Protein AF-A0A7C5LKU8-F1 (afdb_monomer)

Sequence (512 aa):
YVDFQEYISDKLAEDLALKAQAIKRVMPEAVVTSHSAVPGLFSRPAWDGTPDDRKMNDSVDYYGVSIYPKHAGAVRPWSPFFRAAGLDFVRSMSWKNEGFYVGELQAGYGVFGMKVSVPVTAEDLRDWMWSMVAYGARAVNIYAYYPMSSGYEAGGYGLVELDGKITTRAEEAGRIAKLITRNIDLFLKARAPEAEIAVVYNPLAHLVGGQQAFTSEGQPVGSNNLSESLQGVHRAFFERGIKVDFLHVRDLKERAGQYRLIIVPYPVMISEPYLRELIKYVEQGGALLVEARCGWVDEKGFSFPVIPGGGLDKVLGCREARLLPIQKTGKIVISQNHPALPWLKPGDSLDSVFFEECLEITDRKAQVLAQSEDGQPLMVISPYGKGQAIIVGSFVGSAYHHFRNPNNGLFLAGLAEWLGIKSQAEVKAARENSMVELRWLEGEDYRILFAFNRGEEKTRASISMSLLWSGIELKNLETEEKVSFSSDKNHLNFDLEIEPQGVRVFLLRKKI

pLDDT: mean 94.94, std 4.71, range [68.75, 98.94]

Structure (mmCIF, N/CA/C/O backbone):
data_AF-A0A7C5LKU8-F1
#
_entry.id   AF-A0A7C5LKU8-F1
#
loop_
_atom_site.group_PDB
_atom_site.id
_atom_site.type_symbol
_atom_site.label_atom_id
_atom_site.label_alt_id
_atom_site.label_comp_id
_atom_site.label_asym_id
_atom_site.label_entity_id
_atom_site.label_seq_id
_atom_site.pdbx_PDB_ins_code
_atom_site.Cartn_x
_atom_site.Cartn_y
_atom_site.Cartn_z
_atom_site.occupancy
_atom_site.B_iso_or_equiv
_atom_site.auth_seq_id
_atom_site.auth_comp_id
_atom_site.auth_asym_id
_atom_site.auth_atom_id
_atom_site.pdbx_PDB_model_num
ATOM 1 N N . TYR A 1 1 ? 14.040 -24.627 -8.165 1.00 85.19 1 TYR A N 1
ATOM 2 C CA . TYR A 1 1 ? 13.939 -23.734 -6.988 1.00 85.19 1 TYR A CA 1
ATOM 3 C C . TYR A 1 1 ? 12.677 -22.885 -7.055 1.00 85.19 1 TYR A C 1
ATOM 5 O O . TYR A 1 1 ? 11.943 -22.911 -6.082 1.00 85.19 1 TYR A O 1
ATOM 13 N N . VAL A 1 2 ? 12.384 -22.210 -8.178 1.00 89.81 2 VAL A N 1
ATOM 14 C CA . VAL A 1 2 ? 11.132 -21.442 -8.367 1.00 89.81 2 VAL A CA 1
ATOM 15 C C . VAL A 1 2 ? 9.888 -22.297 -8.098 1.00 89.81 2 VAL A C 1
ATOM 17 O O . VAL A 1 2 ? 9.148 -21.987 -7.172 1.00 89.81 2 VAL A O 1
ATOM 20 N N . ASP A 1 3 ? 9.751 -23.442 -8.778 1.00 90.75 3 ASP A N 1
ATOM 21 C CA . ASP A 1 3 ? 8.638 -24.384 -8.551 1.00 90.75 3 ASP A CA 1
ATOM 22 C C . ASP A 1 3 ? 8.504 -24.828 -7.090 1.00 90.75 3 ASP A C 1
ATOM 24 O O . ASP A 1 3 ? 7.403 -25.027 -6.595 1.00 90.75 3 ASP A O 1
ATOM 28 N N . PHE A 1 4 ? 9.627 -24.970 -6.379 1.00 90.81 4 PHE A N 1
ATOM 29 C CA . PHE A 1 4 ? 9.609 -25.341 -4.966 1.00 90.81 4 PHE A CA 1
ATOM 30 C C . PHE A 1 4 ? 9.058 -24.207 -4.091 1.00 90.81 4 PHE A C 1
ATOM 32 O O . PHE A 1 4 ? 8.300 -24.482 -3.170 1.00 90.81 4 PHE A O 1
ATOM 39 N N . GLN A 1 5 ? 9.394 -22.944 -4.376 1.00 88.50 5 GLN A N 1
ATOM 40 C CA . GLN A 1 5 ? 8.854 -21.795 -3.635 1.00 88.50 5 GLN A CA 1
ATOM 41 C C . GLN A 1 5 ? 7.354 -21.610 -3.887 1.00 88.50 5 GLN A C 1
ATOM 43 O O . GLN A 1 5 ? 6.600 -21.425 -2.932 1.00 88.50 5 GLN A O 1
ATOM 48 N N . GLU A 1 6 ? 6.910 -21.728 -5.141 1.00 89.56 6 GLU A N 1
ATOM 49 C CA . GLU A 1 6 ? 5.478 -21.708 -5.466 1.00 89.56 6 GLU A CA 1
ATOM 50 C C . GLU A 1 6 ? 4.741 -22.876 -4.804 1.00 89.56 6 GLU A C 1
ATOM 52 O O . GLU A 1 6 ? 3.735 -22.648 -4.134 1.00 89.56 6 GLU A O 1
ATOM 57 N N . TYR A 1 7 ? 5.296 -24.095 -4.875 1.00 93.06 7 TYR A N 1
ATOM 58 C CA . TYR A 1 7 ? 4.745 -25.266 -4.190 1.00 93.06 7 TYR A CA 1
ATOM 59 C C . TYR A 1 7 ? 4.587 -25.036 -2.686 1.00 93.06 7 TYR A C 1
ATOM 61 O O . TYR A 1 7 ? 3.533 -25.341 -2.143 1.00 93.06 7 TYR A O 1
ATOM 69 N N . ILE A 1 8 ? 5.597 -24.491 -1.998 1.00 93.44 8 ILE A N 1
ATOM 70 C CA . ILE A 1 8 ? 5.496 -24.190 -0.562 1.00 93.44 8 ILE A CA 1
ATOM 71 C C . ILE A 1 8 ? 4.377 -23.181 -0.291 1.00 93.44 8 ILE A C 1
ATOM 73 O O . ILE A 1 8 ? 3.586 -23.381 0.629 1.00 93.44 8 ILE A O 1
ATOM 77 N N . SER A 1 9 ? 4.304 -22.112 -1.084 1.00 93.38 9 SER A N 1
ATOM 78 C CA . SER A 1 9 ? 3.283 -21.072 -0.939 1.00 93.38 9 SER A CA 1
ATOM 79 C C . SER A 1 9 ? 1.866 -21.639 -1.127 1.00 93.38 9 SER A C 1
ATOM 81 O O . SER A 1 9 ? 0.990 -21.411 -0.291 1.00 93.38 9 SER A O 1
ATOM 83 N N . ASP A 1 10 ? 1.658 -22.464 -2.158 1.00 95.62 10 ASP A N 1
ATOM 84 C CA . ASP A 1 10 ? 0.393 -23.172 -2.391 1.00 95.62 10 ASP A CA 1
ATOM 85 C C . ASP A 1 10 ? 0.096 -24.188 -1.281 1.00 95.62 10 ASP A C 1
ATOM 87 O O . ASP A 1 10 ? -1.042 -24.300 -0.816 1.00 95.62 10 ASP A O 1
ATOM 91 N N . LYS A 1 11 ? 1.122 -24.900 -0.808 1.00 96.25 11 LYS A N 1
ATOM 92 C CA . LYS A 1 11 ? 0.981 -25.925 0.224 1.00 96.25 11 LYS A CA 1
ATOM 93 C C . LYS A 1 11 ? 0.560 -25.338 1.570 1.00 96.25 11 LYS A C 1
ATOM 95 O O . LYS A 1 11 ? -0.281 -25.925 2.244 1.00 96.25 11 LYS A O 1
ATOM 100 N N . LEU A 1 12 ? 1.076 -24.167 1.948 1.00 96.31 12 LEU A N 1
ATOM 101 C CA . LEU A 1 12 ? 0.638 -23.460 3.159 1.00 96.31 12 LEU A CA 1
ATOM 102 C C . LEU A 1 12 ? -0.857 -23.107 3.099 1.00 96.31 12 LEU A C 1
ATOM 104 O O . LEU A 1 12 ? -1.576 -23.300 4.085 1.00 96.31 12 LEU A O 1
ATOM 108 N N . ALA A 1 13 ? -1.338 -22.646 1.940 1.00 96.94 13 ALA A N 1
ATOM 109 C CA . ALA A 1 13 ? -2.754 -22.350 1.733 1.00 96.94 13 ALA A CA 1
ATOM 110 C C . ALA A 1 13 ? -3.615 -23.622 1.763 1.00 96.94 13 ALA A C 1
ATOM 112 O O . ALA A 1 13 ? -4.679 -23.624 2.392 1.00 96.94 13 ALA A O 1
ATOM 113 N N . GLU A 1 14 ? -3.148 -24.713 1.150 1.00 97.81 14 GLU A N 1
ATOM 114 C CA . GLU A 1 14 ? -3.802 -26.025 1.205 1.00 97.81 14 GLU A CA 1
ATOM 115 C C . GLU A 1 14 ? -3.899 -26.543 2.649 1.00 97.81 14 GLU A C 1
ATOM 117 O O . GLU A 1 14 ? -4.972 -26.949 3.090 1.00 97.81 14 GLU A O 1
ATOM 122 N N . ASP A 1 15 ? -2.813 -26.479 3.420 1.00 97.25 15 ASP A N 1
ATOM 123 C CA . ASP A 1 15 ? -2.778 -26.948 4.808 1.00 97.25 15 ASP A CA 1
ATOM 124 C C . ASP A 1 15 ? -3.717 -26.142 5.711 1.00 97.25 15 ASP A C 1
ATOM 126 O O . ASP A 1 15 ? -4.379 -26.707 6.590 1.00 97.25 15 ASP A O 1
ATOM 130 N N . LEU A 1 16 ? -3.827 -24.829 5.488 1.00 97.62 16 LEU A N 1
ATOM 131 C CA . LEU A 1 16 ? -4.823 -24.010 6.172 1.00 97.62 16 LEU A CA 1
ATOM 132 C C . LEU A 1 16 ? -6.252 -24.406 5.765 1.00 97.62 16 LEU A C 1
ATOM 134 O O . LEU A 1 16 ? -7.113 -24.565 6.635 1.00 97.62 16 LEU A O 1
ATOM 138 N N . ALA A 1 17 ? -6.500 -24.631 4.473 1.00 98.31 17 ALA A N 1
ATOM 139 C CA . ALA A 1 17 ? -7.810 -25.049 3.977 1.00 98.31 17 ALA A CA 1
ATOM 140 C C . ALA A 1 17 ? -8.220 -26.420 4.539 1.00 98.31 17 ALA A C 1
ATOM 142 O O . ALA A 1 17 ? -9.372 -26.605 4.930 1.00 98.31 17 ALA A O 1
ATOM 143 N N . LEU A 1 18 ? -7.284 -27.366 4.658 1.00 98.31 18 LEU A N 1
ATOM 144 C CA . LEU A 1 18 ? -7.520 -28.676 5.272 1.00 98.31 18 LEU A CA 1
ATOM 145 C C . LEU A 1 18 ? -7.958 -28.543 6.738 1.00 98.31 18 LEU A C 1
ATOM 147 O O . LEU A 1 18 ? -8.916 -29.201 7.154 1.00 98.31 18 LEU A O 1
ATOM 151 N N . LYS A 1 19 ? -7.315 -27.657 7.512 1.00 97.56 19 LYS A N 1
ATOM 152 C CA . LYS A 1 19 ? -7.723 -27.356 8.898 1.00 97.56 19 LYS A CA 1
ATOM 153 C C . LYS A 1 19 ? -9.125 -26.746 8.948 1.00 97.56 19 LYS A C 1
ATOM 155 O O . LYS A 1 19 ? -9.954 -27.192 9.741 1.00 97.56 19 LYS A O 1
ATOM 160 N N . ALA A 1 20 ? -9.415 -25.781 8.076 1.00 97.94 20 ALA A N 1
ATOM 161 C CA . ALA A 1 20 ? -10.728 -25.146 8.000 1.00 97.94 20 ALA A CA 1
ATOM 162 C C . ALA A 1 20 ? -11.837 -26.148 7.640 1.00 97.94 20 ALA A C 1
ATOM 164 O O . ALA A 1 20 ? -12.877 -26.202 8.298 1.00 97.94 20 ALA A O 1
ATOM 165 N N . GLN A 1 21 ? -11.596 -27.004 6.647 1.00 98.00 21 GLN A N 1
ATOM 166 C CA . GLN A 1 21 ? -12.526 -28.056 6.241 1.00 98.00 21 GLN A CA 1
ATOM 167 C C . GLN A 1 21 ? -12.767 -29.076 7.357 1.00 98.00 21 GLN A C 1
ATOM 169 O O . GLN A 1 21 ? -13.902 -29.513 7.542 1.00 98.00 21 GLN A O 1
ATOM 174 N N . ALA A 1 22 ? -11.734 -29.452 8.119 1.00 98.00 22 ALA A N 1
ATOM 175 C CA . ALA A 1 22 ? -11.885 -30.364 9.250 1.00 98.00 22 ALA A CA 1
ATOM 176 C C . ALA A 1 22 ? -12.836 -29.799 10.319 1.00 98.00 22 ALA A C 1
ATOM 178 O O . ALA A 1 22 ? -13.704 -30.527 10.801 1.00 98.00 22 ALA A O 1
ATOM 179 N N . ILE A 1 23 ? -12.735 -28.499 10.625 1.00 97.56 23 ILE A N 1
ATOM 180 C CA . ILE A 1 23 ? -13.660 -27.810 11.539 1.00 97.56 23 ILE A CA 1
ATOM 181 C C . ILE A 1 23 ? -15.081 -27.827 10.963 1.00 97.56 23 ILE A C 1
ATOM 183 O O . ILE A 1 23 ? -16.013 -28.269 11.638 1.00 97.56 23 ILE A O 1
ATOM 187 N N . LYS A 1 24 ? -15.248 -27.423 9.697 1.00 97.75 24 LYS A N 1
ATOM 188 C CA . LYS A 1 24 ? -16.571 -27.326 9.057 1.00 97.75 24 LYS A CA 1
ATOM 189 C C . LYS A 1 24 ? -17.278 -28.669 8.865 1.00 97.75 24 LYS A C 1
ATOM 191 O O . LYS A 1 24 ? -18.500 -28.704 8.815 1.00 97.75 24 LYS A O 1
ATOM 196 N N . ARG A 1 25 ? -16.551 -29.791 8.815 1.00 98.06 25 ARG A N 1
ATOM 197 C CA . ARG A 1 25 ? -17.160 -31.138 8.810 1.00 98.06 25 ARG A CA 1
ATOM 198 C C . ARG A 1 25 ? -17.902 -31.459 10.106 1.00 98.06 25 ARG A C 1
ATOM 200 O O . ARG A 1 25 ? -18.864 -32.218 10.069 1.00 98.06 25 ARG A O 1
ATOM 207 N N . VAL A 1 26 ? -17.443 -30.919 11.234 1.00 98.25 26 VAL A N 1
ATOM 208 C CA . VAL A 1 26 ? -18.056 -31.142 12.554 1.00 98.25 26 VAL A CA 1
ATOM 209 C C . VAL A 1 26 ? -19.034 -30.019 12.898 1.00 98.25 26 VAL A C 1
ATOM 211 O O . VAL A 1 26 ? -20.091 -30.279 13.465 1.00 98.25 26 VAL A O 1
ATOM 214 N N . MET A 1 27 ? -18.702 -28.778 12.535 1.00 97.69 27 MET A N 1
ATOM 215 C CA . MET A 1 27 ? -19.509 -27.583 12.791 1.00 97.69 27 MET A CA 1
ATOM 216 C C . MET A 1 27 ? -19.652 -26.753 11.504 1.00 97.69 27 MET A C 1
ATOM 218 O O . MET A 1 27 ? -18.889 -25.807 11.307 1.00 97.69 27 MET A O 1
ATOM 222 N N . PRO A 1 28 ? -20.609 -27.086 10.615 1.00 96.44 28 PRO A N 1
ATOM 223 C CA . PRO A 1 28 ? -20.745 -26.435 9.305 1.00 96.44 28 PRO A CA 1
ATOM 224 C C . PRO A 1 28 ? -20.946 -24.917 9.362 1.00 96.44 28 PRO A C 1
ATOM 226 O O . PRO A 1 28 ? -20.431 -24.199 8.510 1.00 96.44 28 PRO A O 1
ATOM 229 N N . GLU A 1 29 ? -21.636 -24.437 10.397 1.00 96.62 29 GLU A N 1
ATOM 230 C CA . GLU A 1 29 ? -21.943 -23.016 10.613 1.00 96.62 29 GLU A CA 1
ATOM 231 C C . GLU A 1 29 ? -20.802 -22.240 11.298 1.00 96.62 29 GLU A C 1
ATOM 233 O O . GLU A 1 29 ? -20.925 -21.041 11.552 1.00 96.62 29 GLU A O 1
ATOM 238 N N . ALA A 1 30 ? -19.697 -22.905 11.658 1.00 95.81 30 ALA A N 1
ATOM 239 C CA . ALA A 1 30 ? -18.581 -22.239 12.316 1.00 95.81 30 ALA A CA 1
ATOM 240 C C . ALA A 1 30 ? -17.862 -21.287 11.350 1.00 95.81 30 ALA A C 1
ATOM 242 O O . ALA A 1 30 ? -17.473 -21.672 10.244 1.00 95.81 30 ALA A O 1
ATOM 243 N N . VAL A 1 31 ? -17.619 -20.063 11.821 1.00 95.06 31 VAL A N 1
ATOM 244 C CA . VAL A 1 31 ? -16.716 -19.112 11.169 1.00 95.06 31 VAL A CA 1
ATOM 245 C C . VAL A 1 31 ? -15.282 -19.521 11.483 1.00 95.06 31 VAL A C 1
ATOM 247 O O . VAL A 1 31 ? -14.880 -19.545 12.647 1.00 95.06 31 VAL A O 1
ATOM 250 N N . VAL A 1 32 ? -14.503 -19.830 10.451 1.00 96.19 32 VAL A N 1
ATOM 251 C CA . VAL A 1 32 ? -13.082 -20.158 10.576 1.00 96.19 32 VAL A CA 1
ATOM 252 C C . VAL A 1 32 ? -12.255 -18.950 10.168 1.00 96.19 32 VAL A C 1
ATOM 254 O O . VAL A 1 32 ? -12.384 -18.451 9.051 1.00 96.19 32 VAL A O 1
ATOM 257 N N . THR A 1 33 ? -11.374 -18.503 11.058 1.00 95.25 33 THR A N 1
ATOM 258 C CA . THR A 1 33 ? -10.445 -17.404 10.791 1.00 95.25 33 THR A CA 1
ATOM 259 C C . THR A 1 33 ? -8.996 -17.833 10.992 1.00 95.25 33 THR A C 1
ATOM 261 O O . THR A 1 33 ? -8.714 -18.823 11.668 1.00 95.25 33 THR A O 1
ATOM 264 N N . SER A 1 34 ? -8.071 -17.104 10.373 1.00 95.88 34 SER A N 1
ATOM 265 C CA . SER A 1 34 ? -6.626 -17.271 10.561 1.00 95.88 34 SER A CA 1
ATOM 266 C C . SER A 1 34 ? -5.913 -15.956 10.269 1.00 95.88 34 SER A C 1
ATOM 268 O O . SER A 1 34 ? -6.485 -15.066 9.641 1.00 95.88 34 SER A O 1
ATOM 270 N N . HIS A 1 35 ? -4.657 -15.831 10.682 1.00 96.00 35 HIS A N 1
ATOM 271 C CA . HIS A 1 35 ? -3.838 -14.666 10.367 1.00 96.00 35 HIS A CA 1
ATOM 272 C C . HIS A 1 35 ? -2.357 -15.013 10.214 1.00 96.00 35 HIS A C 1
ATOM 274 O O . HIS A 1 35 ? -1.911 -16.044 10.718 1.00 96.00 35 HIS A O 1
ATOM 280 N N . SER A 1 36 ? -1.599 -14.160 9.518 1.00 95.44 36 SER A N 1
ATOM 281 C CA . SER A 1 36 ? -0.127 -14.184 9.514 1.00 95.44 36 SER A CA 1
ATOM 282 C C . SER A 1 36 ? 0.462 -13.269 10.588 1.00 95.44 36 SER A C 1
ATOM 284 O O . SER A 1 36 ? -0.213 -12.397 11.128 1.00 95.44 36 SER A O 1
ATOM 286 N N . ALA A 1 37 ? 1.751 -13.443 10.889 1.00 93.69 37 ALA A N 1
ATOM 287 C CA . ALA A 1 37 ? 2.454 -12.689 11.931 1.00 93.69 37 ALA A CA 1
ATOM 288 C C . ALA A 1 37 ? 2.698 -11.200 11.599 1.00 93.69 37 ALA A C 1
ATOM 290 O O . ALA A 1 37 ? 3.056 -10.420 12.480 1.00 93.69 37 ALA A O 1
ATOM 291 N N . VAL A 1 38 ? 2.570 -10.800 10.333 1.00 95.56 38 VAL A N 1
ATOM 292 C CA . VAL A 1 38 ? 2.836 -9.441 9.840 1.00 95.56 38 VAL A CA 1
ATOM 293 C C . VAL A 1 38 ? 2.235 -9.308 8.434 1.00 95.56 38 VAL A C 1
ATOM 295 O O . VAL A 1 38 ? 2.178 -10.325 7.741 1.00 95.56 38 VAL A O 1
ATOM 298 N N . PRO A 1 39 ? 1.832 -8.107 7.964 1.00 97.25 39 PRO A N 1
ATOM 299 C CA . PRO A 1 39 ? 1.516 -7.898 6.554 1.00 97.25 39 PRO A CA 1
ATOM 300 C C . PRO A 1 39 ? 2.570 -8.508 5.624 1.00 97.25 39 PRO A C 1
ATOM 302 O O . PRO A 1 39 ? 3.758 -8.202 5.764 1.00 97.25 39 PRO A O 1
ATOM 305 N N . GLY A 1 40 ? 2.133 -9.292 4.637 1.00 96.06 40 GLY A N 1
ATOM 306 C CA . GLY A 1 40 ? 2.989 -9.913 3.623 1.00 96.06 40 GLY A CA 1
ATOM 307 C C . GLY A 1 40 ? 3.853 -8.911 2.857 1.00 96.06 40 GLY A C 1
ATOM 308 O O . GLY A 1 40 ? 4.935 -9.257 2.395 1.00 96.06 40 GLY A O 1
ATOM 309 N N . LEU A 1 41 ? 3.442 -7.636 2.822 1.00 97.06 41 LEU A N 1
ATOM 310 C CA . LEU A 1 41 ? 4.259 -6.534 2.320 1.00 97.06 41 LEU A CA 1
ATOM 311 C C . LEU A 1 41 ? 5.636 -6.481 2.985 1.00 97.06 41 LEU A C 1
ATOM 313 O O . LEU A 1 41 ? 6.600 -6.141 2.315 1.00 97.06 41 LEU A O 1
ATOM 317 N N . PHE A 1 42 ? 5.745 -6.756 4.286 1.00 95.06 42 PHE A N 1
ATOM 318 C CA . PHE A 1 42 ? 6.989 -6.606 5.053 1.00 95.06 42 PHE A CA 1
ATOM 319 C C . PHE A 1 42 ? 7.800 -7.893 5.156 1.00 95.06 42 PHE A C 1
ATOM 321 O O . PHE A 1 42 ? 8.906 -7.884 5.697 1.00 95.06 42 PHE A O 1
ATOM 328 N N . SER A 1 43 ? 7.266 -8.994 4.644 1.00 92.31 43 SER A N 1
ATOM 329 C CA . SER A 1 43 ? 7.909 -10.296 4.661 1.00 92.31 43 SER A CA 1
ATOM 330 C C . SER A 1 43 ? 8.168 -10.774 3.230 1.00 92.31 43 SER A C 1
ATOM 332 O O . SER A 1 43 ? 8.133 -9.994 2.273 1.00 92.31 43 SER A O 1
ATOM 334 N N . ARG A 1 44 ? 8.540 -12.045 3.092 1.00 90.44 44 ARG A N 1
ATOM 335 C CA . ARG A 1 44 ? 8.603 -12.740 1.808 1.00 90.44 44 ARG A CA 1
ATOM 336 C C . ARG A 1 44 ? 7.999 -14.126 2.004 1.00 90.44 44 ARG A C 1
ATOM 338 O O . ARG A 1 44 ? 8.385 -14.783 2.974 1.00 90.44 44 ARG A O 1
ATOM 345 N N . PRO A 1 45 ? 7.126 -14.604 1.109 1.00 90.38 45 PRO A N 1
ATOM 346 C CA . PRO A 1 45 ? 6.729 -16.002 1.127 1.00 90.38 45 PRO A CA 1
ATOM 347 C C . PRO A 1 45 ? 7.969 -16.904 1.073 1.00 90.38 45 PRO A C 1
ATOM 349 O O . PRO A 1 45 ? 8.893 -16.660 0.286 1.00 90.38 45 PRO A O 1
ATOM 352 N N . ALA A 1 46 ? 8.044 -17.889 1.968 1.00 88.25 46 ALA A N 1
ATOM 353 C CA . ALA A 1 46 ? 9.249 -18.692 2.150 1.00 88.25 46 ALA A CA 1
ATOM 354 C C . ALA A 1 46 ? 8.970 -20.062 2.785 1.00 88.25 46 ALA A C 1
ATOM 356 O O . ALA A 1 46 ? 7.927 -20.318 3.379 1.00 88.25 46 ALA A O 1
ATOM 357 N N . TRP A 1 47 ? 9.969 -20.945 2.694 1.00 83.69 47 TRP A N 1
ATOM 358 C CA . TRP A 1 47 ? 9.952 -22.302 3.259 1.00 83.69 47 TRP A CA 1
ATOM 359 C C . TRP A 1 47 ? 9.878 -22.362 4.790 1.00 83.69 47 TRP A C 1
ATOM 361 O O . TRP A 1 47 ? 9.579 -23.421 5.333 1.00 83.69 47 TRP A O 1
ATOM 371 N N . ASP A 1 48 ? 10.128 -21.252 5.484 1.00 86.75 48 ASP A N 1
ATOM 372 C CA . ASP A 1 48 ? 10.042 -21.147 6.946 1.00 86.75 48 ASP A CA 1
ATOM 373 C C . ASP A 1 48 ? 8.600 -21.021 7.470 1.00 86.75 48 ASP A C 1
ATOM 375 O O . ASP A 1 48 ? 8.388 -20.880 8.673 1.00 86.75 48 ASP A O 1
ATOM 379 N N . GLY A 1 49 ? 7.608 -21.102 6.578 1.00 87.81 49 GLY A N 1
ATOM 380 C CA . GLY A 1 49 ? 6.191 -20.992 6.909 1.00 87.81 49 GLY A CA 1
ATOM 381 C C . GLY A 1 49 ? 5.624 -19.586 6.730 1.00 87.81 49 GLY A C 1
ATOM 382 O O . GLY A 1 49 ? 4.440 -19.387 6.996 1.00 87.81 49 GLY A O 1
ATOM 383 N N . THR A 1 50 ? 6.424 -18.622 6.263 1.00 93.06 50 THR A N 1
ATOM 384 C CA . THR A 1 50 ? 5.920 -17.294 5.900 1.00 93.06 50 THR A CA 1
ATOM 385 C C . THR A 1 50 ? 4.987 -17.402 4.686 1.00 93.06 50 THR A C 1
ATOM 387 O O . THR A 1 50 ? 5.437 -17.839 3.621 1.00 93.06 50 THR A O 1
ATOM 390 N N . PRO A 1 51 ? 3.700 -17.026 4.809 1.00 95.06 51 PRO A N 1
ATOM 391 C CA . PRO A 1 51 ? 2.717 -17.266 3.761 1.00 95.06 51 PRO A CA 1
ATOM 392 C C . PRO A 1 51 ? 2.640 -16.139 2.721 1.00 95.06 51 PRO A C 1
ATOM 394 O O . PRO A 1 51 ? 3.122 -15.028 2.932 1.00 95.06 51 PRO A O 1
ATOM 397 N N . ASP A 1 52 ? 1.949 -16.423 1.617 1.00 96.38 52 ASP A N 1
ATOM 398 C CA . ASP A 1 52 ? 1.348 -15.421 0.732 1.00 96.38 52 ASP A CA 1
ATOM 399 C C . ASP A 1 52 ? -0.076 -15.109 1.222 1.00 96.38 52 ASP A C 1
ATOM 401 O O . ASP A 1 52 ? -0.986 -15.932 1.087 1.00 96.38 52 ASP A O 1
ATOM 405 N N . ASP A 1 53 ? -0.278 -13.918 1.794 1.00 96.75 53 ASP A N 1
ATOM 406 C CA . ASP A 1 53 ? -1.555 -13.513 2.397 1.00 96.75 53 ASP A CA 1
ATOM 407 C C . ASP A 1 53 ? -2.743 -13.626 1.430 1.00 96.75 53 ASP A C 1
ATOM 409 O O . ASP A 1 53 ? -3.843 -14.006 1.842 1.00 96.75 53 ASP A O 1
ATOM 413 N N . ARG A 1 54 ? -2.541 -13.348 0.134 1.00 96.62 54 ARG A N 1
ATOM 414 C CA . ARG A 1 54 ? -3.622 -13.414 -0.855 1.00 96.62 54 ARG A CA 1
ATOM 415 C C . ARG A 1 54 ? -4.048 -14.854 -1.111 1.00 96.62 54 ARG A C 1
ATOM 417 O O . ARG A 1 54 ? -5.241 -15.086 -1.315 1.00 96.62 54 ARG A O 1
ATOM 424 N N . LYS A 1 55 ? -3.110 -15.809 -1.113 1.00 96.62 55 LYS A N 1
ATOM 425 C CA . LYS A 1 55 ? -3.423 -17.249 -1.195 1.00 96.62 55 LYS A CA 1
ATOM 426 C C . LYS A 1 55 ? -4.111 -17.733 0.081 1.00 96.62 55 LYS A C 1
ATOM 428 O O . LYS A 1 55 ? -5.134 -18.404 -0.006 1.00 96.62 55 LYS A O 1
ATOM 433 N N . MET A 1 56 ? -3.621 -17.340 1.257 1.00 96.75 56 MET A N 1
ATOM 434 C CA . MET A 1 56 ? -4.211 -17.768 2.534 1.00 96.75 56 MET A CA 1
ATOM 435 C C . MET A 1 56 ? -5.643 -17.263 2.740 1.00 96.75 56 MET A C 1
ATOM 437 O O . MET A 1 56 ? -6.461 -17.959 3.344 1.00 96.75 56 MET A O 1
ATOM 441 N N . ASN A 1 57 ? -5.971 -16.081 2.212 1.00 96.38 57 ASN A N 1
ATOM 442 C CA . ASN A 1 57 ? -7.323 -15.528 2.273 1.00 96.38 57 ASN A CA 1
ATOM 443 C C . ASN A 1 57 ? -8.371 -16.371 1.517 1.00 96.38 57 ASN A C 1
ATOM 445 O O . ASN A 1 57 ? -9.559 -16.293 1.833 1.00 96.38 57 ASN A O 1
ATOM 449 N N . ASP A 1 58 ? -7.954 -17.218 0.570 1.00 95.62 58 ASP A N 1
ATOM 450 C CA . ASP A 1 58 ? -8.853 -18.161 -0.110 1.00 95.62 58 ASP A CA 1
ATOM 451 C C . ASP A 1 58 ? -9.227 -19.361 0.795 1.00 95.62 58 ASP A C 1
ATOM 453 O O . ASP A 1 58 ? -10.253 -20.008 0.578 1.00 95.62 58 ASP A O 1
ATOM 457 N N . SER A 1 59 ? -8.431 -19.645 1.834 1.00 96.81 59 SER A N 1
ATOM 458 C CA . SER A 1 59 ? -8.498 -20.892 2.613 1.00 96.81 59 SER A CA 1
ATOM 459 C C . SER A 1 59 ? -9.450 -20.868 3.816 1.00 96.81 59 SER A C 1
ATOM 461 O O . SER A 1 59 ? -9.777 -21.927 4.354 1.00 96.81 59 SER A O 1
ATOM 463 N N . VAL A 1 60 ? -9.885 -19.688 4.265 1.00 96.44 60 VAL A N 1
ATOM 464 C CA . VAL A 1 60 ? -10.710 -19.490 5.476 1.00 96.44 60 VAL A CA 1
ATOM 465 C C . VAL A 1 60 ? -11.856 -18.508 5.221 1.00 96.44 60 VAL A C 1
ATOM 467 O O . VAL A 1 60 ? -11.938 -17.906 4.150 1.00 96.44 60 VAL A O 1
ATOM 470 N N . ASP A 1 61 ? -12.781 -18.355 6.174 1.00 95.56 61 ASP A N 1
ATOM 471 C CA . ASP A 1 61 ? -13.876 -17.384 6.041 1.00 95.56 61 ASP A CA 1
ATOM 472 C C . ASP A 1 61 ? -13.346 -15.955 6.101 1.00 95.56 61 ASP A C 1
ATOM 474 O O . ASP A 1 61 ? -13.683 -15.160 5.227 1.00 95.56 61 ASP A O 1
ATOM 478 N N . TYR A 1 62 ? -12.463 -15.681 7.068 1.00 95.88 62 TYR A N 1
ATOM 479 C CA . TYR A 1 62 ? -11.754 -14.411 7.184 1.00 95.88 62 TYR A CA 1
ATOM 480 C C . TYR A 1 62 ? -10.280 -14.634 7.496 1.00 95.88 62 TYR A C 1
ATOM 482 O O . TYR A 1 62 ? -9.930 -15.299 8.475 1.00 95.88 62 TYR A O 1
ATOM 490 N N . TYR A 1 63 ? -9.419 -14.044 6.677 1.00 95.81 63 TYR A N 1
ATOM 491 C CA . TYR A 1 63 ? -7.985 -14.007 6.916 1.00 95.81 63 TYR A CA 1
ATOM 492 C C . TYR A 1 63 ? -7.544 -12.603 7.331 1.00 95.81 63 TYR A C 1
ATOM 494 O O . TYR A 1 63 ? -8.089 -11.591 6.882 1.00 95.81 63 TYR A O 1
ATOM 502 N N . GLY A 1 64 ? -6.573 -12.545 8.228 1.00 96.00 64 GLY A N 1
ATOM 503 C CA . GLY A 1 64 ? -6.042 -11.304 8.759 1.00 96.00 64 GLY A CA 1
ATOM 504 C C . GLY A 1 64 ? -4.535 -11.331 8.913 1.00 96.00 64 GLY A C 1
ATOM 505 O O . GLY A 1 64 ? -3.856 -12.247 8.458 1.00 96.00 64 GLY A O 1
ATOM 506 N N . VAL A 1 65 ? -4.013 -10.335 9.613 1.00 97.31 65 VAL A N 1
ATOM 507 C CA . VAL A 1 65 ? -2.598 -10.286 9.996 1.00 97.31 65 VAL A CA 1
ATOM 508 C C . VAL A 1 65 ? -2.453 -9.759 11.416 1.00 97.31 65 VAL A C 1
ATOM 510 O O . VAL A 1 65 ? -3.359 -9.099 11.940 1.00 97.31 65 VAL A O 1
ATOM 513 N N . SER A 1 66 ? -1.302 -10.003 12.024 1.00 97.56 66 SER A N 1
ATOM 514 C CA . SER A 1 66 ? -0.885 -9.312 13.233 1.00 97.56 66 SER A CA 1
ATOM 515 C C . SER A 1 66 ? -0.241 -7.960 12.909 1.00 97.56 66 SER A C 1
ATOM 517 O O . SER A 1 66 ? 0.484 -7.799 11.925 1.00 97.56 66 SER A O 1
ATOM 519 N N . ILE A 1 67 ? -0.485 -6.971 13.763 1.00 97.81 67 ILE A N 1
ATOM 520 C CA . ILE A 1 67 ? 0.031 -5.608 13.677 1.00 97.81 67 ILE A CA 1
ATOM 521 C C . ILE A 1 67 ? 0.720 -5.280 15.006 1.00 97.81 67 ILE A C 1
ATOM 523 O O . ILE A 1 67 ? 0.067 -5.000 16.015 1.00 97.81 67 ILE A O 1
ATOM 527 N N . TYR A 1 68 ? 2.057 -5.281 14.987 1.00 96.81 68 TYR A N 1
ATOM 528 C CA . TYR A 1 68 ? 2.910 -4.981 16.143 1.00 96.81 68 TYR A CA 1
ATOM 529 C C . TYR A 1 68 ? 3.825 -3.777 15.885 1.00 96.81 68 TYR A C 1
ATOM 531 O O . TYR A 1 68 ? 5.004 -3.953 15.561 1.00 96.81 68 TYR A O 1
ATOM 539 N N . PRO A 1 69 ? 3.326 -2.534 16.038 1.00 96.31 69 PRO A N 1
ATOM 540 C CA . PRO A 1 69 ? 4.115 -1.351 15.715 1.00 96.31 69 PRO A CA 1
ATOM 541 C C . PRO A 1 69 ? 5.359 -1.182 16.593 1.00 96.31 69 PRO A C 1
ATOM 543 O O . PRO A 1 69 ? 6.323 -0.571 16.144 1.00 96.31 69 PRO A O 1
ATOM 546 N N . LYS A 1 70 ? 5.361 -1.721 17.819 1.00 95.50 70 LYS A N 1
ATOM 547 C CA . LYS A 1 70 ? 6.476 -1.707 18.780 1.00 95.50 70 LYS A CA 1
ATOM 548 C C . LYS A 1 70 ? 6.883 -3.138 19.161 1.00 95.50 70 LYS A C 1
ATOM 550 O O . LYS A 1 70 ? 6.968 -3.454 20.344 1.00 95.50 70 LYS A O 1
ATOM 555 N N . HIS A 1 71 ? 7.086 -4.032 18.192 1.00 93.38 71 HIS A N 1
ATOM 556 C CA . HIS A 1 71 ? 7.490 -5.418 18.478 1.00 93.38 71 HIS A CA 1
ATOM 557 C C . HIS A 1 71 ? 8.814 -5.505 19.276 1.00 93.38 71 HIS A C 1
ATOM 559 O O . HIS A 1 71 ? 9.553 -4.526 19.396 1.00 93.38 71 HIS A O 1
ATOM 565 N N . ALA A 1 72 ? 9.147 -6.680 19.819 1.00 91.69 72 ALA A N 1
ATOM 566 C CA . ALA A 1 72 ? 10.370 -6.914 20.590 1.00 91.69 72 ALA A CA 1
ATOM 567 C C . ALA A 1 72 ? 11.637 -6.360 19.899 1.00 91.69 72 ALA A C 1
ATOM 569 O O . ALA A 1 72 ? 11.943 -6.698 18.754 1.00 91.69 72 ALA A O 1
ATOM 570 N N . GLY A 1 73 ? 12.387 -5.516 20.619 1.00 91.06 73 GLY A N 1
ATOM 571 C CA . GLY A 1 73 ? 13.585 -4.825 20.123 1.00 91.06 73 GLY A CA 1
ATOM 572 C C . GLY A 1 73 ? 13.324 -3.474 19.442 1.00 91.06 73 GLY A C 1
ATOM 573 O O . GLY A 1 73 ? 14.278 -2.778 19.095 1.00 91.06 73 GLY A O 1
ATOM 574 N N . ALA A 1 74 ? 12.063 -3.069 19.267 1.00 92.31 74 ALA A N 1
ATOM 575 C CA . ALA A 1 74 ? 11.721 -1.770 18.701 1.00 92.31 74 ALA A CA 1
ATOM 576 C C . ALA A 1 74 ? 11.939 -0.633 19.715 1.00 92.31 74 ALA A C 1
ATOM 578 O O . ALA A 1 74 ? 11.299 -0.570 20.767 1.00 92.31 74 ALA A O 1
ATOM 579 N N . VAL A 1 75 ? 12.808 0.316 19.359 1.00 93.19 75 VAL A N 1
ATOM 580 C CA . VAL A 1 75 ? 13.060 1.544 20.141 1.00 93.19 75 VAL A CA 1
ATOM 581 C C . VAL A 1 75 ? 12.123 2.700 19.766 1.00 93.19 75 VAL A C 1
ATOM 583 O O . VAL A 1 75 ? 12.092 3.723 20.443 1.00 93.19 75 VAL A O 1
ATOM 586 N N . ARG A 1 76 ? 11.366 2.548 18.675 1.00 92.62 76 ARG A N 1
ATOM 587 C CA . ARG A 1 76 ? 10.343 3.474 18.168 1.00 92.62 76 ARG A CA 1
ATOM 588 C C . ARG A 1 76 ? 9.228 2.661 17.502 1.00 92.62 76 ARG A C 1
ATOM 590 O O . ARG A 1 76 ? 9.522 1.567 17.019 1.00 92.62 76 ARG A O 1
ATOM 597 N N . PRO A 1 77 ? 7.981 3.161 17.463 1.00 93.44 77 PRO A N 1
ATOM 598 C CA . PRO A 1 77 ? 6.931 2.508 16.695 1.00 93.44 77 PRO A CA 1
ATOM 599 C C . PRO A 1 77 ? 7.239 2.539 15.190 1.00 93.44 77 PRO A C 1
ATOM 601 O O . PRO A 1 77 ? 8.044 3.352 14.727 1.00 93.44 77 PRO A O 1
ATOM 604 N N . TRP A 1 78 ? 6.550 1.700 14.413 1.00 95.50 78 TRP A N 1
ATOM 605 C CA . TRP A 1 78 ? 6.475 1.848 12.959 1.00 95.50 78 TRP A CA 1
ATOM 606 C C . TRP A 1 78 ? 6.149 3.293 12.578 1.00 95.50 78 TRP A C 1
ATOM 608 O O . TRP A 1 78 ? 5.269 3.920 13.172 1.00 95.50 78 TRP A O 1
ATOM 618 N N . SER A 1 79 ? 6.836 3.812 11.557 1.00 93.62 79 SER A N 1
ATOM 619 C CA . SER A 1 79 ? 6.498 5.131 11.024 1.00 93.62 79 SER A CA 1
ATOM 620 C C . SER A 1 79 ? 5.062 5.135 10.475 1.00 93.62 79 SER A C 1
ATOM 622 O O . SER A 1 79 ? 4.583 4.089 10.016 1.00 93.62 79 SER A O 1
ATOM 624 N N . PRO A 1 80 ? 4.376 6.293 10.454 1.00 92.50 80 PRO A N 1
ATOM 625 C CA . PRO A 1 80 ? 3.038 6.396 9.874 1.00 92.50 80 PRO A CA 1
ATOM 626 C C . PRO A 1 80 ? 2.967 5.864 8.436 1.00 92.50 80 PRO A C 1
ATOM 628 O O . PRO A 1 80 ? 2.026 5.152 8.105 1.00 92.50 80 PRO A O 1
ATOM 631 N N . PHE A 1 81 ? 3.993 6.130 7.618 1.00 94.06 81 PHE A N 1
ATOM 632 C CA . PHE A 1 81 ? 4.093 5.651 6.235 1.00 94.06 81 PHE A CA 1
ATOM 633 C C . PHE A 1 81 ? 4.206 4.128 6.144 1.00 94.06 81 PHE A C 1
ATOM 635 O O . PHE A 1 81 ? 3.485 3.503 5.372 1.00 94.06 81 PHE A O 1
ATOM 642 N N . PHE A 1 82 ? 5.087 3.532 6.957 1.00 96.25 82 PHE A N 1
ATOM 643 C CA . PHE A 1 82 ? 5.267 2.081 7.001 1.00 96.25 82 PHE A CA 1
ATOM 644 C C . PHE A 1 82 ? 3.948 1.410 7.385 1.00 96.25 82 PHE A C 1
ATOM 646 O O . PHE A 1 82 ? 3.448 0.556 6.663 1.00 96.25 82 PHE A O 1
ATOM 653 N N . ARG A 1 83 ? 3.313 1.873 8.467 1.00 96.62 83 ARG A N 1
ATOM 654 C CA . ARG A 1 83 ? 2.019 1.344 8.906 1.00 96.62 83 ARG A CA 1
ATOM 655 C C . ARG A 1 83 ? 0.934 1.522 7.839 1.00 96.62 83 ARG A C 1
ATOM 657 O O . ARG A 1 83 ? 0.229 0.562 7.558 1.00 96.62 83 ARG A O 1
ATOM 664 N N . ALA A 1 84 ? 0.818 2.702 7.229 1.00 97.31 84 ALA A N 1
ATOM 665 C CA . ALA A 1 84 ? -0.166 2.982 6.183 1.00 97.31 84 ALA A CA 1
ATOM 666 C C . ALA A 1 84 ? -0.058 2.008 5.000 1.00 97.31 84 ALA A C 1
ATOM 668 O O . ALA A 1 84 ? -1.065 1.428 4.593 1.00 97.31 84 ALA A O 1
ATOM 669 N N . ALA A 1 85 ? 1.160 1.784 4.498 1.00 98.38 85 ALA A N 1
ATOM 670 C CA . ALA A 1 85 ? 1.410 0.851 3.404 1.00 98.38 85 ALA A CA 1
ATOM 671 C C . ALA A 1 85 ? 0.992 -0.579 3.775 1.00 98.38 85 ALA A C 1
ATOM 673 O O . ALA A 1 85 ? 0.314 -1.243 2.997 1.00 98.38 85 ALA A O 1
ATOM 674 N N . GLY A 1 86 ? 1.320 -1.029 4.991 1.00 98.19 86 GLY A N 1
ATOM 675 C CA . GLY A 1 86 ? 0.909 -2.344 5.485 1.00 98.19 86 GLY A CA 1
ATOM 676 C C . GLY A 1 86 ? -0.609 -2.500 5.570 1.00 98.19 86 GLY A C 1
ATOM 677 O O . GLY A 1 86 ? -1.141 -3.519 5.149 1.00 98.19 86 GLY A O 1
ATOM 678 N N . LEU A 1 87 ? -1.325 -1.490 6.066 1.00 98.25 87 LEU A N 1
ATOM 679 C CA . LEU A 1 87 ? -2.783 -1.557 6.206 1.00 98.25 87 LEU A CA 1
ATOM 680 C C . LEU A 1 87 ? -3.514 -1.522 4.858 1.00 98.25 87 LEU A C 1
ATOM 682 O O . LEU A 1 87 ? -4.431 -2.317 4.647 1.00 98.25 87 LEU A O 1
ATOM 686 N N . ASP A 1 88 ? -3.098 -0.649 3.935 1.00 98.19 88 ASP A N 1
ATOM 687 C CA . ASP A 1 88 ? -3.640 -0.641 2.569 1.00 98.19 88 ASP A CA 1
ATOM 688 C C . ASP A 1 88 ? -3.310 -1.972 1.852 1.00 98.19 88 ASP A C 1
ATOM 690 O O . ASP A 1 88 ? -4.164 -2.516 1.150 1.00 98.19 88 ASP A O 1
ATOM 694 N N . PHE A 1 89 ? -2.128 -2.561 2.085 1.00 98.56 89 PHE A N 1
ATOM 695 C CA . PHE A 1 89 ? -1.762 -3.878 1.547 1.00 98.56 89 PHE A CA 1
ATOM 696 C C . PHE A 1 89 ? -2.660 -4.994 2.074 1.00 98.56 89 PHE A C 1
ATOM 698 O O . PHE A 1 89 ? -3.211 -5.751 1.282 1.00 98.56 89 PHE A O 1
ATOM 705 N N . VAL A 1 90 ? -2.864 -5.084 3.389 1.00 97.81 90 VAL A N 1
ATOM 706 C CA . VAL A 1 90 ? -3.685 -6.148 3.990 1.00 97.81 90 VAL A CA 1
ATOM 707 C C . VAL A 1 90 ? -5.133 -6.050 3.526 1.00 97.81 90 VAL A C 1
ATOM 709 O O . VAL A 1 90 ? -5.715 -7.076 3.168 1.00 97.81 90 VAL A O 1
ATOM 712 N N . ARG A 1 91 ? -5.702 -4.833 3.469 1.00 97.50 91 ARG A N 1
ATOM 713 C CA . ARG A 1 91 ? -7.023 -4.602 2.856 1.00 97.50 91 ARG A CA 1
ATOM 714 C C . ARG A 1 91 ? -7.059 -5.186 1.448 1.00 97.50 91 ARG A C 1
ATOM 716 O O . ARG A 1 91 ? -8.019 -5.864 1.092 1.00 97.50 91 ARG A O 1
ATOM 723 N N . SER A 1 92 ? -5.996 -4.955 0.685 1.00 97.69 92 SER A N 1
ATOM 724 C CA . SER A 1 92 ? -5.921 -5.372 -0.707 1.00 97.69 92 SER A CA 1
ATOM 725 C C . SER A 1 92 ? -5.663 -6.868 -0.912 1.00 97.69 92 SER A C 1
ATOM 727 O O . SER A 1 92 ? -6.113 -7.448 -1.888 1.00 97.69 92 SER A O 1
ATOM 729 N N . MET A 1 93 ? -5.016 -7.563 0.021 1.00 97.62 93 MET A N 1
ATOM 730 C CA . MET A 1 93 ? -4.907 -9.030 -0.051 1.00 97.62 93 MET A CA 1
ATOM 731 C C . MET A 1 93 ? -6.192 -9.741 0.412 1.00 97.62 93 MET A C 1
ATOM 733 O O . MET A 1 93 ? -6.334 -10.951 0.239 1.00 97.62 93 MET A O 1
ATOM 737 N N . SER A 1 94 ? -7.145 -8.984 0.969 1.00 96.00 94 SER A N 1
ATOM 738 C CA . SER A 1 94 ? -8.323 -9.480 1.686 1.00 96.00 94 SER A CA 1
ATOM 739 C C . SER A 1 94 ? -9.648 -9.134 0.999 1.00 96.00 94 SER A C 1
ATOM 741 O O . SER A 1 94 ? -10.659 -8.961 1.677 1.00 96.00 94 SER A O 1
ATOM 743 N N . TRP A 1 95 ? -9.697 -9.038 -0.336 1.00 93.12 95 TRP A N 1
ATOM 744 C CA . TRP A 1 95 ? -10.889 -8.569 -1.067 1.00 93.12 95 TRP A CA 1
ATOM 745 C C . TRP A 1 95 ? -12.209 -9.232 -0.650 1.00 93.12 95 TRP A C 1
ATOM 747 O O . TRP A 1 95 ? -13.220 -8.549 -0.504 1.00 93.12 95 TRP A O 1
ATOM 757 N N . LYS A 1 96 ? -12.185 -10.551 -0.415 1.00 93.00 96 LYS A N 1
ATOM 758 C CA . LYS A 1 96 ? -13.336 -11.349 0.046 1.00 93.00 96 LYS A CA 1
ATOM 759 C C . LYS A 1 96 ? -13.919 -10.853 1.377 1.00 93.00 96 LYS A C 1
ATOM 761 O O . LYS A 1 96 ? -15.113 -10.996 1.606 1.00 93.00 96 LYS A O 1
ATOM 766 N N . ASN A 1 97 ? -13.089 -10.265 2.235 1.00 93.75 97 ASN A N 1
ATOM 767 C CA . ASN A 1 97 ? -13.472 -9.808 3.570 1.00 93.75 97 ASN A CA 1
ATOM 768 C C . ASN A 1 97 ? -14.145 -8.426 3.532 1.00 93.75 97 ASN A C 1
ATOM 770 O O . ASN A 1 97 ? -14.577 -7.931 4.573 1.00 93.75 97 ASN A O 1
ATOM 774 N N . GLU A 1 98 ? -14.181 -7.775 2.359 1.00 92.06 98 GLU A N 1
ATOM 775 C CA . GLU A 1 98 ? -14.670 -6.406 2.164 1.00 92.06 98 GLU A CA 1
ATOM 776 C C . GLU A 1 98 ? -14.077 -5.410 3.184 1.00 92.06 98 GLU A C 1
ATOM 778 O O . GLU A 1 98 ? -14.756 -4.546 3.753 1.00 92.06 98 GLU A O 1
ATOM 783 N N . GLY A 1 99 ? -12.787 -5.581 3.463 1.00 94.31 99 GLY A N 1
ATOM 784 C CA . GLY A 1 99 ? -12.052 -4.991 4.573 1.00 94.31 99 GLY A CA 1
ATOM 785 C C . GLY A 1 99 ? -10.913 -5.929 4.961 1.00 94.31 99 GLY A C 1
ATOM 786 O O . GLY A 1 99 ? -10.434 -6.696 4.132 1.00 94.31 99 GLY A O 1
ATOM 787 N N . PHE A 1 100 ? -10.483 -5.904 6.217 1.00 96.62 100 PHE A N 1
ATOM 788 C CA . PHE A 1 100 ? -9.513 -6.881 6.718 1.00 96.62 100 PHE A CA 1
ATOM 789 C C . PHE A 1 100 ? -9.698 -7.174 8.201 1.00 96.62 100 PHE A C 1
ATOM 791 O O . PHE A 1 100 ? -10.394 -6.451 8.911 1.00 96.62 100 PHE A O 1
ATOM 798 N N . TYR A 1 101 ? -9.071 -8.245 8.672 1.00 96.88 101 TYR A N 1
ATOM 799 C CA . TYR A 1 101 ? -9.097 -8.641 10.073 1.00 96.88 101 TYR A CA 1
ATOM 800 C C . TYR A 1 101 ? -7.716 -8.415 10.675 1.00 96.88 101 TYR A C 1
ATOM 802 O O . TYR A 1 101 ? -6.695 -8.734 10.064 1.00 96.88 101 TYR A O 1
ATOM 810 N N . VAL A 1 102 ? -7.678 -7.854 11.877 1.00 97.94 102 VAL A N 1
ATOM 811 C CA . VAL A 1 102 ? -6.449 -7.781 12.664 1.00 97.94 102 VAL A CA 1
ATOM 812 C C . VAL A 1 102 ? -6.512 -8.914 13.667 1.00 97.94 102 VAL A C 1
ATOM 814 O O . VAL A 1 102 ? -7.249 -8.815 14.648 1.00 97.94 102 VAL A O 1
ATOM 817 N N . GLY A 1 103 ? -5.789 -9.997 13.376 1.00 96.69 103 GLY A N 1
ATOM 818 C CA . GLY A 1 103 ? -5.751 -11.182 14.235 1.00 96.69 103 GLY A CA 1
ATOM 819 C C . GLY A 1 103 ? -5.123 -10.869 15.588 1.00 96.69 103 GLY A C 1
ATOM 820 O O . GLY A 1 103 ? -5.582 -11.362 16.616 1.00 96.69 103 GLY A O 1
ATOM 821 N N . GLU A 1 104 ? -4.130 -9.978 15.588 1.00 97.50 104 GLU A N 1
ATOM 822 C CA . GLU A 1 104 ? -3.476 -9.480 16.793 1.00 97.50 104 GLU A CA 1
ATOM 823 C C . GLU A 1 104 ? -3.061 -8.020 16.598 1.00 97.50 104 GLU A C 1
ATOM 825 O O . GLU A 1 104 ? -2.274 -7.694 15.716 1.00 97.50 104 GLU A O 1
ATOM 830 N N . LEU A 1 105 ? -3.572 -7.124 17.432 1.00 98.19 105 LEU A N 1
ATOM 831 C CA . LEU A 1 105 ? -3.069 -5.771 17.595 1.00 98.19 105 LEU A CA 1
ATOM 832 C C . LEU A 1 105 ? -2.280 -5.719 18.895 1.00 98.19 105 LEU A C 1
ATOM 834 O O . LEU A 1 105 ? -2.802 -6.092 19.944 1.00 98.19 105 LEU A O 1
ATOM 838 N N . GLN A 1 106 ? -1.048 -5.231 18.842 1.00 97.50 106 GLN A N 1
ATOM 839 C CA . GLN A 1 106 ? -0.194 -5.164 20.020 1.00 97.50 106 GLN A CA 1
ATOM 840 C C . GLN A 1 106 ? -0.807 -4.356 21.173 1.00 97.50 106 GLN A C 1
ATOM 842 O O . GLN A 1 106 ? -1.125 -3.179 21.012 1.00 97.50 106 GLN A O 1
ATOM 847 N N . ALA A 1 107 ? -0.822 -4.947 22.367 1.00 96.38 107 ALA A N 1
ATOM 848 C CA . ALA A 1 107 ? -0.865 -4.239 23.643 1.00 96.38 107 ALA A CA 1
ATOM 849 C C . ALA A 1 107 ? 0.340 -4.633 24.502 1.00 96.38 107 ALA A C 1
ATOM 851 O O . ALA A 1 107 ? 0.822 -5.755 24.403 1.00 96.38 107 ALA A O 1
ATOM 852 N N . GLY A 1 108 ? 0.812 -3.716 25.350 1.00 95.25 108 GLY A N 1
ATOM 853 C CA . GLY A 1 108 ? 1.997 -3.926 26.186 1.00 95.25 108 GLY A CA 1
ATOM 854 C C . GLY A 1 108 ? 3.316 -3.921 25.398 1.00 95.25 108 GLY A C 1
ATOM 855 O O . GLY A 1 108 ? 3.341 -3.940 24.166 1.00 95.25 108 GLY A O 1
ATOM 856 N N . TYR A 1 109 ? 4.438 -3.843 26.113 1.00 94.25 109 TYR A N 1
ATOM 857 C CA . TYR A 1 109 ? 5.761 -3.871 25.484 1.00 94.25 109 TYR A CA 1
ATOM 858 C C . TYR A 1 109 ? 6.049 -5.263 24.908 1.00 94.25 109 TYR A C 1
ATOM 860 O O . TYR A 1 109 ? 5.729 -6.269 25.535 1.00 94.25 109 TYR A O 1
ATOM 868 N N . GLY A 1 110 ? 6.654 -5.335 23.726 1.00 94.38 110 GLY A N 1
ATOM 869 C CA . GLY A 1 110 ? 7.091 -6.601 23.152 1.00 94.38 110 GLY A CA 1
ATOM 870 C C . GLY A 1 110 ? 8.349 -7.115 23.844 1.00 94.38 110 GLY A C 1
ATOM 871 O O . GLY A 1 110 ? 9.277 -6.342 24.107 1.00 94.38 110 GLY A O 1
ATOM 872 N N . VAL A 1 111 ? 8.400 -8.421 24.103 1.00 93.81 111 VAL A N 1
ATOM 873 C CA . VAL A 1 111 ? 9.587 -9.087 24.648 1.00 93.81 111 VAL A CA 1
ATOM 874 C C . VAL A 1 111 ? 9.849 -10.407 23.940 1.00 93.81 111 VAL A C 1
ATOM 876 O O . VAL A 1 111 ? 8.934 -11.185 23.711 1.00 93.81 111 VAL A O 1
ATOM 879 N N . PHE A 1 112 ? 11.112 -10.651 23.601 1.00 92.44 112 PHE A N 1
ATOM 880 C CA . PHE A 1 112 ? 11.607 -11.930 23.099 1.00 92.44 112 PHE A CA 1
ATOM 881 C C . PHE A 1 112 ? 12.995 -12.174 23.695 1.00 92.44 112 PHE A C 1
ATOM 883 O O . PHE A 1 112 ? 14.002 -11.628 23.223 1.00 92.44 112 PHE A O 1
ATOM 890 N N . GLY A 1 113 ? 13.053 -12.944 24.781 1.00 89.50 113 GLY A N 1
ATOM 891 C CA . GLY A 1 113 ? 14.262 -13.084 25.590 1.00 89.50 113 GLY A CA 1
ATOM 892 C C . GLY A 1 113 ? 14.778 -11.717 26.053 1.00 89.50 113 GLY A C 1
ATOM 893 O O . GLY A 1 113 ? 14.089 -10.996 26.764 1.00 89.50 113 GLY A O 1
ATOM 894 N N . MET A 1 114 ? 15.981 -11.336 25.612 1.00 90.94 114 MET A N 1
ATOM 895 C CA . MET A 1 114 ? 16.615 -10.055 25.971 1.00 90.94 114 MET A CA 1
ATOM 896 C C . MET A 1 114 ? 16.225 -8.879 25.061 1.00 90.94 114 MET A C 1
ATOM 898 O O . MET A 1 114 ? 16.687 -7.758 25.274 1.00 90.94 114 MET A O 1
ATOM 902 N N . LYS A 1 115 ? 15.410 -9.106 24.023 1.00 93.19 115 LYS A N 1
ATOM 903 C CA . LYS A 1 115 ? 14.907 -8.034 23.156 1.00 93.19 115 LYS A CA 1
ATOM 904 C C . LYS A 1 115 ? 13.635 -7.470 23.768 1.00 93.19 115 LYS A C 1
ATOM 906 O O . LYS A 1 115 ? 12.637 -8.176 23.832 1.00 93.19 115 LYS A O 1
ATOM 911 N N . VAL A 1 116 ? 13.668 -6.205 24.171 1.00 93.62 116 VAL A N 1
ATOM 912 C CA . VAL A 1 116 ? 12.548 -5.502 24.812 1.00 93.62 116 VAL A CA 1
ATOM 913 C C . VAL A 1 116 ? 12.215 -4.262 23.987 1.00 93.62 116 VAL A C 1
ATOM 915 O O . VAL A 1 116 ? 13.123 -3.591 23.496 1.00 93.62 116 VAL A O 1
ATOM 918 N N . SER A 1 117 ? 10.931 -3.980 23.776 1.00 95.69 117 SER A N 1
ATOM 919 C CA . SER A 1 117 ? 10.482 -2.748 23.120 1.00 95.69 117 SER A CA 1
ATOM 920 C C . SER A 1 117 ? 10.219 -1.628 24.124 1.00 95.69 117 SER A C 1
ATOM 922 O O . SER A 1 117 ? 10.028 -1.863 25.317 1.00 95.69 117 SER A O 1
ATOM 924 N N . VAL A 1 118 ? 10.090 -0.396 23.630 1.00 94.19 118 VAL A N 1
ATOM 925 C CA . VAL A 1 118 ? 9.453 0.663 24.427 1.00 94.19 118 VAL A CA 1
ATOM 926 C C . VAL A 1 118 ? 7.991 0.289 24.752 1.00 94.19 118 VAL A C 1
ATOM 928 O O . VAL A 1 118 ? 7.344 -0.366 23.923 1.00 94.19 118 VAL A O 1
ATOM 931 N N . PRO A 1 119 ? 7.451 0.679 25.925 1.00 92.12 119 PRO A N 1
ATOM 932 C CA . PRO A 1 119 ? 6.073 0.370 26.296 1.00 92.12 119 PRO A CA 1
ATOM 933 C C . PRO A 1 119 ? 5.021 0.943 25.345 1.00 92.12 119 PRO A C 1
ATOM 935 O O . PRO A 1 119 ? 5.225 1.976 24.700 1.00 92.12 119 PRO A O 1
ATOM 938 N N . VAL A 1 120 ? 3.881 0.252 25.300 1.00 95.94 120 VAL A N 1
ATOM 939 C CA . VAL A 1 120 ? 2.656 0.705 24.634 1.00 95.94 120 VAL A CA 1
ATOM 940 C C . VAL A 1 120 ? 1.826 1.513 25.625 1.00 95.94 120 VAL A C 1
ATOM 942 O O . VAL A 1 120 ? 1.506 1.021 26.711 1.00 95.94 120 VAL A O 1
ATOM 945 N N . THR A 1 121 ? 1.485 2.742 25.256 1.00 95.56 121 THR A N 1
ATOM 946 C CA . THR A 1 121 ? 0.697 3.680 26.060 1.00 95.56 121 THR A CA 1
ATOM 947 C C . THR A 1 121 ? -0.780 3.679 25.650 1.00 95.56 121 THR A C 1
ATOM 949 O O . THR A 1 121 ? -1.206 2.934 24.764 1.00 95.56 121 THR A O 1
ATOM 952 N N . ALA A 1 122 ? -1.589 4.503 26.320 1.00 96.81 122 ALA A N 1
ATOM 953 C CA . ALA A 1 122 ? -2.976 4.728 25.923 1.00 96.81 122 ALA A CA 1
ATOM 954 C C . ALA A 1 122 ? -3.058 5.439 24.563 1.00 96.81 122 ALA A C 1
ATOM 956 O O . ALA A 1 122 ? -3.857 5.056 23.713 1.00 96.81 122 ALA A O 1
ATOM 957 N N . GLU A 1 123 ? -2.188 6.420 24.328 1.00 95.62 123 GLU A N 1
ATOM 958 C CA . GLU A 1 123 ? -2.094 7.172 23.075 1.00 95.62 123 GLU A CA 1
ATOM 959 C C . GLU A 1 123 ? -1.741 6.257 21.897 1.00 95.62 123 GLU A C 1
ATOM 961 O O . GLU A 1 123 ? -2.354 6.376 20.837 1.00 95.62 123 GLU A O 1
ATOM 966 N N . ASP A 1 124 ? -0.841 5.286 22.101 1.00 96.19 124 ASP A N 1
ATOM 967 C CA . ASP A 1 124 ? -0.528 4.272 21.089 1.00 96.19 124 ASP A CA 1
ATOM 968 C C . ASP A 1 124 ? -1.768 3.455 20.704 1.00 96.19 124 ASP A C 1
ATOM 970 O O . ASP A 1 124 ? -2.098 3.362 19.525 1.00 96.19 124 ASP A O 1
ATOM 974 N N . LEU A 1 125 ? -2.486 2.873 21.676 1.00 96.88 125 LEU A N 1
ATOM 975 C CA . LEU A 1 125 ? -3.684 2.081 21.365 1.00 96.88 125 LEU A CA 1
ATOM 976 C C . LEU A 1 125 ? -4.787 2.935 20.749 1.00 96.88 125 LEU A C 1
ATOM 978 O O . LEU A 1 125 ? -5.488 2.463 19.852 1.00 96.88 125 LEU A O 1
ATOM 982 N N . ARG A 1 126 ? -4.910 4.193 21.177 1.00 97.06 126 ARG A N 1
ATOM 983 C CA . ARG A 1 126 ? -5.839 5.140 20.571 1.00 97.06 126 ARG A CA 1
ATOM 984 C C . ARG A 1 126 ? -5.521 5.356 19.101 1.00 97.06 126 ARG A C 1
ATOM 986 O O . ARG A 1 126 ? -6.409 5.199 18.264 1.00 97.06 126 ARG A O 1
ATOM 993 N N . ASP A 1 127 ? -4.276 5.679 18.779 1.00 96.31 127 ASP A N 1
ATOM 994 C CA . ASP A 1 127 ? -3.824 5.790 17.398 1.00 96.31 127 ASP A CA 1
ATOM 995 C C . ASP A 1 127 ? -4.105 4.482 16.636 1.00 96.31 127 ASP A C 1
ATOM 997 O O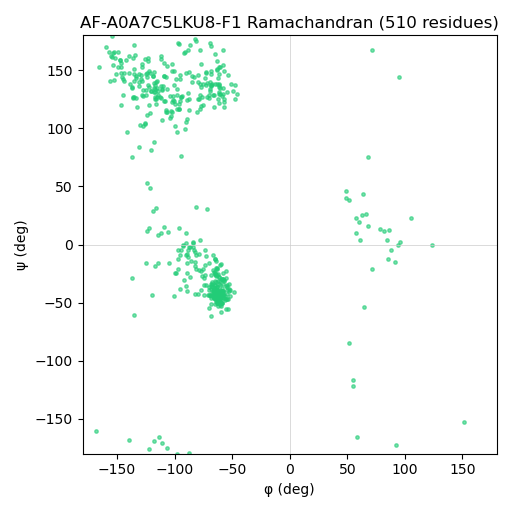 . ASP A 1 127 ? -4.766 4.482 15.591 1.00 96.31 127 ASP A O 1
ATOM 1001 N N . TRP A 1 128 ? -3.612 3.355 17.143 1.00 97.56 128 TRP A N 1
ATOM 1002 C CA . TRP A 1 128 ? -3.544 2.128 16.360 1.00 97.56 128 TRP A CA 1
ATOM 1003 C C . TRP A 1 128 ? -4.918 1.529 16.117 1.00 97.56 128 TRP A C 1
ATOM 1005 O O . TRP A 1 128 ? -5.210 1.180 14.975 1.00 97.56 128 TRP A O 1
ATOM 1015 N N . MET A 1 129 ? -5.788 1.474 17.129 1.00 98.25 129 MET A N 1
ATOM 1016 C CA . MET A 1 129 ? -7.153 0.971 16.961 1.00 98.25 129 MET A CA 1
ATOM 1017 C C . MET A 1 129 ? -7.926 1.808 15.943 1.00 98.25 129 MET A C 1
ATOM 1019 O O . MET A 1 129 ? -8.531 1.250 15.026 1.00 98.25 129 MET A O 1
ATOM 1023 N N . TRP A 1 130 ? -7.863 3.140 16.046 1.00 98.31 130 TRP A N 1
ATOM 1024 C CA . TRP A 1 130 ? -8.532 4.003 15.077 1.00 98.31 130 TRP A CA 1
ATOM 1025 C C . TRP A 1 130 ? -7.905 3.919 13.689 1.00 98.31 130 TRP A C 1
ATOM 1027 O O . TRP A 1 130 ? -8.638 3.965 12.706 1.00 98.31 130 TRP A O 1
ATOM 1037 N N . SER A 1 131 ? -6.589 3.727 13.587 1.00 97.88 131 SER A N 1
ATOM 1038 C CA . SER A 1 131 ? -5.921 3.471 12.309 1.00 97.88 131 SER A CA 1
ATOM 1039 C C . SER A 1 131 ? -6.428 2.179 11.665 1.00 97.88 131 SER A C 1
ATOM 1041 O O . SER A 1 131 ? -6.747 2.191 10.482 1.00 97.88 131 SER A O 1
ATOM 1043 N N . MET A 1 132 ? -6.586 1.084 12.417 1.00 98.12 132 MET A N 1
ATOM 1044 C CA . MET A 1 132 ? -7.128 -0.164 11.859 1.00 98.12 132 MET A CA 1
ATOM 1045 C C . MET A 1 132 ? -8.526 0.069 11.273 1.00 98.12 132 MET A C 1
ATOM 1047 O O . MET A 1 132 ? -8.786 -0.257 10.115 1.00 98.12 132 MET A O 1
ATOM 1051 N N . VAL A 1 133 ? -9.412 0.701 12.049 1.00 98.25 133 VAL A N 1
ATOM 1052 C CA . VAL A 1 133 ? -10.789 0.995 11.625 1.00 98.25 133 VAL A CA 1
ATOM 1053 C C . VAL A 1 133 ? -10.806 1.925 10.410 1.00 98.25 133 VAL A C 1
ATOM 1055 O O . VAL A 1 133 ? -11.484 1.631 9.430 1.00 98.25 133 VAL A O 1
ATOM 1058 N N . ALA A 1 134 ? -10.021 3.005 10.425 1.00 97.94 134 ALA A N 1
ATOM 1059 C CA . ALA A 1 134 ? -9.967 3.993 9.347 1.00 97.94 134 ALA A CA 1
ATOM 1060 C C . ALA A 1 134 ? -9.502 3.411 8.003 1.00 97.94 134 ALA A C 1
ATOM 1062 O O . ALA A 1 134 ? -9.880 3.922 6.948 1.00 97.94 134 ALA A O 1
ATOM 1063 N N . TYR A 1 135 ? -8.698 2.346 8.035 1.00 97.44 135 TYR A N 1
ATOM 1064 C CA . TYR A 1 135 ? -8.228 1.641 6.841 1.00 97.44 135 TYR A CA 1
ATOM 1065 C C . TYR A 1 135 ? -9.185 0.533 6.380 1.00 97.44 135 TYR A C 1
ATOM 1067 O O . TYR A 1 135 ? -8.977 -0.039 5.310 1.00 97.44 135 TYR A O 1
ATOM 1075 N N . GLY A 1 136 ? -10.253 0.258 7.136 1.00 96.75 136 GLY A N 1
ATOM 1076 C CA . GLY A 1 136 ? -11.295 -0.702 6.772 1.00 96.75 136 GLY A CA 1
ATOM 1077 C C . GLY A 1 136 ? -11.252 -2.026 7.536 1.00 96.75 136 GLY A C 1
ATOM 1078 O O . GLY A 1 136 ? -11.779 -3.020 7.033 1.00 96.75 136 GLY A O 1
ATOM 1079 N N . ALA A 1 137 ? -10.645 -2.073 8.727 1.00 97.25 137 ALA A N 1
ATOM 1080 C CA . ALA A 1 137 ? -10.699 -3.273 9.556 1.00 97.25 137 ALA A CA 1
ATOM 1081 C C . ALA A 1 137 ? -12.149 -3.623 9.942 1.00 97.25 137 ALA A C 1
ATOM 1083 O O . ALA A 1 137 ? -12.934 -2.762 10.345 1.00 97.25 137 ALA A O 1
ATOM 1084 N N . ARG A 1 138 ? -12.489 -4.909 9.844 1.00 95.62 138 ARG A N 1
ATOM 1085 C CA . ARG A 1 138 ? -13.775 -5.503 10.247 1.00 95.62 138 ARG A CA 1
ATOM 1086 C C . ARG A 1 138 ? -13.720 -6.134 11.631 1.00 95.62 138 ARG A C 1
ATOM 1088 O O . ARG A 1 138 ? -14.752 -6.269 12.279 1.00 95.62 138 ARG A O 1
ATOM 1095 N N . ALA A 1 139 ? -12.518 -6.460 12.097 1.00 95.19 139 ALA A N 1
ATOM 1096 C CA . ALA A 1 139 ? -12.252 -6.877 13.462 1.00 95.19 139 ALA A CA 1
ATOM 1097 C C . ALA A 1 139 ? -10.872 -6.386 13.904 1.00 95.19 139 ALA A C 1
ATOM 1099 O O . ALA A 1 139 ? -9.930 -6.353 13.107 1.00 95.19 139 ALA A O 1
ATOM 1100 N N . VAL A 1 140 ? -10.770 -6.023 15.183 1.00 97.12 140 VAL A N 1
ATOM 1101 C CA . VAL A 1 140 ? -9.511 -5.680 15.846 1.00 97.12 140 VAL A CA 1
ATOM 1102 C C . VAL A 1 140 ? -9.394 -6.515 17.113 1.00 97.12 140 VAL A C 1
ATOM 1104 O O . VAL A 1 140 ? -10.035 -6.217 18.121 1.00 97.12 140 VAL A O 1
ATOM 1107 N N . ASN A 1 141 ? -8.589 -7.571 17.056 1.00 97.38 141 ASN A N 1
ATOM 1108 C CA . ASN A 1 141 ? -8.334 -8.460 18.182 1.00 97.38 141 ASN A CA 1
ATOM 1109 C C . ASN A 1 141 ? -7.038 -8.022 18.862 1.00 97.38 141 ASN A C 1
ATOM 1111 O O . ASN A 1 141 ? -5.986 -8.038 18.241 1.00 97.38 141 ASN A O 1
ATOM 1115 N N . ILE A 1 142 ? -7.092 -7.597 20.124 1.00 97.50 142 ILE A N 1
ATOM 1116 C CA . ILE A 1 142 ? -5.904 -7.100 20.829 1.00 97.50 142 ILE A CA 1
ATOM 1117 C C . ILE A 1 142 ? -5.159 -8.266 21.481 1.00 97.50 142 ILE A C 1
ATOM 1119 O O . ILE A 1 142 ? -5.740 -9.003 22.281 1.00 97.50 142 ILE A O 1
ATOM 1123 N N . TYR A 1 143 ? -3.872 -8.400 21.162 1.00 94.75 143 TYR A N 1
ATOM 1124 C CA . TYR A 1 143 ? -2.987 -9.388 21.759 1.00 94.75 143 TYR A CA 1
ATOM 1125 C C . TYR A 1 143 ? -2.196 -8.777 22.921 1.00 94.75 143 TYR A C 1
ATOM 1127 O O . TYR A 1 143 ? -1.405 -7.849 22.747 1.00 94.75 143 TYR A O 1
ATOM 1135 N N . ALA A 1 144 ? -2.373 -9.249 24.145 1.00 93.19 144 ALA A N 1
ATOM 1136 C CA . ALA A 1 144 ? -3.425 -10.141 24.635 1.00 93.19 144 ALA A CA 1
ATOM 1137 C C . ALA A 1 144 ? -4.162 -9.453 25.787 1.00 93.19 144 ALA A C 1
ATOM 1139 O O . ALA A 1 144 ? -3.890 -8.294 26.097 1.00 93.19 144 ALA A O 1
ATOM 1140 N N . TYR A 1 145 ? -5.113 -10.129 26.435 1.00 95.19 145 TYR A N 1
ATOM 1141 C CA . TYR A 1 145 ? -5.715 -9.562 27.642 1.00 95.19 145 TYR A CA 1
ATOM 1142 C C . TYR A 1 145 ? -4.689 -9.526 28.786 1.00 95.19 145 TYR A C 1
ATOM 1144 O O . TYR A 1 145 ? -4.304 -8.443 29.222 1.00 95.19 145 TYR A O 1
ATOM 1152 N N . TYR A 1 146 ? -4.184 -10.691 29.207 1.00 95.69 146 TYR A N 1
ATOM 1153 C CA . TYR A 1 146 ? -3.066 -10.806 30.150 1.00 95.69 146 TYR A CA 1
ATOM 1154 C C . TYR A 1 146 ? -1.719 -10.786 29.415 1.00 95.69 146 TYR A C 1
ATOM 1156 O O . TYR A 1 146 ? -1.646 -11.300 28.296 1.00 95.69 146 TYR A O 1
ATOM 1164 N N . PRO A 1 147 ? -0.648 -10.259 30.034 1.00 94.81 147 PRO A N 1
ATOM 1165 C CA . PRO A 1 147 ? 0.711 -10.524 29.579 1.00 94.81 147 PRO A CA 1
ATOM 1166 C C . PRO A 1 147 ? 0.991 -12.027 29.593 1.00 94.81 147 PRO A C 1
ATOM 1168 O O . PRO A 1 147 ? 0.397 -12.782 30.371 1.00 94.81 147 PRO A O 1
ATOM 1171 N N . MET A 1 148 ? 1.920 -12.476 28.755 1.00 91.62 148 MET A N 1
ATOM 1172 C CA . MET A 1 148 ? 2.279 -13.893 28.723 1.00 91.62 148 MET A CA 1
ATOM 1173 C C . MET A 1 148 ? 2.929 -14.293 30.054 1.00 91.62 148 MET A C 1
ATOM 1175 O O . MET A 1 148 ? 3.861 -13.643 30.517 1.00 91.62 148 MET A O 1
ATOM 1179 N N . SER A 1 149 ? 2.454 -15.363 30.695 1.00 89.50 149 SER A N 1
ATOM 1180 C CA . SER A 1 149 ? 2.941 -15.782 32.022 1.00 89.50 149 SER A CA 1
ATOM 1181 C C . SER A 1 149 ? 4.119 -16.764 31.975 1.00 89.50 149 SER A C 1
ATOM 1183 O O . SER A 1 149 ? 4.700 -17.082 33.009 1.00 89.50 149 SER A O 1
ATOM 1185 N N . SER A 1 150 ? 4.460 -17.286 30.795 1.00 90.12 150 SER A N 1
ATOM 1186 C CA . SER A 1 150 ? 5.507 -18.296 30.600 1.00 90.12 150 SER A CA 1
ATOM 1187 C C . SER A 1 150 ? 6.078 -18.249 29.182 1.00 90.12 150 SER A C 1
ATOM 1189 O O . SER A 1 150 ? 5.430 -17.736 28.273 1.00 90.12 150 SER A O 1
ATOM 1191 N N . GLY A 1 151 ? 7.253 -18.851 28.980 1.00 90.75 151 GLY A N 1
ATOM 1192 C CA . GLY A 1 151 ? 7.932 -18.902 27.682 1.00 90.75 151 GLY A CA 1
ATOM 1193 C C . GLY A 1 151 ? 8.914 -17.750 27.472 1.00 90.75 151 GLY A C 1
ATOM 1194 O O . GLY A 1 151 ? 9.201 -16.981 28.386 1.00 90.75 151 GLY A O 1
ATOM 1195 N N . TYR A 1 152 ? 9.456 -17.641 26.260 1.00 91.69 152 TYR A N 1
ATOM 1196 C CA . TYR A 1 152 ? 10.465 -16.631 25.914 1.00 91.69 152 TYR A CA 1
ATOM 1197 C C . TYR A 1 152 ? 9.896 -15.204 25.798 1.00 91.69 152 TYR A C 1
ATOM 1199 O O . TYR A 1 152 ? 10.669 -14.250 25.726 1.00 91.69 152 TYR A O 1
ATOM 1207 N N . GLU A 1 153 ? 8.569 -15.060 25.809 1.00 93.12 153 GLU A N 1
ATOM 1208 C CA . GLU A 1 153 ? 7.846 -13.778 25.801 1.00 93.12 153 GLU A CA 1
ATOM 1209 C C . GLU A 1 153 ? 7.225 -13.439 27.170 1.00 93.12 153 GLU A C 1
ATOM 1211 O O . GLU A 1 153 ? 6.406 -12.527 27.287 1.00 93.12 153 GLU A O 1
ATOM 1216 N N . ALA A 1 154 ? 7.582 -14.190 28.221 1.00 92.00 154 ALA A N 1
ATOM 1217 C CA . ALA A 1 154 ? 6.996 -14.019 29.544 1.00 92.00 154 ALA A CA 1
ATOM 1218 C C . ALA A 1 154 ? 7.186 -12.590 30.083 1.00 92.00 154 ALA A C 1
ATOM 1220 O O . ALA A 1 154 ? 8.274 -12.021 30.030 1.00 92.00 154 ALA A O 1
ATOM 1221 N N . GLY A 1 155 ? 6.114 -12.033 30.638 1.00 89.69 155 GLY A N 1
ATOM 1222 C CA . GLY A 1 155 ? 6.053 -10.692 31.208 1.00 89.69 155 GLY A CA 1
ATOM 1223 C C . GLY A 1 155 ? 5.765 -9.575 30.212 1.00 89.69 155 GLY A C 1
ATOM 1224 O O . GLY A 1 155 ? 5.449 -8.469 30.653 1.00 89.69 155 G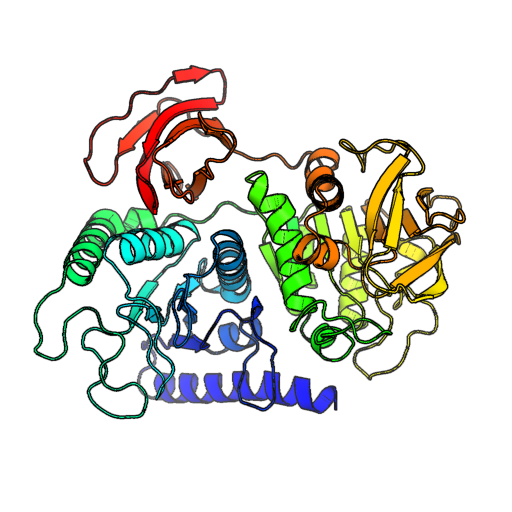LY A O 1
ATOM 1225 N N . GLY A 1 156 ? 5.844 -9.844 28.908 1.00 92.69 156 GLY A N 1
ATOM 1226 C CA . GLY A 1 156 ? 5.529 -8.873 27.869 1.00 92.69 156 GLY A CA 1
ATOM 1227 C C . GLY A 1 156 ? 4.118 -9.010 27.317 1.00 92.69 156 GLY A C 1
ATOM 1228 O O . GLY A 1 156 ? 3.373 -9.952 27.607 1.00 92.69 156 GLY A O 1
ATOM 1229 N N . TYR A 1 157 ? 3.796 -8.039 26.473 1.00 95.06 157 TYR A N 1
ATOM 1230 C CA . TYR A 1 157 ? 2.494 -7.807 25.869 1.00 95.06 157 TYR A CA 1
ATOM 1231 C C . TYR A 1 157 ? 1.385 -7.593 26.917 1.00 95.06 157 TYR A C 1
ATOM 1233 O O . TYR A 1 157 ? 1.655 -7.311 28.084 1.00 95.06 157 TYR A O 1
ATOM 1241 N N . GLY A 1 158 ? 0.123 -7.672 26.502 1.00 95.69 158 GLY A N 1
ATOM 1242 C CA . GLY A 1 158 ? -1.019 -7.646 27.413 1.00 95.69 158 GLY A CA 1
ATOM 1243 C C . GLY A 1 158 ? -1.645 -6.264 27.620 1.00 95.69 158 GLY A C 1
ATOM 1244 O O . GLY A 1 158 ? -0.970 -5.232 27.693 1.00 95.69 158 GLY A O 1
ATOM 1245 N N . LEU A 1 159 ? -2.968 -6.240 27.763 1.00 97.31 159 LEU A N 1
ATOM 1246 C CA . LEU A 1 159 ? -3.742 -5.063 28.145 1.00 97.31 159 LEU A CA 1
ATOM 1247 C C . LEU A 1 159 ? -3.580 -4.754 29.633 1.00 97.31 159 LEU A C 1
ATOM 1249 O O . LEU A 1 159 ? -3.398 -3.593 29.981 1.00 97.31 159 LEU A O 1
ATOM 1253 N N . VAL A 1 160 ? -3.619 -5.760 30.504 1.00 97.19 160 VAL A N 1
ATOM 1254 C CA . VAL A 1 160 ? -3.444 -5.586 31.957 1.00 97.19 160 VAL A CA 1
ATOM 1255 C C . VAL A 1 160 ? -2.001 -5.854 32.391 1.00 97.19 160 VAL A C 1
ATOM 1257 O O . VAL A 1 160 ? -1.173 -6.266 31.581 1.00 97.19 160 VAL A O 1
ATOM 1260 N N . GLU A 1 161 ? -1.677 -5.590 33.652 1.00 94.69 161 GLU A N 1
ATOM 1261 C CA . GLU A 1 161 ? -0.403 -6.010 34.248 1.00 94.69 161 GLU A CA 1
ATOM 1262 C C . GLU A 1 161 ? -0.417 -7.505 34.624 1.00 94.69 161 GLU A C 1
ATOM 1264 O O . GLU A 1 161 ? -1.469 -8.147 34.646 1.00 94.69 161 GLU A O 1
ATOM 1269 N N . LEU A 1 162 ? 0.755 -8.076 34.934 1.00 91.81 162 LEU A N 1
ATOM 1270 C CA . LEU A 1 162 ? 0.902 -9.496 35.303 1.00 91.81 162 LEU A CA 1
ATOM 1271 C C . LEU A 1 162 ? 0.071 -9.902 36.531 1.00 91.81 162 LEU A C 1
ATOM 1273 O O . LEU A 1 162 ? -0.375 -11.042 36.623 1.00 91.81 162 LEU A O 1
ATOM 1277 N N . ASP A 1 163 ? -0.146 -8.973 37.461 1.00 94.06 163 ASP A N 1
ATOM 1278 C CA . ASP A 1 163 ? -0.988 -9.160 38.647 1.00 94.06 163 ASP A CA 1
ATOM 1279 C C . ASP A 1 163 ? -2.487 -8.921 38.369 1.00 94.06 163 ASP A C 1
ATOM 1281 O O . ASP A 1 163 ? -3.316 -9.008 39.275 1.00 94.06 163 ASP A O 1
ATOM 1285 N N . GLY A 1 164 ? -2.851 -8.626 37.116 1.00 94.69 164 GLY A N 1
ATOM 1286 C CA . GLY A 1 164 ? -4.212 -8.330 36.683 1.00 94.69 164 GLY A CA 1
ATOM 1287 C C . GLY A 1 164 ? -4.647 -6.879 36.877 1.00 94.69 164 GLY A C 1
ATOM 1288 O O . GLY A 1 164 ? -5.804 -6.561 36.587 1.00 94.69 164 GLY A O 1
ATOM 1289 N N . LYS A 1 165 ? -3.765 -5.980 37.333 1.00 97.12 165 LYS A N 1
ATOM 1290 C CA . LYS A 1 165 ? -4.096 -4.559 37.469 1.00 97.12 165 LYS A CA 1
ATOM 1291 C C . LYS A 1 165 ? -4.469 -3.953 36.113 1.00 97.12 165 LYS A C 1
ATOM 1293 O O . LYS A 1 165 ? -3.738 -4.072 35.130 1.00 97.12 165 LYS A O 1
ATOM 1298 N N . ILE A 1 166 ? -5.609 -3.261 36.080 1.00 98.00 166 ILE A N 1
ATOM 1299 C CA . ILE A 1 166 ? -6.078 -2.525 34.902 1.00 98.00 166 ILE A CA 1
ATOM 1300 C C . ILE A 1 166 ? -5.146 -1.338 34.638 1.00 98.00 166 ILE A C 1
ATOM 1302 O O . ILE A 1 166 ? -4.725 -0.635 35.557 1.00 98.00 166 ILE A O 1
ATOM 1306 N N . THR A 1 167 ? -4.830 -1.125 33.367 1.00 98.00 167 THR A N 1
ATOM 1307 C CA . THR A 1 167 ? -3.882 -0.112 32.898 1.00 98.00 167 THR A CA 1
ATOM 1308 C C . THR A 1 167 ? -4.610 0.982 32.124 1.00 98.00 167 THR A C 1
ATOM 1310 O O . THR A 1 167 ? -5.705 0.764 31.602 1.00 98.00 167 THR A O 1
ATOM 1313 N N . THR A 1 168 ? -3.974 2.140 31.954 1.00 98.00 168 THR A N 1
ATOM 1314 C CA . THR A 1 168 ? -4.534 3.234 31.141 1.00 98.00 168 THR A CA 1
ATOM 1315 C C . THR A 1 168 ? -4.734 2.827 29.677 1.00 98.00 168 THR A C 1
ATOM 1317 O O . THR A 1 168 ? -5.722 3.216 29.058 1.00 98.00 168 THR A O 1
ATOM 1320 N N . ARG A 1 169 ? -3.849 1.978 29.127 1.00 96.94 169 ARG A N 1
ATOM 1321 C CA . ARG A 1 169 ? -4.008 1.400 27.780 1.00 96.94 169 ARG A CA 1
ATOM 1322 C C . ARG A 1 169 ? -5.253 0.503 27.691 1.00 96.94 169 ARG A C 1
ATOM 1324 O O . ARG A 1 169 ? -5.996 0.596 26.717 1.00 96.94 169 ARG A O 1
ATOM 1331 N N . ALA A 1 170 ? -5.538 -0.299 28.721 1.00 98.31 170 ALA A N 1
ATOM 1332 C CA . ALA A 1 170 ? -6.753 -1.113 28.779 1.00 98.31 170 ALA A CA 1
ATOM 1333 C C . ALA A 1 170 ? -8.026 -0.263 28.873 1.00 98.31 170 ALA A C 1
ATOM 1335 O O . ALA A 1 170 ? -9.016 -0.557 28.199 1.00 98.31 170 ALA A O 1
ATOM 1336 N N . GLU A 1 171 ? -8.000 0.807 29.667 1.00 98.50 171 GLU A N 1
ATOM 1337 C CA . GLU A 1 171 ? -9.123 1.741 29.785 1.00 98.50 171 GLU A CA 1
ATOM 1338 C C . GLU A 1 171 ? -9.418 2.460 28.462 1.00 98.50 171 GLU A C 1
ATOM 1340 O O . GLU A 1 171 ? -10.582 2.544 28.058 1.00 98.50 171 GLU A O 1
ATOM 1345 N N . GLU A 1 172 ? -8.383 2.933 27.759 1.00 98.12 172 GLU A N 1
ATOM 1346 C CA . GLU A 1 172 ? -8.525 3.566 26.442 1.00 98.12 172 GLU A CA 1
ATOM 1347 C C . GLU A 1 172 ? -9.104 2.601 25.408 1.00 98.12 172 GLU A C 1
ATOM 1349 O O . GLU A 1 172 ? -10.119 2.910 24.775 1.00 98.12 172 GLU A O 1
ATOM 1354 N N . ALA A 1 173 ? -8.524 1.403 25.293 1.00 98.25 173 ALA A N 1
ATOM 1355 C CA . ALA A 1 173 ? -9.008 0.378 24.377 1.00 98.25 173 ALA A CA 1
ATOM 1356 C C . ALA A 1 173 ? -10.471 0.009 24.660 1.00 98.25 173 ALA A C 1
ATOM 1358 O O . ALA A 1 173 ? -11.290 -0.080 23.743 1.00 98.25 173 ALA A O 1
ATOM 1359 N N . GLY A 1 174 ? -10.833 -0.130 25.939 1.00 98.25 174 GLY A N 1
ATOM 1360 C CA . GLY A 1 174 ? -12.205 -0.387 26.364 1.00 98.25 174 GLY A CA 1
ATOM 1361 C C . GLY A 1 174 ? -13.172 0.748 26.013 1.00 98.25 174 GLY A C 1
ATOM 1362 O O . GLY A 1 174 ? -14.319 0.479 25.646 1.00 98.25 174 GLY A O 1
ATOM 1363 N N . ARG A 1 175 ? -12.742 2.014 26.091 1.00 98.06 175 ARG A N 1
ATOM 1364 C CA . ARG A 1 175 ? -13.564 3.170 25.691 1.00 98.06 175 ARG A CA 1
ATOM 1365 C C . ARG A 1 175 ? -13.838 3.168 24.190 1.00 98.06 175 ARG A C 1
ATOM 1367 O O . ARG A 1 175 ? -14.994 3.320 23.795 1.00 98.06 175 ARG A O 1
ATOM 1374 N N . ILE A 1 176 ? -12.806 2.940 23.379 1.00 98.19 176 ILE A N 1
ATOM 1375 C CA . ILE A 1 176 ? -12.918 2.870 21.915 1.00 98.19 176 ILE A CA 1
ATOM 1376 C C . ILE A 1 176 ? -13.813 1.697 21.510 1.00 98.19 176 ILE A C 1
ATOM 1378 O O . ILE A 1 176 ? -14.762 1.885 20.750 1.00 98.19 176 ILE A O 1
ATOM 1382 N N . ALA A 1 177 ? -13.588 0.511 22.083 1.00 98.12 177 ALA A N 1
ATOM 1383 C CA . ALA A 1 177 ? -14.410 -0.666 21.819 1.00 98.12 177 ALA A CA 1
ATOM 1384 C C . ALA A 1 177 ? -15.891 -0.419 22.154 1.00 98.12 177 ALA A C 1
ATOM 1386 O O . ALA A 1 177 ? -16.763 -0.727 21.347 1.00 98.12 177 ALA A O 1
ATOM 1387 N N . LYS A 1 178 ? -16.199 0.207 23.301 1.00 98.19 178 LYS A N 1
ATOM 1388 C CA . LYS A 1 178 ? -17.582 0.574 23.661 1.00 98.19 178 LYS A CA 1
ATOM 1389 C C . LYS A 1 178 ? -18.210 1.535 22.651 1.00 98.19 178 LYS A C 1
ATOM 1391 O O . LYS A 1 178 ? -19.384 1.366 22.326 1.00 98.19 178 LYS A O 1
ATOM 1396 N N . LEU A 1 179 ? -17.464 2.530 22.167 1.00 98.06 179 LEU A N 1
ATOM 1397 C CA . LEU A 1 179 ? -17.971 3.475 21.172 1.00 98.06 179 LEU A CA 1
ATOM 1398 C C . LEU A 1 179 ? -18.272 2.791 19.835 1.00 98.06 179 LEU A C 1
ATOM 1400 O O . LEU A 1 179 ? -19.345 3.016 19.272 1.00 98.06 179 LEU A O 1
ATOM 1404 N N . ILE A 1 180 ? -17.354 1.947 19.356 1.00 97.88 180 ILE A N 1
ATOM 1405 C CA . ILE A 1 180 ? -17.533 1.176 18.121 1.00 97.88 180 ILE A CA 1
ATOM 1406 C C . ILE A 1 180 ? -18.747 0.257 18.255 1.00 97.88 180 ILE A C 1
ATOM 1408 O O . ILE A 1 180 ? -19.632 0.309 17.408 1.00 97.88 180 ILE A O 1
ATOM 1412 N N . THR A 1 181 ? -18.855 -0.507 19.346 1.00 97.31 181 THR A N 1
ATOM 1413 C CA . THR A 1 181 ? -19.981 -1.425 19.587 1.00 97.31 181 THR A CA 1
ATOM 1414 C C . THR A 1 181 ? -21.329 -0.706 19.607 1.00 97.31 181 THR A C 1
ATOM 1416 O O . THR A 1 181 ? -22.295 -1.194 19.027 1.00 97.31 181 THR A O 1
ATOM 1419 N N . ARG A 1 182 ? -21.414 0.480 20.225 1.00 97.38 182 ARG A N 1
ATOM 1420 C CA . ARG A 1 182 ? -22.649 1.290 20.231 1.00 97.38 182 ARG A CA 1
ATOM 1421 C C . ARG A 1 182 ? -23.058 1.781 18.840 1.00 97.38 182 ARG A C 1
ATOM 1423 O O . ARG A 1 182 ? -24.230 2.065 18.631 1.00 97.38 182 ARG A O 1
ATOM 1430 N N . ASN A 1 183 ? -22.110 1.878 17.911 1.00 97.50 183 ASN A N 1
ATOM 1431 C CA . ASN A 1 183 ? -22.311 2.361 16.546 1.00 97.50 183 ASN A CA 1
ATOM 1432 C C . ASN A 1 183 ? -21.961 1.280 15.504 1.00 97.50 183 ASN A C 1
ATOM 1434 O O . ASN A 1 183 ? -21.530 1.605 14.399 1.00 97.50 183 ASN A O 1
ATOM 1438 N N . ILE A 1 184 ? -22.098 -0.007 15.843 1.00 96.94 184 ILE A N 1
ATOM 1439 C CA . ILE A 1 184 ? -21.491 -1.093 15.059 1.00 96.94 184 ILE A CA 1
ATOM 1440 C C . ILE A 1 184 ? -21.989 -1.141 13.610 1.00 96.94 184 ILE A C 1
ATOM 1442 O O . ILE A 1 184 ? -21.189 -1.301 12.691 1.00 96.94 184 ILE A O 1
ATOM 1446 N N . ASP A 1 185 ? -23.283 -0.896 13.388 1.00 96.50 185 ASP A N 1
ATOM 1447 C CA . ASP A 1 185 ? -23.881 -0.868 12.050 1.00 96.50 185 ASP A CA 1
ATOM 1448 C C . ASP A 1 185 ? -23.254 0.197 11.151 1.00 96.50 185 ASP A C 1
ATOM 1450 O O . ASP A 1 185 ? -23.101 -0.016 9.950 1.00 96.50 185 ASP A O 1
ATOM 1454 N N . LEU A 1 186 ? -22.869 1.336 11.728 1.00 96.38 186 LEU A N 1
ATOM 1455 C CA . LEU A 1 186 ? -22.232 2.431 11.008 1.00 96.38 186 LEU A CA 1
ATOM 1456 C C . LEU A 1 186 ? -20.822 2.040 10.545 1.00 96.38 186 LEU A C 1
ATOM 1458 O O . LEU A 1 186 ? -20.438 2.332 9.419 1.00 96.38 186 LEU A O 1
ATOM 1462 N N . PHE A 1 187 ? -20.061 1.301 11.351 1.00 97.06 187 PHE A N 1
ATOM 1463 C CA . PHE A 1 187 ? -18.741 0.821 10.931 1.00 97.06 187 PHE A CA 1
ATOM 1464 C C . PHE A 1 187 ? -18.819 -0.372 9.967 1.00 97.06 187 PHE A C 1
ATOM 1466 O O . PHE A 1 187 ? -18.050 -0.437 9.006 1.00 97.06 187 PHE A O 1
ATOM 1473 N N . LEU A 1 188 ? -19.751 -1.306 10.185 1.00 94.88 188 LEU A N 1
ATOM 1474 C CA . LEU A 1 188 ? -19.882 -2.512 9.360 1.00 94.88 188 LEU A CA 1
ATOM 1475 C C . LEU A 1 188 ? -20.496 -2.246 7.983 1.00 94.88 188 LEU A C 1
ATOM 1477 O O . LEU A 1 188 ? -20.159 -2.962 7.040 1.00 94.88 188 LEU A O 1
ATOM 1481 N N . LYS A 1 189 ? -21.351 -1.227 7.837 1.00 96.44 189 LYS A N 1
ATOM 1482 C CA . LYS A 1 189 ? -21.935 -0.839 6.539 1.00 96.44 189 LYS A CA 1
ATOM 1483 C C . LYS A 1 189 ? -21.050 0.118 5.739 1.00 96.44 189 LYS A C 1
ATOM 1485 O O . LYS A 1 189 ? -21.285 0.285 4.550 1.00 96.44 189 LYS A O 1
ATOM 1490 N N . ALA A 1 190 ? -20.033 0.718 6.360 1.00 97.00 190 ALA A N 1
ATOM 1491 C CA . ALA A 1 190 ? -19.122 1.626 5.677 1.00 97.00 190 ALA A CA 1
ATOM 1492 C C . ALA A 1 190 ? -17.906 0.898 5.070 1.00 97.00 190 ALA A C 1
ATOM 1494 O O . ALA A 1 190 ? -17.404 -0.105 5.600 1.00 97.00 190 ALA A O 1
ATOM 1495 N N . ARG A 1 191 ? -17.403 1.396 3.942 1.00 95.88 191 ARG A N 1
ATOM 1496 C CA . ARG A 1 191 ? -16.256 0.843 3.198 1.00 95.88 191 ARG A CA 1
ATOM 1497 C C . ARG A 1 191 ? -15.228 1.939 2.933 1.00 95.88 191 ARG A C 1
ATOM 1499 O O . ARG A 1 191 ? -15.570 3.114 2.884 1.00 95.88 191 ARG A O 1
ATOM 1506 N N . ALA A 1 192 ? -13.957 1.572 2.799 1.00 94.25 192 ALA A N 1
ATOM 1507 C CA . ALA A 1 192 ? -12.979 2.527 2.292 1.00 94.25 192 ALA A CA 1
ATOM 1508 C C . ALA A 1 192 ? -13.343 2.865 0.830 1.00 94.25 192 ALA A C 1
ATOM 1510 O O . ALA A 1 192 ? -13.703 1.945 0.097 1.00 94.25 192 ALA A O 1
ATOM 1511 N N . PRO A 1 193 ? -13.265 4.138 0.405 1.00 92.25 193 PRO A N 1
ATOM 1512 C CA . PRO A 1 193 ? -13.445 4.516 -0.994 1.00 92.25 193 PRO A CA 1
ATOM 1513 C C . PRO A 1 193 ? -12.528 3.743 -1.928 1.00 92.25 193 PRO A C 1
ATOM 1515 O O . PRO A 1 193 ? -11.373 3.488 -1.574 1.00 92.25 193 PRO A O 1
ATOM 1518 N N . GLU A 1 194 ? -13.033 3.459 -3.123 1.00 92.62 194 GLU A N 1
ATOM 1519 C CA . GLU A 1 194 ? -12.281 2.802 -4.189 1.00 92.62 194 GLU A CA 1
ATOM 1520 C C . GLU A 1 194 ? -11.075 3.649 -4.625 1.00 92.62 194 GLU A C 1
ATOM 1522 O O . GLU A 1 194 ? -11.130 4.885 -4.651 1.00 92.62 194 GLU A O 1
ATOM 1527 N N . ALA A 1 195 ? -9.967 2.978 -4.944 1.00 96.25 195 ALA A N 1
ATOM 1528 C CA . ALA A 1 195 ? -8.774 3.606 -5.495 1.00 96.25 195 ALA A CA 1
ATOM 1529 C C . ALA A 1 195 ? -8.778 3.516 -7.028 1.00 96.25 195 ALA A C 1
ATOM 1531 O O . ALA A 1 195 ? -9.131 2.493 -7.602 1.00 96.25 195 ALA A O 1
ATOM 1532 N N . GLU A 1 196 ? -8.306 4.567 -7.700 1.00 98.19 196 GLU A N 1
ATOM 1533 C CA . GLU A 1 196 ? -8.129 4.579 -9.163 1.00 98.19 196 GLU A CA 1
ATOM 1534 C C . GLU A 1 196 ? -6.708 4.147 -9.588 1.00 98.19 196 GLU A C 1
ATOM 1536 O O . GLU A 1 196 ? -6.397 4.111 -10.781 1.00 98.19 196 GLU A O 1
ATOM 1541 N N . ILE A 1 197 ? -5.836 3.829 -8.622 1.00 98.81 197 ILE A N 1
ATOM 1542 C CA . ILE A 1 197 ? -4.428 3.461 -8.823 1.00 98.81 197 ILE A CA 1
ATOM 1543 C C . ILE A 1 197 ? -4.138 2.137 -8.116 1.00 98.81 197 ILE A C 1
ATOM 1545 O O . ILE A 1 197 ? -4.443 1.988 -6.930 1.00 98.81 197 ILE A O 1
ATOM 1549 N N . ALA A 1 198 ? -3.478 1.218 -8.820 1.00 98.81 198 ALA A N 1
ATOM 1550 C CA . ALA A 1 198 ? -2.975 -0.027 -8.254 1.00 98.81 198 ALA A CA 1
ATOM 1551 C C . ALA A 1 198 ? -1.449 -0.130 -8.340 1.00 98.81 198 ALA A C 1
ATOM 1553 O O . ALA A 1 198 ? -0.839 0.177 -9.366 1.00 98.81 198 ALA A O 1
ATOM 1554 N N . VAL A 1 199 ? -0.843 -0.631 -7.266 1.00 98.94 199 VAL A N 1
ATOM 1555 C CA . VAL A 1 199 ? 0.570 -1.010 -7.194 1.00 98.94 199 VAL A CA 1
ATOM 1556 C C . VAL A 1 199 ? 0.656 -2.532 -7.190 1.00 98.94 199 VAL A C 1
ATOM 1558 O O . VAL A 1 199 ? 0.184 -3.182 -6.259 1.00 98.94 199 VAL A O 1
ATOM 1561 N N . VAL A 1 200 ? 1.227 -3.125 -8.234 1.00 98.88 200 VAL A N 1
ATOM 1562 C CA . VAL A 1 200 ? 1.263 -4.582 -8.384 1.00 98.88 200 VAL A CA 1
ATOM 1563 C C . VAL A 1 200 ? 2.233 -5.203 -7.389 1.00 98.88 200 VAL A C 1
ATOM 1565 O O . VAL A 1 200 ? 3.411 -4.853 -7.354 1.00 98.88 200 VAL A O 1
ATOM 1568 N N . TYR A 1 201 ? 1.742 -6.173 -6.622 1.00 98.56 201 TYR A N 1
ATOM 1569 C CA . TYR A 1 201 ? 2.558 -7.056 -5.803 1.00 98.56 201 TYR A CA 1
ATOM 1570 C C . TYR A 1 201 ? 2.754 -8.396 -6.513 1.00 98.56 201 TYR A C 1
ATOM 1572 O O . TYR A 1 201 ? 1.795 -9.106 -6.827 1.00 98.56 201 TYR A O 1
ATOM 1580 N N . ASN A 1 202 ? 4.020 -8.731 -6.753 1.00 96.25 202 ASN A N 1
ATOM 1581 C CA . ASN 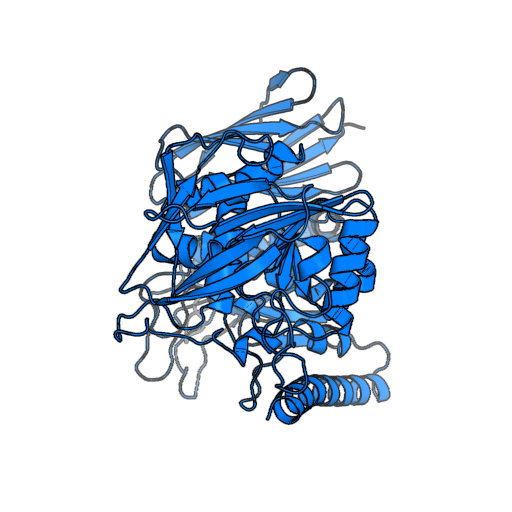A 1 202 ? 4.446 -9.948 -7.424 1.00 96.25 202 ASN A CA 1
ATOM 1582 C C . ASN A 1 202 ? 5.457 -10.710 -6.549 1.00 96.25 202 ASN A C 1
ATOM 1584 O O . ASN A 1 202 ? 6.628 -10.322 -6.513 1.00 96.25 202 ASN A O 1
ATOM 1588 N N . PRO A 1 203 ? 5.050 -11.804 -5.882 1.00 94.75 203 PRO A N 1
ATOM 1589 C CA . PRO A 1 203 ? 5.946 -12.578 -5.026 1.00 94.75 203 PRO A CA 1
ATOM 1590 C C . PRO A 1 203 ? 7.204 -13.113 -5.729 1.00 94.75 203 PRO A C 1
ATOM 1592 O O . PRO A 1 203 ? 8.258 -13.198 -5.097 1.00 94.75 203 PRO A O 1
ATOM 1595 N N . LEU A 1 204 ? 7.143 -13.414 -7.036 1.00 94.38 204 LEU A N 1
ATOM 1596 C CA . LEU A 1 204 ? 8.293 -13.941 -7.787 1.00 94.38 204 LEU A CA 1
ATOM 1597 C C . LEU A 1 204 ? 9.479 -12.970 -7.816 1.00 94.38 204 LEU A C 1
ATOM 1599 O O . LEU A 1 204 ? 10.630 -13.406 -7.844 1.00 94.38 204 LEU A O 1
ATOM 1603 N N . ALA A 1 205 ? 9.228 -11.662 -7.726 1.00 94.44 205 ALA A N 1
ATOM 1604 C CA . ALA A 1 205 ? 10.290 -10.663 -7.691 1.00 94.44 205 ALA A CA 1
ATOM 1605 C C . ALA A 1 205 ? 11.195 -10.793 -6.447 1.00 94.44 205 ALA A C 1
ATOM 1607 O O . ALA A 1 205 ? 12.345 -10.362 -6.487 1.00 94.44 205 ALA A O 1
ATOM 1608 N N . HIS A 1 206 ? 10.758 -11.453 -5.363 1.00 92.88 206 HIS A N 1
ATOM 1609 C CA . HIS A 1 206 ? 11.653 -11.770 -4.240 1.00 92.88 206 HIS A CA 1
ATOM 1610 C C . HIS A 1 206 ? 12.793 -12.724 -4.634 1.00 92.88 206 HIS A C 1
ATOM 1612 O O . HIS A 1 206 ? 13.849 -12.691 -4.002 1.00 92.88 206 HIS A O 1
ATOM 1618 N N . LEU A 1 207 ? 12.601 -13.572 -5.652 1.00 90.56 207 LEU A N 1
ATOM 1619 C CA . LEU A 1 207 ? 13.573 -14.596 -6.054 1.00 90.56 207 LEU A CA 1
ATOM 1620 C C . LEU A 1 207 ? 14.726 -14.030 -6.888 1.00 90.56 207 LEU A C 1
ATOM 1622 O O . LEU A 1 207 ? 15.796 -14.635 -6.941 1.00 90.56 207 LEU A O 1
ATOM 1626 N N . VAL A 1 208 ? 14.521 -12.872 -7.518 1.00 89.62 208 VAL A N 1
ATOM 1627 C CA . VAL A 1 208 ? 15.501 -12.211 -8.382 1.00 89.62 208 VAL A CA 1
ATOM 1628 C C . VAL A 1 208 ? 15.611 -10.759 -7.937 1.00 89.62 208 VAL A C 1
ATOM 1630 O O . VAL A 1 208 ? 14.732 -9.959 -8.203 1.00 89.62 208 VAL A O 1
ATOM 1633 N N . GLY A 1 209 ? 16.666 -10.403 -7.205 1.00 83.88 209 GLY A N 1
ATOM 1634 C CA . GLY A 1 209 ? 16.940 -9.015 -6.803 1.00 83.88 209 GLY A CA 1
ATOM 1635 C C . GLY A 1 209 ? 16.013 -8.408 -5.735 1.00 83.88 209 GLY A C 1
ATOM 1636 O O . GLY A 1 209 ? 16.437 -7.496 -5.036 1.00 83.88 209 GLY A O 1
ATOM 1637 N N . GLY A 1 210 ? 14.796 -8.912 -5.505 1.00 84.50 210 GLY A N 1
ATOM 1638 C CA . GLY A 1 210 ? 13.877 -8.337 -4.508 1.00 84.50 210 GLY A CA 1
ATOM 1639 C C . GLY A 1 210 ? 14.357 -8.426 -3.051 1.00 84.50 210 GLY A C 1
ATOM 1640 O O . GLY A 1 210 ? 13.777 -7.787 -2.177 1.00 84.50 210 GLY A O 1
ATOM 1641 N N . GLN A 1 211 ? 15.405 -9.206 -2.766 1.00 87.06 211 GLN A N 1
ATOM 1642 C CA . GLN A 1 211 ? 16.110 -9.272 -1.472 1.00 87.06 211 GLN A CA 1
ATOM 1643 C C . GLN A 1 211 ? 17.514 -8.649 -1.524 1.00 87.06 211 GLN A C 1
ATOM 1645 O O . GLN A 1 211 ? 18.342 -8.896 -0.649 1.00 87.06 211 GLN A O 1
ATOM 1650 N N . GLN A 1 212 ? 17.817 -7.871 -2.566 1.00 84.50 212 GLN A N 1
ATOM 1651 C CA . GLN A 1 212 ? 19.111 -7.217 -2.703 1.00 84.50 212 GLN A CA 1
ATOM 1652 C C . GLN A 1 212 ? 19.320 -6.269 -1.522 1.00 84.50 212 GLN A C 1
ATOM 1654 O O . GLN A 1 212 ? 18.517 -5.367 -1.309 1.00 84.50 212 GLN A O 1
ATOM 1659 N N . ALA A 1 213 ? 20.388 -6.472 -0.754 1.00 85.75 213 ALA A N 1
ATOM 1660 C CA . ALA A 1 213 ? 20.688 -5.629 0.403 1.00 85.75 213 ALA A CA 1
ATOM 1661 C C . ALA A 1 213 ? 21.758 -4.565 0.118 1.00 85.75 213 ALA A C 1
ATOM 1663 O O . ALA A 1 213 ? 21.794 -3.519 0.767 1.00 85.75 213 ALA A O 1
ATOM 1664 N N . PHE A 1 214 ? 22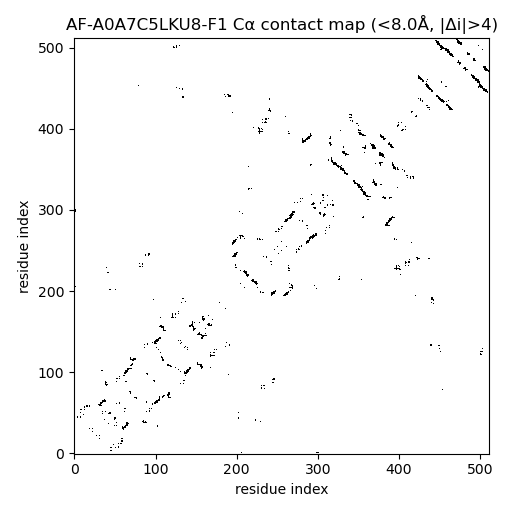.610 -4.815 -0.878 1.00 84.88 214 PHE A N 1
ATOM 1665 C CA . PHE A 1 214 ? 23.786 -3.999 -1.171 1.00 84.88 214 PHE A CA 1
ATOM 1666 C C . PHE A 1 214 ? 23.838 -3.576 -2.643 1.00 84.88 214 PHE A C 1
ATOM 1668 O O . PHE A 1 214 ? 23.305 -4.273 -3.503 1.00 84.88 214 PHE A O 1
ATOM 1675 N N . THR A 1 215 ? 24.510 -2.474 -2.970 1.00 81.38 215 THR A N 1
ATOM 1676 C CA . THR A 1 215 ? 24.907 -2.187 -4.359 1.00 81.38 215 THR A CA 1
ATOM 1677 C C . THR A 1 215 ? 25.994 -3.159 -4.828 1.00 81.38 215 THR A C 1
ATOM 1679 O O . THR A 1 215 ? 26.538 -3.936 -4.038 1.00 81.38 215 THR A O 1
ATOM 1682 N N . SER A 1 216 ? 26.354 -3.104 -6.114 1.00 76.50 216 SER A N 1
ATOM 1683 C CA . SER A 1 216 ? 27.464 -3.892 -6.672 1.00 76.50 216 SER A CA 1
ATOM 1684 C C . SER A 1 216 ? 28.807 -3.635 -5.976 1.00 76.50 216 SER A C 1
ATOM 1686 O O . SER A 1 216 ? 29.664 -4.511 -5.976 1.00 76.50 216 SER A O 1
ATOM 1688 N N . GLU A 1 217 ? 28.987 -2.466 -5.352 1.00 76.56 217 GLU A N 1
ATOM 1689 C CA . GLU A 1 217 ? 30.192 -2.100 -4.592 1.00 76.56 217 GLU A CA 1
ATOM 1690 C C . GLU A 1 217 ? 30.057 -2.358 -3.077 1.00 76.56 217 GLU A C 1
ATOM 1692 O O . GLU A 1 217 ? 30.856 -1.870 -2.276 1.00 76.56 217 GLU A O 1
ATOM 1697 N N . GLY A 1 218 ? 29.040 -3.116 -2.653 1.00 77.81 218 GLY A N 1
ATOM 1698 C CA . GLY A 1 218 ? 28.866 -3.522 -1.257 1.00 77.81 218 GLY A CA 1
ATOM 1699 C C . GLY A 1 218 ? 28.292 -2.439 -0.340 1.00 77.81 218 GLY A C 1
ATOM 1700 O O . GLY A 1 218 ? 28.336 -2.597 0.880 1.00 77.81 218 GLY A O 1
ATOM 1701 N N . GLN A 1 219 ? 27.744 -1.348 -0.886 1.00 79.75 219 GLN A N 1
ATOM 1702 C CA . GLN A 1 219 ? 27.099 -0.311 -0.073 1.00 79.75 219 GLN A CA 1
ATOM 1703 C C . GLN A 1 219 ? 25.698 -0.757 0.355 1.00 79.75 219 GLN A C 1
ATOM 1705 O O . GLN A 1 219 ? 24.922 -1.148 -0.516 1.00 79.75 219 GLN A O 1
ATOM 1710 N N . PRO A 1 220 ? 25.335 -0.691 1.649 1.00 84.44 220 PRO A N 1
ATOM 1711 C CA . PRO A 1 220 ? 23.986 -1.027 2.094 1.00 84.44 220 PRO A CA 1
ATOM 1712 C C . PRO A 1 220 ? 22.948 -0.091 1.464 1.00 84.44 220 PRO A C 1
ATOM 1714 O O . PRO A 1 220 ? 23.108 1.129 1.509 1.00 84.44 220 PRO A O 1
ATOM 1717 N N . VAL A 1 221 ? 21.879 -0.663 0.914 1.00 84.00 221 VAL A N 1
ATOM 1718 C CA . VAL A 1 221 ? 20.722 0.078 0.384 1.00 84.00 221 VAL A CA 1
ATOM 1719 C C . VAL A 1 221 ? 19.458 -0.311 1.133 1.00 84.00 221 VAL A C 1
ATOM 1721 O O . VAL A 1 221 ? 18.709 0.567 1.522 1.00 84.00 221 VAL A O 1
ATOM 1724 N N . GLY A 1 222 ? 19.242 -1.599 1.402 1.00 85.50 222 GLY A N 1
ATOM 1725 C CA . GLY A 1 222 ? 18.030 -2.073 2.067 1.00 85.50 222 GLY A CA 1
ATOM 1726 C C . GLY A 1 222 ? 18.140 -3.522 2.515 1.00 85.50 222 GLY A C 1
ATOM 1727 O O . GLY A 1 222 ? 19.239 -4.052 2.657 1.00 85.50 222 GLY A O 1
ATOM 1728 N N . SER A 1 223 ? 17.007 -4.172 2.752 1.00 86.38 223 SER A N 1
ATOM 1729 C CA . SER A 1 223 ? 16.956 -5.586 3.163 1.00 86.38 223 SER A CA 1
ATOM 1730 C C . SER A 1 223 ? 15.863 -6.380 2.450 1.00 86.38 223 SER A C 1
ATOM 1732 O O . SER A 1 223 ? 16.031 -7.572 2.202 1.00 86.38 223 SER A O 1
ATOM 1734 N N . ASN A 1 224 ? 14.775 -5.715 2.060 1.00 91.88 224 ASN A N 1
ATOM 1735 C CA . ASN A 1 224 ? 13.689 -6.286 1.271 1.00 91.88 224 ASN A CA 1
ATOM 1736 C C . ASN A 1 224 ? 13.292 -5.267 0.198 1.00 91.88 224 ASN A C 1
ATOM 1738 O O . ASN A 1 224 ? 12.286 -4.572 0.320 1.00 91.88 224 ASN A O 1
ATOM 1742 N N . ASN A 1 225 ? 14.116 -5.143 -0.842 1.00 93.44 225 ASN A N 1
ATOM 1743 C CA . ASN A 1 225 ? 13.984 -4.065 -1.819 1.00 93.44 225 ASN A CA 1
ATOM 1744 C C . ASN A 1 225 ? 12.690 -4.103 -2.640 1.00 93.44 225 ASN A C 1
ATOM 1746 O O . ASN A 1 225 ? 12.218 -3.046 -3.055 1.00 93.44 225 ASN A O 1
ATOM 1750 N N . LEU A 1 226 ? 12.064 -5.274 -2.807 1.00 95.81 226 LEU A N 1
ATOM 1751 C CA . LEU A 1 226 ? 10.708 -5.335 -3.356 1.00 95.81 226 LEU A CA 1
ATOM 1752 C C . LEU A 1 226 ? 9.720 -4.604 -2.433 1.00 95.81 226 LEU A C 1
ATOM 1754 O O . LEU A 1 226 ? 9.022 -3.695 -2.878 1.00 95.81 226 LEU A O 1
ATOM 1758 N N . SER A 1 227 ? 9.699 -4.959 -1.144 1.00 96.56 227 SER A N 1
ATOM 1759 C CA . SER A 1 227 ? 8.857 -4.297 -0.137 1.00 96.56 227 SER A CA 1
ATOM 1760 C C . SER A 1 227 ? 9.127 -2.798 -0.057 1.00 96.56 227 SER A C 1
ATOM 1762 O O . SER A 1 227 ? 8.204 -1.986 -0.043 1.00 96.56 227 SER A O 1
ATOM 1764 N N . GLU A 1 228 ? 10.398 -2.416 -0.019 1.00 96.38 228 GLU A N 1
ATOM 1765 C CA . GLU A 1 228 ? 10.818 -1.022 0.092 1.00 96.38 228 GLU A CA 1
ATOM 1766 C C . GLU A 1 228 ? 10.418 -0.232 -1.164 1.00 96.38 228 GLU A C 1
ATOM 1768 O O . GLU A 1 228 ? 9.935 0.893 -1.029 1.00 96.38 228 GLU A O 1
ATOM 1773 N N . SER A 1 229 ? 10.496 -0.833 -2.363 1.00 97.44 229 SER A N 1
ATOM 1774 C CA . SER A 1 229 ? 10.010 -0.213 -3.605 1.00 97.44 229 SER A CA 1
ATOM 1775 C C . SER A 1 229 ? 8.499 0.003 -3.590 1.00 97.44 229 SER A C 1
ATOM 1777 O O . SER A 1 229 ? 8.027 1.118 -3.823 1.00 97.44 229 SER A O 1
ATOM 1779 N N . LEU A 1 230 ? 7.735 -1.027 -3.216 1.00 98.62 230 LEU A N 1
ATOM 1780 C CA . LEU A 1 230 ? 6.279 -0.958 -3.049 1.00 98.62 230 LEU A CA 1
ATOM 1781 C C . LEU A 1 230 ? 5.874 0.145 -2.057 1.00 98.62 230 LEU A C 1
ATOM 1783 O O . LEU A 1 230 ? 4.972 0.938 -2.332 1.00 98.62 230 LEU A O 1
ATOM 1787 N N . GLN A 1 231 ? 6.579 0.245 -0.927 1.00 98.38 231 GLN A N 1
ATOM 1788 C CA . GLN A 1 231 ? 6.374 1.298 0.070 1.00 98.38 231 GLN A CA 1
ATOM 1789 C C . GLN A 1 231 ? 6.763 2.688 -0.444 1.00 98.38 231 GLN A C 1
ATOM 1791 O O . GLN A 1 231 ? 6.117 3.671 -0.087 1.00 98.38 231 GLN A O 1
ATOM 1796 N N . GLY A 1 232 ? 7.815 2.800 -1.256 1.00 98.06 232 GLY A N 1
ATOM 1797 C CA . GLY A 1 232 ? 8.206 4.060 -1.883 1.00 98.06 232 GLY A CA 1
ATOM 1798 C C . GLY A 1 232 ? 7.125 4.575 -2.827 1.00 98.06 232 GLY A C 1
ATOM 1799 O O . GLY A 1 232 ? 6.702 5.725 -2.705 1.00 98.06 232 GLY A O 1
ATOM 1800 N N . VAL A 1 233 ? 6.599 3.704 -3.692 1.00 98.69 233 VAL A N 1
ATOM 1801 C CA . VAL A 1 233 ? 5.472 4.050 -4.567 1.00 98.69 233 VAL A CA 1
ATOM 1802 C C . VAL A 1 233 ? 4.247 4.451 -3.749 1.00 98.69 233 VAL A C 1
ATOM 1804 O O . VAL A 1 233 ? 3.712 5.536 -3.966 1.00 98.69 233 VAL A O 1
ATOM 1807 N N . HIS A 1 234 ? 3.847 3.644 -2.760 1.00 98.62 234 HIS A N 1
ATOM 1808 C CA . HIS A 1 234 ? 2.723 3.967 -1.868 1.00 98.62 234 HIS A CA 1
ATOM 1809 C C . HIS A 1 234 ? 2.891 5.334 -1.195 1.00 98.62 234 HIS A C 1
ATOM 1811 O O . HIS A 1 234 ? 1.976 6.160 -1.232 1.00 98.62 234 HIS A O 1
ATOM 1817 N N . ARG A 1 235 ? 4.083 5.617 -0.656 1.00 97.44 235 ARG A N 1
ATOM 1818 C CA . ARG A 1 235 ? 4.382 6.877 0.030 1.00 97.44 235 ARG A CA 1
ATOM 1819 C C . ARG A 1 235 ? 4.166 8.098 -0.865 1.00 97.44 235 ARG A C 1
ATOM 1821 O O . ARG A 1 235 ? 3.635 9.093 -0.376 1.00 97.44 235 ARG A O 1
ATOM 1828 N N . ALA A 1 236 ? 4.548 8.032 -2.142 1.00 97.25 236 ALA A N 1
ATOM 1829 C CA . ALA A 1 236 ? 4.429 9.167 -3.061 1.00 97.25 236 ALA A CA 1
ATOM 1830 C C . ALA A 1 236 ? 2.976 9.661 -3.192 1.00 97.25 236 ALA A C 1
ATOM 1832 O O . ALA A 1 236 ? 2.727 10.872 -3.196 1.00 97.25 236 ALA A O 1
ATOM 1833 N N . PHE A 1 237 ? 2.021 8.726 -3.233 1.00 96.94 237 PHE A N 1
ATOM 1834 C CA . PHE A 1 237 ? 0.584 9.010 -3.271 1.00 96.94 237 PHE A CA 1
ATOM 1835 C C . PHE A 1 237 ? 0.021 9.351 -1.891 1.00 96.94 237 PHE A C 1
ATOM 1837 O O . PHE A 1 237 ? -0.738 10.313 -1.752 1.00 96.94 237 PHE A O 1
ATOM 1844 N N . PHE A 1 238 ? 0.438 8.608 -0.865 1.00 94.44 238 PHE A N 1
ATOM 1845 C CA . PHE A 1 238 ? -0.021 8.797 0.506 1.00 94.44 238 PHE A CA 1
ATOM 1846 C C . PHE A 1 238 ? 0.267 10.211 1.033 1.00 94.44 238 PHE A C 1
ATOM 1848 O O . PHE A 1 238 ? -0.616 10.831 1.623 1.00 94.44 238 PHE A O 1
ATOM 1855 N N . GLU A 1 239 ? 1.454 10.768 0.764 1.00 91.44 239 GLU A N 1
ATOM 1856 C CA . GLU A 1 239 ? 1.816 12.145 1.151 1.00 91.44 239 GLU A CA 1
ATOM 1857 C C . GLU A 1 239 ? 0.901 13.221 0.541 1.00 91.44 239 GLU A C 1
ATOM 1859 O O . GLU A 1 239 ? 0.882 14.354 1.013 1.00 91.44 239 GLU A O 1
ATOM 1864 N N . ARG A 1 240 ? 0.129 12.877 -0.496 1.00 91.06 240 ARG A N 1
ATOM 1865 C CA . ARG A 1 240 ? -0.793 13.777 -1.207 1.00 91.06 240 ARG A CA 1
ATOM 1866 C C . ARG A 1 240 ? -2.263 13.418 -0.987 1.00 91.06 240 ARG A C 1
ATOM 1868 O O . ARG A 1 240 ? -3.131 13.949 -1.673 1.00 91.06 240 ARG A O 1
ATOM 1875 N N . GLY A 1 241 ? -2.552 12.504 -0.059 1.00 91.25 241 GLY A N 1
ATOM 1876 C CA . GLY A 1 241 ? -3.915 12.042 0.214 1.00 91.25 241 GLY A CA 1
ATOM 1877 C C . GLY A 1 241 ? -4.539 11.222 -0.921 1.00 91.25 241 GLY A C 1
ATOM 1878 O O . GLY A 1 241 ? -5.753 11.020 -0.933 1.00 91.25 241 GLY A O 1
ATOM 1879 N N . ILE A 1 242 ? -3.733 10.739 -1.871 1.00 94.38 242 ILE A N 1
ATOM 1880 C CA . ILE A 1 242 ? -4.199 9.918 -2.990 1.00 94.38 242 ILE A CA 1
ATOM 1881 C C . ILE A 1 242 ? -4.178 8.454 -2.559 1.00 94.38 242 ILE A C 1
ATOM 1883 O O . ILE A 1 242 ? -3.188 7.957 -2.021 1.00 94.38 242 ILE A O 1
ATOM 1887 N N . LYS A 1 243 ? -5.294 7.761 -2.785 1.00 94.69 243 LYS A N 1
ATOM 1888 C CA . LYS A 1 243 ? -5.451 6.357 -2.409 1.00 94.69 243 LYS A CA 1
ATOM 1889 C C . LYS A 1 243 ? -4.882 5.453 -3.486 1.00 94.69 243 LYS A C 1
ATOM 1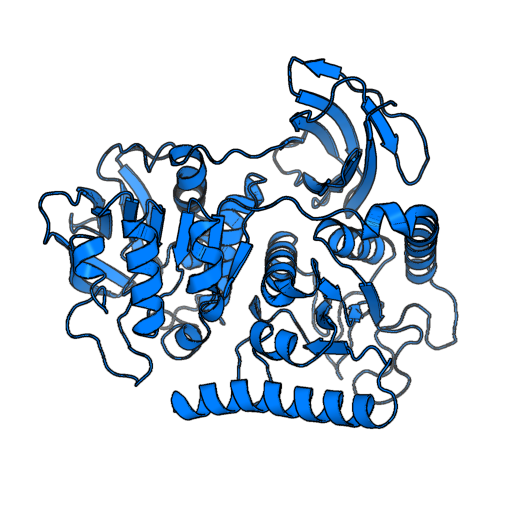891 O O . LYS A 1 243 ? -5.087 5.687 -4.674 1.00 94.69 243 LYS A O 1
ATOM 1896 N N . VAL A 1 244 ? -4.224 4.400 -3.030 1.00 97.19 244 VAL A N 1
ATOM 1897 C CA . VAL A 1 244 ? -3.737 3.307 -3.859 1.00 97.19 244 VAL A CA 1
ATOM 1898 C C . VAL A 1 244 ? -4.166 1.987 -3.240 1.00 97.19 244 VAL A C 1
ATOM 1900 O O . VAL A 1 244 ? -4.233 1.860 -2.013 1.00 97.19 244 VAL A O 1
ATOM 1903 N N . ASP A 1 245 ? -4.425 1.015 -4.100 1.00 98.44 245 ASP A N 1
ATOM 1904 C CA . ASP A 1 245 ? -4.545 -0.386 -3.719 1.00 98.44 245 ASP A CA 1
ATOM 1905 C C . ASP A 1 245 ? -3.266 -1.141 -4.081 1.00 98.44 245 ASP A C 1
ATOM 1907 O O . ASP A 1 245 ? -2.539 -0.765 -5.005 1.00 98.44 245 ASP A O 1
ATOM 1911 N N . PHE A 1 246 ? -3.001 -2.240 -3.379 1.00 98.75 246 PHE A N 1
ATOM 1912 C CA . PHE A 1 246 ? -1.989 -3.202 -3.804 1.00 98.75 246 PHE A CA 1
ATOM 1913 C C . PHE A 1 246 ? -2.655 -4.336 -4.577 1.00 98.75 246 PHE A C 1
ATOM 1915 O O . PHE A 1 246 ? -3.499 -5.043 -4.044 1.00 98.75 246 PHE A O 1
ATOM 1922 N N . LEU A 1 247 ? -2.268 -4.556 -5.826 1.00 98.75 247 LEU A N 1
ATOM 1923 C CA . LEU A 1 247 ? -2.893 -5.575 -6.661 1.00 98.75 247 LEU A CA 1
ATOM 1924 C C . LEU A 1 247 ? -1.999 -6.808 -6.748 1.00 98.75 247 LEU A C 1
ATOM 1926 O O . LEU A 1 247 ? -0.939 -6.769 -7.368 1.00 98.75 247 LEU A O 1
ATOM 1930 N N . HIS A 1 248 ? -2.418 -7.917 -6.142 1.00 98.56 248 HIS A N 1
ATOM 1931 C CA . HIS A 1 248 ? -1.707 -9.179 -6.310 1.00 98.56 248 HIS A CA 1
ATOM 1932 C C . HIS A 1 248 ? -1.757 -9.614 -7.785 1.00 98.56 248 HIS A C 1
ATOM 1934 O O . HIS A 1 248 ? -2.815 -9.550 -8.409 1.00 98.56 248 HIS A O 1
ATOM 1940 N N . VAL A 1 249 ? -0.651 -10.111 -8.347 1.00 97.81 249 VAL A N 1
ATOM 1941 C CA . VAL A 1 249 ? -0.578 -10.520 -9.770 1.00 97.81 249 VAL A CA 1
ATOM 1942 C C . VAL A 1 249 ? -1.681 -11.497 -10.206 1.00 97.81 249 VAL A C 1
ATOM 1944 O O . VAL A 1 249 ? -2.180 -11.405 -11.324 1.00 97.81 249 VAL A O 1
ATOM 1947 N N . ARG A 1 250 ? -2.120 -12.386 -9.305 1.00 96.81 250 ARG A N 1
ATOM 1948 C CA . ARG A 1 250 ? -3.247 -13.320 -9.527 1.00 96.81 250 ARG A CA 1
ATOM 1949 C C . ARG A 1 250 ? -4.572 -12.615 -9.845 1.00 96.81 250 ARG A C 1
ATOM 1951 O O . ARG A 1 250 ? -5.371 -13.171 -10.585 1.00 96.81 250 ARG A O 1
ATOM 1958 N N . ASP A 1 251 ? -4.778 -11.406 -9.329 1.00 98.19 251 ASP A N 1
ATOM 1959 C CA . ASP A 1 251 ? -6.028 -10.655 -9.474 1.00 98.19 251 ASP A CA 1
ATOM 1960 C C . ASP A 1 251 ? -6.011 -9.705 -10.694 1.00 98.19 251 ASP A C 1
ATOM 1962 O O . ASP A 1 251 ? -7.009 -9.032 -10.965 1.00 98.19 251 ASP A O 1
ATOM 1966 N N . LEU A 1 252 ? -4.905 -9.633 -11.458 1.00 98.44 252 LEU A N 1
ATOM 1967 C CA . LEU A 1 252 ? -4.776 -8.745 -12.628 1.00 98.44 252 LEU A CA 1
ATOM 1968 C C . LEU A 1 252 ? -5.922 -8.941 -13.622 1.00 98.44 252 LEU A C 1
ATOM 1970 O O . LEU A 1 252 ? -6.554 -7.976 -14.045 1.00 98.44 252 LEU A O 1
ATOM 1974 N N . LYS A 1 253 ? -6.233 -10.196 -13.951 1.00 97.88 253 LYS A N 1
ATOM 1975 C CA . LYS A 1 253 ? -7.264 -10.536 -14.935 1.00 97.88 253 LYS A CA 1
ATOM 1976 C C . LYS A 1 253 ? -8.648 -9.999 -14.560 1.00 97.88 253 LYS A C 1
ATOM 1978 O O . LYS A 1 253 ? -9.411 -9.601 -15.438 1.00 97.88 253 LYS A O 1
ATOM 1983 N N . GLU A 1 254 ? -8.988 -10.022 -13.275 1.00 97.44 254 GLU A N 1
ATOM 1984 C CA . GLU A 1 254 ? -10.321 -9.659 -12.782 1.00 97.44 254 GLU A CA 1
ATOM 1985 C C . GLU A 1 254 ? -10.432 -8.182 -12.405 1.00 97.44 254 GLU A C 1
ATOM 1987 O O . GLU A 1 254 ? -11.516 -7.603 -12.503 1.00 97.44 254 GLU A O 1
ATOM 1992 N N . ARG A 1 255 ? -9.331 -7.566 -11.959 1.00 97.75 255 ARG A N 1
ATOM 1993 C CA . ARG A 1 255 ? -9.362 -6.241 -11.326 1.00 97.75 255 ARG A CA 1
ATOM 1994 C C . ARG A 1 255 ? -8.609 -5.153 -12.074 1.00 97.75 255 ARG A C 1
ATOM 1996 O O . ARG A 1 255 ? -8.917 -3.991 -11.842 1.00 97.75 255 ARG A O 1
ATOM 2003 N N . ALA A 1 256 ? -7.692 -5.474 -12.993 1.00 98.19 256 ALA A N 1
ATOM 2004 C CA . ALA A 1 256 ? -6.874 -4.455 -13.664 1.00 98.19 256 ALA A CA 1
ATOM 2005 C C . ALA A 1 256 ? -7.717 -3.353 -14.330 1.00 98.19 256 ALA A C 1
ATOM 2007 O O . ALA A 1 256 ? -7.379 -2.180 -14.230 1.00 98.19 256 ALA A O 1
ATOM 2008 N N . GLY A 1 257 ? -8.853 -3.714 -14.941 1.00 97.94 257 GLY A N 1
ATOM 2009 C CA . GLY A 1 257 ? -9.744 -2.764 -15.618 1.00 97.94 257 GLY A CA 1
ATOM 2010 C C . GLY A 1 257 ? -10.455 -1.748 -14.711 1.00 97.94 257 GLY A C 1
ATOM 2011 O O . GLY A 1 257 ? -11.087 -0.835 -15.233 1.00 97.94 257 GLY A O 1
ATOM 2012 N N . GLN A 1 258 ? -10.375 -1.893 -13.384 1.00 97.38 258 GLN A N 1
ATOM 2013 C CA . GLN A 1 258 ? -10.927 -0.933 -12.415 1.00 97.38 258 GLN A CA 1
ATOM 2014 C C . GLN A 1 258 ? -9.988 0.264 -12.204 1.00 97.38 258 GLN A C 1
ATOM 2016 O O . GLN A 1 258 ? -10.423 1.329 -11.771 1.00 97.38 258 GLN A O 1
ATOM 2021 N N . TYR A 1 259 ? -8.704 0.100 -12.526 1.00 98.69 259 TYR A N 1
ATOM 2022 C CA . TYR A 1 259 ? -7.677 1.100 -12.277 1.00 98.69 259 TYR A CA 1
ATOM 2023 C C . TYR A 1 259 ? -7.389 1.911 -13.537 1.00 98.69 259 TYR A C 1
ATOM 2025 O O . TYR A 1 259 ? -7.363 1.397 -14.653 1.00 98.69 259 TYR A O 1
ATOM 2033 N N . ARG A 1 260 ? -7.145 3.206 -13.353 1.00 98.75 260 ARG A N 1
ATOM 2034 C CA . ARG A 1 260 ? -6.709 4.113 -14.422 1.00 98.75 260 ARG A CA 1
ATOM 2035 C C . ARG A 1 260 ? -5.194 4.095 -14.577 1.00 98.75 260 ARG A C 1
ATOM 2037 O O . ARG A 1 260 ? -4.693 4.334 -15.673 1.00 98.75 260 ARG A O 1
ATOM 2044 N N . LEU A 1 261 ? -4.487 3.805 -13.483 1.00 98.94 261 LEU A N 1
ATOM 2045 C CA . LEU A 1 261 ? -3.042 3.633 -13.429 1.00 98.94 261 LEU A CA 1
ATOM 2046 C C . LEU A 1 261 ? -2.689 2.314 -12.739 1.00 98.94 261 LEU A C 1
ATOM 2048 O O . LEU A 1 261 ? -3.103 2.073 -11.605 1.00 98.94 261 LEU A O 1
ATOM 2052 N N . ILE A 1 262 ? -1.855 1.510 -13.393 1.00 98.94 262 ILE A N 1
ATOM 2053 C CA . ILE A 1 262 ? -1.180 0.368 -12.781 1.00 98.94 262 ILE A CA 1
ATOM 2054 C C . ILE A 1 262 ? 0.315 0.655 -12.767 1.00 98.94 262 ILE A C 1
ATOM 2056 O O . ILE A 1 262 ? 0.905 0.980 -13.796 1.00 98.94 262 ILE A O 1
ATOM 2060 N N . ILE A 1 263 ? 0.926 0.514 -11.597 1.00 98.94 263 ILE A N 1
ATOM 2061 C CA . ILE A 1 263 ? 2.370 0.616 -11.402 1.00 98.94 263 ILE A CA 1
ATOM 2062 C C . ILE A 1 263 ? 2.885 -0.774 -11.057 1.00 98.94 263 ILE A C 1
ATOM 2064 O O . ILE A 1 263 ? 2.319 -1.435 -10.189 1.00 98.94 263 ILE A O 1
ATOM 2068 N N . VAL A 1 264 ? 3.961 -1.215 -11.704 1.00 98.81 264 VAL A N 1
ATOM 2069 C CA . VAL A 1 264 ? 4.604 -2.510 -11.452 1.00 98.81 264 VAL A CA 1
ATOM 2070 C C . VAL A 1 264 ? 6.032 -2.266 -10.966 1.00 98.81 264 VAL A C 1
ATOM 2072 O O . VAL A 1 264 ? 6.952 -2.173 -11.785 1.00 98.81 264 VAL A O 1
ATOM 2075 N N . PRO A 1 265 ? 6.232 -2.109 -9.644 1.00 97.62 265 PRO A N 1
ATOM 2076 C CA . PRO A 1 265 ? 7.558 -1.932 -9.075 1.00 97.62 265 PRO A CA 1
ATOM 2077 C C . PRO A 1 265 ? 8.344 -3.235 -9.108 1.00 97.62 265 PRO A C 1
ATOM 2079 O O . PRO A 1 265 ? 7.782 -4.321 -8.958 1.00 97.62 265 PRO A O 1
ATOM 2082 N N . TYR A 1 266 ? 9.658 -3.120 -9.269 1.00 95.31 266 TYR A N 1
ATOM 2083 C CA . TYR A 1 266 ? 10.587 -4.248 -9.236 1.00 95.31 266 TYR A CA 1
ATOM 2084 C C . TYR A 1 266 ? 10.187 -5.476 -10.110 1.00 95.31 266 TYR A C 1
ATOM 2086 O O . TYR A 1 266 ? 10.280 -6.618 -9.650 1.00 95.31 266 TYR A O 1
ATOM 2094 N N . PRO A 1 267 ? 9.762 -5.309 -11.383 1.00 96.25 267 PRO A N 1
ATOM 2095 C CA . PRO A 1 267 ? 9.164 -6.377 -12.199 1.00 96.25 267 PRO A CA 1
ATOM 2096 C C . PRO A 1 267 ? 10.182 -7.332 -12.856 1.00 96.25 267 PRO A C 1
ATOM 2098 O O . PRO A 1 267 ? 9.959 -7.847 -13.952 1.00 96.25 267 PRO A O 1
ATOM 2101 N N . VAL A 1 268 ? 11.317 -7.568 -12.201 1.00 96.25 268 VAL A N 1
ATOM 2102 C CA . VAL A 1 268 ? 12.477 -8.284 -12.764 1.00 96.25 268 VAL A CA 1
ATOM 2103 C C . VAL A 1 268 ? 12.236 -9.774 -13.004 1.00 96.25 268 VAL A C 1
ATOM 2105 O O . VAL A 1 268 ? 12.852 -10.361 -13.890 1.00 96.25 268 VAL A O 1
ATOM 2108 N N . MET A 1 269 ? 11.327 -10.389 -12.249 1.00 96.81 269 MET A N 1
ATOM 2109 C CA . MET A 1 269 ? 10.861 -11.749 -12.503 1.00 96.81 269 MET A CA 1
ATOM 2110 C C . MET A 1 269 ? 9.344 -11.783 -12.444 1.00 96.81 269 MET A C 1
ATOM 2112 O O . MET A 1 269 ? 8.777 -11.492 -11.397 1.00 96.81 269 MET A O 1
ATOM 2116 N N . ILE A 1 270 ? 8.684 -12.131 -13.543 1.00 96.81 270 ILE A N 1
ATOM 2117 C CA . ILE A 1 270 ? 7.222 -12.135 -13.660 1.00 96.81 270 ILE A CA 1
ATOM 2118 C C . ILE A 1 270 ? 6.800 -13.171 -14.699 1.00 96.81 270 ILE A C 1
ATOM 2120 O O . ILE A 1 270 ? 7.468 -13.347 -15.716 1.00 96.81 270 ILE A O 1
ATOM 2124 N N . SER A 1 271 ? 5.696 -13.870 -14.433 1.00 96.19 271 SER A N 1
ATOM 2125 C CA . SER A 1 271 ? 5.244 -14.933 -15.324 1.00 96.19 271 SER A CA 1
ATOM 2126 C C . SER A 1 271 ? 4.666 -14.390 -16.631 1.00 96.19 271 SER A C 1
ATOM 2128 O O . SER A 1 271 ? 4.034 -13.327 -16.671 1.00 96.19 271 SER A O 1
ATOM 2130 N N . GLU A 1 272 ? 4.828 -15.153 -17.709 1.00 97.06 272 GLU A N 1
ATOM 2131 C CA . GLU A 1 272 ? 4.307 -14.772 -19.025 1.00 97.06 272 GLU A CA 1
ATOM 2132 C C . GLU A 1 272 ? 2.774 -14.542 -19.035 1.00 97.06 272 GLU A C 1
ATOM 2134 O O . GLU A 1 272 ? 2.316 -13.583 -19.664 1.00 97.06 272 GLU A O 1
ATOM 2139 N N . PRO A 1 273 ? 1.935 -15.341 -18.336 1.00 97.50 273 PRO A N 1
ATOM 2140 C CA . PRO A 1 273 ? 0.506 -15.049 -18.219 1.00 97.50 273 PRO A CA 1
ATOM 2141 C C . PRO A 1 273 ? 0.191 -13.682 -17.596 1.00 97.50 273 PRO A C 1
ATOM 2143 O O . PRO A 1 273 ? -0.707 -12.999 -18.082 1.00 97.50 273 PRO A O 1
ATOM 2146 N N . TYR A 1 274 ? 0.928 -13.250 -16.568 1.00 98.12 274 TYR A N 1
ATOM 2147 C CA . TYR A 1 274 ? 0.688 -11.945 -15.939 1.00 98.12 274 TYR A CA 1
ATOM 2148 C C . TYR A 1 274 ? 1.157 -10.787 -16.826 1.00 98.12 274 TYR A C 1
ATOM 2150 O O . TYR A 1 274 ? 0.472 -9.767 -16.904 1.00 98.12 274 TYR A O 1
ATOM 2158 N N . LEU A 1 275 ? 2.252 -10.967 -17.574 1.00 98.44 275 LEU A N 1
ATOM 2159 C CA . LEU A 1 275 ? 2.670 -10.018 -18.613 1.00 98.44 275 LEU A CA 1
ATOM 2160 C C . LEU A 1 275 ? 1.577 -9.825 -19.676 1.00 98.44 275 LEU A C 1
ATOM 2162 O O . LEU A 1 275 ? 1.271 -8.691 -20.042 1.00 98.44 275 LEU A O 1
ATOM 2166 N N . ARG A 1 276 ? 0.925 -10.909 -20.122 1.00 98.56 276 ARG A N 1
ATOM 2167 C CA . ARG A 1 276 ? -0.195 -10.833 -21.078 1.00 98.56 276 ARG A CA 1
ATOM 2168 C C . ARG A 1 276 ? -1.376 -10.015 -20.552 1.00 98.56 276 ARG A C 1
ATOM 2170 O O . ARG A 1 276 ? -1.953 -9.241 -21.314 1.00 98.56 276 ARG A O 1
ATOM 2177 N N . GLU A 1 277 ? -1.729 -10.149 -19.274 1.00 98.75 277 GLU A N 1
ATOM 2178 C CA . GLU A 1 277 ? -2.811 -9.346 -18.684 1.00 98.75 277 GLU A CA 1
ATOM 2179 C C . GLU A 1 277 ? -2.430 -7.858 -18.570 1.00 98.75 277 GLU A C 1
ATOM 2181 O O . GLU A 1 277 ? -3.274 -7.000 -18.825 1.00 98.75 277 GLU A O 1
ATOM 2186 N N . LEU A 1 278 ? -1.162 -7.528 -18.289 1.00 98.81 278 LEU A N 1
ATOM 2187 C CA . LEU A 1 278 ? -0.677 -6.138 -18.311 1.00 98.81 278 LEU A CA 1
ATOM 2188 C C . LEU A 1 278 ? -0.727 -5.528 -19.720 1.00 98.81 278 LEU A C 1
ATOM 2190 O O . LEU A 1 278 ? -1.174 -4.393 -19.882 1.00 98.81 278 LEU A O 1
ATOM 2194 N N . ILE A 1 279 ? -0.320 -6.283 -20.746 1.00 98.88 279 ILE A N 1
ATOM 2195 C CA . ILE A 1 279 ? -0.409 -5.854 -22.152 1.00 98.88 279 ILE A CA 1
ATOM 2196 C C . ILE A 1 279 ? -1.868 -5.560 -22.514 1.00 98.88 279 ILE A C 1
ATOM 2198 O O . ILE A 1 279 ? -2.182 -4.475 -23.002 1.00 98.88 279 ILE A O 1
ATOM 2202 N N . LYS A 1 280 ? -2.774 -6.493 -22.207 1.00 98.81 280 LYS A N 1
ATOM 2203 C CA . LYS A 1 280 ? -4.211 -6.346 -22.458 1.00 98.81 280 LYS A CA 1
ATOM 2204 C C . LYS A 1 280 ? -4.812 -5.144 -21.726 1.00 98.81 280 LYS A C 1
ATOM 2206 O O . LYS A 1 280 ? -5.643 -4.440 -22.295 1.00 98.81 280 LYS A O 1
ATOM 2211 N N . TYR A 1 281 ? -4.393 -4.890 -20.488 1.00 98.88 281 TYR A N 1
ATOM 2212 C CA . TYR A 1 281 ? -4.808 -3.710 -19.730 1.00 98.88 281 TYR A CA 1
ATOM 2213 C C . TYR A 1 281 ? -4.449 -2.406 -20.466 1.00 98.88 281 TYR A C 1
ATOM 2215 O O . TYR A 1 281 ? -5.314 -1.542 -20.638 1.00 98.88 281 TYR A O 1
ATOM 2223 N N . VAL A 1 282 ? -3.223 -2.290 -20.993 1.00 98.88 282 VAL A N 1
ATOM 2224 C CA . VAL A 1 282 ? -2.814 -1.124 -21.800 1.00 98.88 282 VAL A CA 1
ATOM 2225 C C . VAL A 1 282 ? -3.609 -1.056 -23.105 1.00 98.88 282 VAL A C 1
ATOM 2227 O O . VAL A 1 282 ? -4.152 -0.004 -23.440 1.00 98.88 282 VAL A O 1
ATOM 2230 N N . GLU A 1 283 ? -3.772 -2.176 -23.818 1.00 98.75 283 GLU A N 1
ATOM 2231 C CA . GLU A 1 283 ? -4.558 -2.228 -25.063 1.00 98.75 283 GLU A CA 1
ATOM 2232 C C . GLU A 1 283 ? -5.983 -1.692 -24.883 1.00 98.75 283 GLU A C 1
ATOM 2234 O O . GLU A 1 283 ? -6.523 -1.032 -25.778 1.00 98.75 283 GLU A O 1
ATOM 2239 N N . GLN A 1 284 ? -6.581 -1.956 -23.720 1.00 98.62 284 GLN A N 1
ATOM 2240 C CA . GLN A 1 284 ? -7.949 -1.575 -23.378 1.00 98.62 284 GLN A CA 1
ATOM 2241 C C . GLN A 1 284 ? -8.106 -0.121 -22.916 1.00 98.62 284 GLN A C 1
ATOM 2243 O O . GLN A 1 284 ? -9.244 0.346 -22.844 1.00 98.62 284 GLN A O 1
ATOM 2248 N N . GLY A 1 285 ? -7.015 0.615 -22.693 1.00 98.56 285 GLY A N 1
ATOM 2249 C CA . GLY A 1 285 ? -7.058 2.033 -22.314 1.00 98.56 285 GLY A CA 1
ATOM 2250 C C . GLY A 1 285 ? -6.339 2.377 -21.015 1.00 98.56 285 GLY A C 1
ATOM 2251 O O . GLY A 1 285 ? -6.331 3.544 -20.633 1.00 98.56 285 GLY A O 1
ATOM 2252 N N . GLY A 1 286 ? -5.752 1.391 -20.336 1.00 98.75 286 GLY A N 1
ATOM 2253 C CA . GLY A 1 286 ? -5.024 1.606 -19.093 1.00 98.75 286 GLY A CA 1
ATOM 2254 C C . GLY A 1 286 ? -3.720 2.383 -19.281 1.00 98.75 286 GLY A C 1
ATOM 2255 O O . GLY A 1 286 ? -3.055 2.269 -20.316 1.00 98.75 286 GLY A O 1
ATOM 2256 N N . ALA A 1 287 ? -3.327 3.143 -18.257 1.00 98.94 287 ALA A N 1
ATOM 2257 C CA . ALA A 1 287 ? -1.973 3.674 -18.136 1.00 98.94 287 ALA A CA 1
ATOM 2258 C C . ALA A 1 287 ? -1.117 2.725 -17.287 1.00 98.94 287 ALA A C 1
ATOM 2260 O O . ALA A 1 287 ? -1.515 2.356 -16.177 1.00 98.94 287 ALA A O 1
ATOM 2261 N N . LEU A 1 288 ? 0.041 2.319 -17.803 1.00 98.94 288 LEU A N 1
ATOM 2262 C CA . LEU A 1 288 ? 0.977 1.405 -17.143 1.00 98.94 288 LEU A CA 1
ATOM 2263 C C . LEU A 1 288 ? 2.309 2.109 -16.864 1.00 98.94 288 LEU A C 1
ATOM 2265 O O . LEU A 1 288 ? 2.870 2.730 -17.760 1.00 98.94 288 LEU A O 1
ATOM 2269 N N . LEU A 1 289 ? 2.846 1.964 -15.656 1.00 98.94 289 LEU A N 1
ATOM 2270 C CA . LEU A 1 289 ? 4.232 2.292 -15.319 1.00 98.94 289 LEU A CA 1
ATOM 2271 C C . LEU A 1 289 ? 4.954 1.008 -14.901 1.00 98.94 289 LEU A C 1
ATOM 2273 O O . LEU A 1 289 ? 4.514 0.338 -13.968 1.00 98.94 289 LEU A O 1
ATOM 2277 N N . VAL A 1 290 ? 6.075 0.688 -15.541 1.00 98.88 290 VAL A N 1
ATOM 2278 C CA . VAL A 1 290 ? 6.974 -0.396 -15.121 1.00 98.88 290 VAL A CA 1
ATOM 2279 C C . VAL A 1 290 ? 8.355 0.153 -14.774 1.00 98.88 290 VAL A C 1
ATOM 2281 O O . VAL A 1 290 ? 8.833 1.113 -15.381 1.00 98.88 290 VAL A O 1
ATOM 2284 N N . GLU A 1 291 ? 8.994 -0.454 -13.782 1.00 98.38 291 GLU A N 1
ATOM 2285 C CA . GLU A 1 291 ? 10.398 -0.185 -13.459 1.00 98.38 291 GLU A CA 1
ATOM 2286 C C . GLU A 1 291 ? 11.343 -1.077 -14.279 1.00 98.38 291 GLU A C 1
ATOM 2288 O O . GLU A 1 291 ? 10.911 -1.886 -15.108 1.00 98.38 291 GLU A O 1
ATOM 2293 N N . ALA A 1 292 ? 12.640 -0.908 -14.035 1.00 97.44 292 ALA A N 1
ATOM 2294 C CA . ALA A 1 292 ? 13.699 -1.474 -14.852 1.00 97.44 292 ALA A CA 1
ATOM 2295 C C . ALA A 1 292 ? 13.648 -2.996 -14.999 1.00 97.44 292 ALA A C 1
ATOM 2297 O O . ALA A 1 292 ? 13.268 -3.732 -14.079 1.00 97.44 292 ALA A O 1
ATOM 2298 N N . ARG A 1 293 ? 14.126 -3.458 -16.155 1.00 96.25 293 ARG A N 1
ATOM 2299 C CA . ARG A 1 293 ? 14.277 -4.859 -16.557 1.00 96.25 293 ARG A CA 1
ATOM 2300 C C . ARG A 1 293 ? 12.993 -5.665 -16.378 1.00 96.25 293 ARG A C 1
ATOM 2302 O O . ARG A 1 293 ? 13.018 -6.824 -15.960 1.00 96.25 293 ARG A O 1
ATOM 2309 N N . CYS A 1 294 ? 11.859 -5.032 -16.675 1.00 97.38 294 CYS A N 1
ATOM 2310 C CA . CYS A 1 294 ? 10.543 -5.651 -16.600 1.00 97.38 294 CYS A CA 1
ATOM 2311 C C . CYS A 1 294 ? 10.468 -6.898 -17.478 1.00 97.38 294 CYS A C 1
ATOM 2313 O O . CYS A 1 294 ? 10.757 -6.844 -18.672 1.00 97.38 294 CYS A O 1
ATOM 2315 N N . GLY A 1 295 ? 10.088 -8.032 -16.889 1.00 96.44 295 GLY A N 1
ATOM 2316 C CA . GLY A 1 295 ? 10.103 -9.304 -17.604 1.00 96.44 295 GLY A CA 1
ATOM 2317 C C . GLY A 1 295 ? 11.516 -9.712 -18.014 1.00 96.44 295 GLY A C 1
ATOM 2318 O O . GLY A 1 295 ? 11.719 -10.137 -19.143 1.00 96.44 295 GLY A O 1
ATOM 2319 N N . TRP A 1 296 ? 12.510 -9.563 -17.135 1.00 97.69 296 TRP A N 1
ATOM 2320 C CA . TRP A 1 296 ? 13.827 -10.147 -17.382 1.00 97.69 296 TRP A CA 1
ATOM 2321 C C . TRP A 1 296 ? 13.766 -11.671 -17.275 1.00 97.69 296 TRP A C 1
ATOM 2323 O O . TRP A 1 296 ? 14.121 -12.347 -18.237 1.00 97.69 296 TRP A O 1
ATOM 2333 N N . VAL A 1 297 ? 13.279 -12.205 -16.153 1.00 97.62 297 VAL A N 1
ATOM 2334 C CA . VAL A 1 297 ? 13.204 -13.650 -15.882 1.00 97.62 297 VAL A CA 1
ATOM 2335 C C . VAL A 1 297 ? 11.747 -14.129 -15.865 1.00 97.62 297 VAL A C 1
ATOM 2337 O O . VAL A 1 297 ? 10.891 -13.498 -15.243 1.00 97.62 297 VAL A O 1
ATOM 2340 N N . ASP A 1 298 ? 11.457 -15.241 -16.539 1.00 95.75 298 ASP A N 1
ATOM 2341 C CA . ASP A 1 298 ? 10.135 -15.878 -16.546 1.00 95.75 298 ASP A CA 1
ATOM 2342 C C . ASP A 1 298 ? 9.900 -16.776 -15.316 1.00 95.75 298 ASP A C 1
ATOM 2344 O O . ASP A 1 298 ? 10.782 -16.983 -14.478 1.00 95.75 298 ASP A O 1
ATOM 2348 N N . GLU A 1 299 ? 8.705 -17.356 -15.195 1.00 93.94 299 GLU A N 1
ATOM 2349 C CA . GLU A 1 299 ? 8.362 -18.259 -14.088 1.00 93.94 299 GLU A CA 1
ATOM 2350 C C . GLU A 1 299 ? 9.175 -19.566 -14.058 1.00 93.94 299 GLU A C 1
ATOM 2352 O O . GLU A 1 299 ? 9.161 -20.277 -13.057 1.00 93.94 299 GLU A O 1
ATOM 2357 N N . LYS A 1 300 ? 9.909 -19.884 -15.128 1.00 93.69 300 LYS A N 1
ATOM 2358 C CA . LYS A 1 300 ? 10.765 -21.074 -15.236 1.00 93.69 300 LYS A CA 1
ATOM 2359 C C . LYS A 1 300 ? 12.227 -20.759 -14.912 1.00 93.69 300 LYS A C 1
ATOM 2361 O O . LYS A 1 300 ? 13.048 -21.676 -14.847 1.00 93.69 300 LYS A O 1
ATOM 2366 N N . GLY A 1 301 ? 12.560 -19.490 -14.677 1.00 94.06 301 GLY A N 1
ATOM 2367 C CA . GLY A 1 301 ? 13.918 -19.033 -14.394 1.00 94.06 301 GLY A CA 1
ATOM 2368 C C . GLY A 1 301 ? 14.751 -18.736 -15.643 1.00 94.06 301 GLY A C 1
ATOM 2369 O O . GLY A 1 301 ? 15.968 -18.584 -15.526 1.00 94.06 301 GLY A O 1
ATOM 2370 N N . PHE A 1 302 ? 14.137 -18.655 -16.825 1.00 95.75 302 PHE A N 1
ATOM 2371 C CA . PHE A 1 302 ? 14.825 -18.302 -18.064 1.00 95.75 302 PHE A CA 1
ATOM 2372 C C . PHE A 1 302 ? 14.700 -16.812 -18.358 1.00 95.75 302 PHE A C 1
ATOM 2374 O O . PHE A 1 302 ? 13.678 -16.187 -18.086 1.00 95.75 302 PHE A O 1
ATOM 2381 N N . SER A 1 303 ? 15.751 -16.240 -18.948 1.00 97.00 303 SER A N 1
ATOM 2382 C CA . SER A 1 303 ? 15.668 -14.882 -19.475 1.00 97.00 303 SER A CA 1
ATOM 2383 C C . SER A 1 303 ? 14.744 -14.854 -20.686 1.00 97.00 303 SER A C 1
ATOM 2385 O O . SER A 1 303 ? 14.878 -15.693 -21.582 1.00 97.00 303 SER A O 1
ATOM 2387 N N . PHE A 1 304 ? 13.887 -13.841 -20.777 1.00 97.75 304 PHE A N 1
ATOM 2388 C CA . PHE A 1 304 ? 13.249 -13.522 -22.050 1.00 97.75 304 PHE A CA 1
ATOM 2389 C C . PHE A 1 304 ? 14.314 -13.107 -23.086 1.00 97.75 304 PHE A C 1
ATOM 2391 O O . PHE A 1 304 ? 15.367 -12.579 -22.713 1.00 97.75 304 PHE A O 1
ATOM 2398 N N . PRO A 1 305 ? 14.070 -13.345 -24.391 1.00 96.75 305 PRO A N 1
ATOM 2399 C CA . PRO A 1 305 ? 15.032 -13.032 -25.454 1.00 96.75 305 PRO A CA 1
ATOM 2400 C C . PRO A 1 305 ? 15.157 -11.529 -25.745 1.00 96.75 305 PRO A C 1
ATOM 2402 O O . PRO A 1 305 ? 16.118 -11.107 -26.383 1.00 96.75 305 PRO A O 1
ATOM 2405 N N . VAL A 1 306 ? 14.177 -10.735 -25.312 1.00 97.88 306 VAL A N 1
ATOM 2406 C CA . VAL A 1 306 ? 14.153 -9.273 -25.394 1.00 97.88 306 VAL A CA 1
ATOM 2407 C C . VAL A 1 306 ? 13.668 -8.764 -24.044 1.00 97.88 306 VAL A C 1
ATOM 2409 O O . VAL A 1 306 ? 12.783 -9.375 -23.450 1.00 97.88 306 VAL A O 1
ATOM 2412 N N . ILE A 1 307 ? 14.255 -7.673 -23.565 1.00 98.06 307 ILE A N 1
ATOM 2413 C CA . ILE A 1 307 ? 13.842 -6.969 -22.351 1.00 98.06 307 ILE A CA 1
ATOM 2414 C C . ILE A 1 307 ? 13.418 -5.564 -22.795 1.00 98.06 307 ILE A C 1
ATOM 2416 O O . ILE A 1 307 ? 14.176 -4.960 -23.553 1.00 98.06 307 ILE A O 1
ATOM 2420 N N . PRO A 1 308 ? 12.250 -5.034 -22.392 1.00 98.38 308 PRO A N 1
ATOM 2421 C CA . PRO A 1 308 ? 11.227 -5.665 -21.555 1.00 98.38 308 PRO A CA 1
ATOM 2422 C C . PRO A 1 308 ? 10.597 -6.936 -22.155 1.00 98.38 308 PRO A C 1
ATOM 2424 O O . PRO A 1 308 ? 10.313 -6.998 -23.350 1.00 98.38 308 PRO A O 1
ATOM 2427 N N . GLY A 1 309 ? 10.399 -7.963 -21.327 1.00 97.75 309 GLY A N 1
ATOM 2428 C CA . GLY A 1 309 ? 10.033 -9.313 -21.771 1.00 97.75 309 GLY A CA 1
ATOM 2429 C C . GLY A 1 309 ? 8.556 -9.547 -22.070 1.00 97.75 309 GLY A C 1
ATOM 2430 O O . GLY A 1 309 ? 7.697 -8.688 -21.880 1.00 97.75 309 GLY A O 1
ATOM 2431 N N . GLY A 1 310 ? 8.251 -10.750 -22.568 1.00 96.06 310 GLY A N 1
ATOM 2432 C CA . GLY A 1 310 ? 6.880 -11.217 -22.823 1.00 96.06 310 GLY A CA 1
ATOM 2433 C C . GLY A 1 310 ? 6.073 -10.386 -23.829 1.00 96.06 310 GLY A C 1
ATOM 2434 O O . GLY A 1 310 ? 4.848 -10.470 -23.834 1.00 96.06 310 GLY A O 1
ATOM 2435 N N . GLY A 1 311 ? 6.739 -9.589 -24.673 1.00 97.81 311 GLY A N 1
ATOM 2436 C CA . GLY A 1 311 ? 6.109 -8.683 -25.638 1.00 97.81 311 GLY A CA 1
ATOM 2437 C C . GLY A 1 311 ? 5.910 -7.248 -25.139 1.00 97.81 311 GLY A C 1
ATOM 2438 O O . GLY A 1 311 ? 5.393 -6.422 -25.896 1.00 97.81 311 GLY A O 1
ATOM 2439 N N . LEU A 1 312 ? 6.310 -6.928 -23.899 1.00 98.31 312 LEU A N 1
ATOM 2440 C CA . LEU A 1 312 ? 6.250 -5.557 -23.382 1.00 98.31 312 LEU A CA 1
ATOM 2441 C C . LEU A 1 312 ? 7.187 -4.598 -24.121 1.00 98.31 312 LEU A C 1
ATOM 2443 O O . LEU A 1 312 ? 6.876 -3.412 -24.176 1.00 98.31 312 LEU A O 1
ATOM 2447 N N . ASP A 1 313 ? 8.267 -5.079 -24.739 1.00 98.62 313 ASP A N 1
ATOM 2448 C CA . ASP A 1 313 ? 9.125 -4.292 -25.634 1.00 98.62 313 ASP A CA 1
ATOM 2449 C C . ASP A 1 313 ? 8.320 -3.578 -26.734 1.00 98.62 313 ASP A C 1
ATOM 2451 O O . ASP A 1 313 ? 8.560 -2.409 -27.038 1.00 98.62 313 ASP A O 1
ATOM 2455 N N . LYS A 1 314 ? 7.297 -4.245 -27.281 1.00 98.50 314 LYS A N 1
ATOM 2456 C CA . LYS A 1 314 ? 6.408 -3.673 -28.306 1.00 98.50 314 LYS A CA 1
ATOM 2457 C C . LYS A 1 314 ? 5.424 -2.662 -27.730 1.00 98.50 314 LYS A C 1
ATOM 2459 O O . LYS A 1 314 ? 5.094 -1.688 -28.398 1.00 98.50 314 LYS A O 1
ATOM 2464 N N . VAL A 1 315 ? 4.954 -2.892 -26.504 1.00 98.62 315 VAL A N 1
ATOM 2465 C CA . VAL A 1 315 ? 4.038 -1.978 -25.803 1.00 98.62 315 VAL A CA 1
ATOM 2466 C C . VAL A 1 315 ? 4.758 -0.690 -25.414 1.00 98.62 315 VAL A C 1
ATOM 2468 O O . VAL A 1 315 ? 4.234 0.404 -25.610 1.00 98.62 315 VAL A O 1
ATOM 2471 N N . LEU A 1 316 ? 5.980 -0.823 -24.902 1.00 98.50 316 LEU A N 1
ATOM 2472 C CA . LEU A 1 316 ? 6.824 0.278 -24.445 1.00 98.50 316 LEU A CA 1
ATOM 2473 C C . LEU A 1 316 ? 7.584 0.954 -25.594 1.00 98.50 316 LEU A C 1
ATOM 2475 O O . LEU A 1 316 ? 8.061 2.073 -25.430 1.00 98.50 316 LEU A O 1
ATOM 2479 N N . GLY A 1 317 ? 7.656 0.310 -26.764 1.00 98.56 317 GLY A N 1
ATOM 2480 C CA . GLY A 1 317 ? 8.311 0.841 -27.959 1.00 98.56 317 GLY A CA 1
ATOM 2481 C C . GLY A 1 317 ? 9.825 0.994 -27.804 1.00 98.56 317 GLY A C 1
ATOM 2482 O O . GLY A 1 317 ? 10.429 1.854 -28.452 1.00 98.56 317 GLY A O 1
ATOM 2483 N N . CYS A 1 318 ? 10.437 0.195 -26.929 1.00 98.75 318 CYS A N 1
ATOM 2484 C CA . CYS A 1 318 ? 11.871 0.197 -26.668 1.00 98.75 318 CYS A CA 1
ATOM 2485 C C . CYS A 1 318 ? 12.362 -1.169 -26.173 1.00 98.75 318 CYS A C 1
ATOM 2487 O O . CYS A 1 318 ? 11.569 -2.008 -25.746 1.00 98.75 318 CYS A O 1
ATOM 2489 N N . ARG A 1 319 ? 13.681 -1.369 -26.180 1.00 98.56 319 ARG A N 1
ATOM 2490 C CA . ARG A 1 319 ? 14.352 -2.534 -25.586 1.00 98.56 319 ARG A CA 1
ATOM 2491 C C . ARG A 1 319 ? 15.601 -2.134 -24.798 1.00 98.56 319 ARG A C 1
ATOM 2493 O O . ARG A 1 319 ? 16.155 -1.066 -25.042 1.00 98.56 319 ARG A O 1
ATOM 2500 N N . GLU A 1 320 ? 16.063 -2.995 -23.898 1.00 98.44 320 GLU A N 1
ATOM 2501 C CA . GLU A 1 320 ? 17.338 -2.865 -23.188 1.00 98.44 320 GLU A CA 1
ATOM 2502 C C . GLU A 1 320 ? 18.482 -2.768 -24.208 1.00 98.44 320 GLU A C 1
ATOM 2504 O O . GLU A 1 320 ? 18.664 -3.645 -25.055 1.00 98.44 320 GLU A O 1
ATOM 2509 N N . ALA A 1 321 ? 19.244 -1.680 -24.132 1.00 97.44 321 ALA A N 1
ATOM 2510 C CA . ALA A 1 321 ? 20.434 -1.448 -24.943 1.00 97.44 321 ALA A CA 1
ATOM 2511 C C . ALA A 1 321 ? 21.707 -1.751 -24.153 1.00 97.44 321 ALA A C 1
ATOM 2513 O O . ALA A 1 321 ? 22.655 -2.348 -24.667 1.00 97.44 321 ALA A O 1
ATOM 2514 N N . ARG A 1 322 ? 21.748 -1.293 -22.897 1.00 95.38 322 ARG A N 1
ATOM 2515 C CA . ARG A 1 322 ? 22.914 -1.404 -22.022 1.00 95.38 322 ARG A CA 1
ATOM 2516 C C . ARG A 1 322 ? 22.483 -1.345 -20.564 1.00 95.38 322 ARG A C 1
ATOM 2518 O O . ARG A 1 322 ? 21.650 -0.524 -20.203 1.00 95.38 322 ARG A O 1
ATOM 2525 N N . LEU A 1 323 ? 23.121 -2.162 -19.733 1.00 93.88 323 LEU A N 1
ATOM 2526 C CA . LEU A 1 323 ? 22.956 -2.142 -18.285 1.00 93.88 323 LEU A CA 1
ATOM 2527 C C . LEU A 1 323 ? 24.229 -1.600 -17.636 1.00 93.88 323 LEU A C 1
ATOM 2529 O O . LEU A 1 323 ? 25.314 -2.138 -17.870 1.00 93.88 323 LEU A O 1
ATOM 2533 N N . LEU A 1 324 ? 24.106 -0.539 -16.842 1.00 91.69 324 LEU A N 1
ATOM 2534 C CA . LEU A 1 324 ? 25.239 0.111 -16.186 1.00 91.69 324 LEU A CA 1
ATOM 2535 C C . LEU A 1 324 ? 25.123 0.015 -14.662 1.00 91.69 324 LEU A C 1
ATOM 2537 O O . LEU A 1 324 ? 24.098 0.417 -14.112 1.00 91.69 324 LEU A O 1
ATOM 2541 N N . PRO A 1 325 ? 26.151 -0.488 -13.955 1.00 88.44 325 PRO A N 1
ATOM 2542 C CA . PRO A 1 325 ? 26.165 -0.444 -12.500 1.00 88.44 325 PRO A CA 1
ATOM 2543 C C . PRO A 1 325 ? 26.317 1.001 -12.016 1.00 88.44 325 PRO A C 1
ATOM 2545 O O . PRO A 1 325 ? 27.028 1.799 -12.627 1.00 88.44 325 PRO A O 1
ATOM 2548 N N . ILE A 1 326 ? 25.704 1.313 -10.877 1.00 85.25 326 ILE A N 1
ATOM 2549 C CA . ILE A 1 326 ? 25.878 2.597 -10.189 1.00 85.25 326 ILE A CA 1
ATOM 2550 C C . ILE A 1 326 ? 26.460 2.353 -8.794 1.00 85.25 326 ILE A C 1
ATOM 2552 O O . ILE A 1 326 ? 26.138 1.360 -8.141 1.00 85.25 326 ILE A O 1
ATOM 2556 N N . GLN A 1 327 ? 27.319 3.256 -8.317 1.00 76.69 327 GLN A N 1
ATOM 2557 C CA . GLN A 1 327 ? 28.022 3.047 -7.044 1.00 76.69 327 GLN A CA 1
ATOM 2558 C C . GLN A 1 327 ? 27.077 3.111 -5.838 1.00 76.69 327 GLN A C 1
ATOM 2560 O O . GLN A 1 327 ? 27.058 2.212 -4.992 1.00 76.69 327 GLN A O 1
ATOM 2565 N N . LYS A 1 328 ? 26.282 4.186 -5.764 1.00 75.25 328 LYS A N 1
ATOM 2566 C CA . LYS A 1 328 ? 25.381 4.469 -4.638 1.00 75.25 328 LYS A CA 1
ATOM 2567 C C . LYS A 1 328 ? 23.998 4.907 -5.103 1.00 75.25 328 LYS A C 1
ATOM 2569 O O . LYS A 1 328 ? 23.013 4.250 -4.795 1.00 75.25 328 LYS A O 1
ATOM 2574 N N . THR A 1 329 ? 23.950 6.008 -5.838 1.00 87.06 329 THR A N 1
ATOM 2575 C CA . THR A 1 329 ? 22.756 6.551 -6.484 1.00 87.06 329 THR A CA 1
ATOM 2576 C C . THR A 1 329 ? 23.195 7.148 -7.814 1.00 87.06 329 THR A C 1
ATOM 2578 O O . THR A 1 329 ? 24.297 7.702 -7.895 1.00 87.06 329 THR A O 1
ATOM 2581 N N . GLY A 1 330 ? 22.391 6.967 -8.851 1.00 91.19 330 GLY A N 1
ATOM 2582 C CA . GLY A 1 330 ? 22.589 7.592 -10.155 1.00 91.19 330 GLY A CA 1
ATOM 2583 C C . GLY A 1 330 ? 21.504 8.632 -10.405 1.00 91.19 330 GLY A C 1
ATOM 2584 O O . GLY A 1 330 ? 20.746 8.985 -9.495 1.00 91.19 330 GLY A O 1
ATOM 2585 N N . LYS A 1 331 ? 21.439 9.152 -11.629 1.00 95.44 331 LYS A N 1
ATOM 2586 C CA . LYS A 1 331 ? 20.557 10.272 -11.967 1.00 95.44 331 LYS A CA 1
ATOM 2587 C C . LYS A 1 331 ? 19.851 10.043 -13.288 1.00 95.44 331 LYS A C 1
ATOM 2589 O O . LYS A 1 331 ? 20.474 9.889 -14.332 1.00 95.44 331 LYS A O 1
ATOM 2594 N N . ILE A 1 332 ? 18.532 10.162 -13.235 1.00 98.00 332 ILE A N 1
ATOM 2595 C CA . ILE A 1 332 ? 17.659 10.193 -14.405 1.00 98.00 332 ILE A CA 1
ATOM 2596 C C . ILE A 1 332 ? 17.234 11.648 -14.616 1.00 98.00 332 ILE A C 1
ATOM 2598 O O . ILE A 1 332 ? 16.475 12.193 -13.815 1.00 98.00 332 ILE A O 1
ATOM 2602 N N . VAL A 1 333 ? 17.737 12.292 -15.667 1.00 98.56 333 VAL A N 1
ATOM 2603 C CA . VAL A 1 333 ? 17.523 13.717 -15.959 1.00 98.56 333 VAL A CA 1
ATOM 2604 C C . VAL A 1 333 ? 16.358 13.889 -16.927 1.00 98.56 333 VAL A C 1
ATOM 2606 O O . VAL A 1 333 ? 16.373 13.347 -18.033 1.00 98.56 333 VAL A O 1
ATOM 2609 N N . ILE A 1 334 ? 15.348 14.665 -16.536 1.00 98.69 334 ILE A N 1
ATOM 2610 C CA . ILE A 1 334 ? 14.202 14.987 -17.390 1.00 98.69 334 ILE A CA 1
ATOM 2611 C C . ILE A 1 334 ? 14.691 15.757 -18.619 1.00 98.69 334 ILE A C 1
ATOM 2613 O O . ILE A 1 334 ? 15.347 16.792 -18.505 1.00 98.69 334 ILE A O 1
ATOM 2617 N N . SER A 1 335 ? 14.361 15.248 -19.804 1.00 97.56 335 SER A N 1
ATOM 2618 C CA . SER A 1 335 ? 14.883 15.751 -21.083 1.00 97.56 335 SER A CA 1
ATOM 2619 C C . SER A 1 335 ? 13.915 16.691 -21.806 1.00 97.56 335 SER A C 1
ATOM 2621 O O . SER A 1 335 ? 14.342 17.548 -22.576 1.00 97.56 335 SER A O 1
ATOM 2623 N N . GLN A 1 336 ? 12.611 16.574 -21.538 1.00 96.50 336 GLN A N 1
ATOM 2624 C CA . GLN A 1 336 ? 11.574 17.385 -22.175 1.00 96.50 336 GLN A CA 1
ATOM 2625 C C . GLN A 1 336 ? 10.346 17.568 -21.277 1.00 96.50 336 GLN A C 1
ATOM 2627 O O . GLN A 1 336 ? 10.116 16.799 -20.346 1.00 96.50 336 GLN A O 1
ATOM 2632 N N . ASN A 1 337 ? 9.540 18.589 -21.578 1.00 97.25 337 ASN A N 1
ATOM 2633 C CA . ASN A 1 337 ? 8.217 18.737 -20.978 1.00 97.25 337 ASN A CA 1
ATOM 2634 C C . ASN A 1 337 ? 7.275 17.678 -21.558 1.00 97.25 337 ASN A C 1
ATOM 2636 O O . ASN A 1 337 ? 7.266 17.453 -22.767 1.00 97.25 337 ASN A O 1
ATOM 2640 N N . HIS A 1 338 ? 6.435 17.079 -20.719 1.00 98.19 338 HIS A N 1
ATOM 2641 C CA . HIS A 1 338 ? 5.418 16.132 -21.165 1.00 98.19 338 HIS A CA 1
ATOM 2642 C C . HIS A 1 338 ? 4.214 16.166 -20.209 1.00 98.19 338 HIS A C 1
ATOM 2644 O O . HIS A 1 338 ? 4.425 16.331 -19.009 1.00 98.19 338 HIS A O 1
ATOM 2650 N N . PRO A 1 339 ? 2.962 15.967 -20.672 1.00 97.69 339 PRO A N 1
ATOM 2651 C CA . PRO A 1 339 ? 1.789 15.934 -19.788 1.00 97.69 339 PRO A CA 1
ATOM 2652 C C . PRO A 1 339 ? 1.871 14.907 -18.649 1.00 97.69 339 PRO A C 1
ATOM 2654 O O . PRO A 1 339 ? 1.306 15.135 -17.590 1.00 97.69 339 PRO A O 1
ATOM 2657 N N . ALA A 1 340 ? 2.606 13.809 -18.857 1.00 97.44 340 ALA A N 1
ATOM 2658 C CA . ALA A 1 340 ? 2.893 12.790 -17.836 1.00 97.44 340 ALA A CA 1
ATOM 2659 C C . ALA A 1 340 ? 3.908 13.233 -16.763 1.00 97.44 340 ALA A C 1
ATOM 2661 O O . ALA A 1 340 ? 4.163 12.493 -15.820 1.00 97.44 340 ALA A O 1
ATOM 2662 N N . LEU A 1 341 ? 4.491 14.424 -16.903 1.00 98.31 341 LEU A N 1
ATOM 2663 C CA . LEU A 1 341 ? 5.451 15.026 -15.981 1.00 98.31 341 LEU A CA 1
ATOM 2664 C C . LEU A 1 341 ? 4.955 16.415 -15.526 1.00 98.31 341 LEU A C 1
ATOM 2666 O O . LEU A 1 341 ? 5.683 17.393 -15.672 1.00 98.31 341 LEU A O 1
ATOM 2670 N N . PRO A 1 342 ? 3.721 16.555 -15.000 1.00 97.69 342 PRO A N 1
ATOM 2671 C CA . PRO A 1 342 ? 3.103 17.871 -14.799 1.00 97.69 342 PRO A CA 1
ATOM 2672 C C . PRO A 1 342 ? 3.839 18.753 -13.778 1.00 97.69 342 PRO A C 1
ATOM 2674 O O . PRO A 1 342 ? 3.680 19.972 -13.788 1.00 97.69 342 PRO A O 1
ATOM 2677 N N . TRP A 1 343 ? 4.650 18.151 -12.903 1.00 97.56 343 TRP A N 1
ATOM 2678 C CA . TRP A 1 343 ? 5.374 18.838 -11.827 1.00 97.56 343 TRP A CA 1
ATOM 2679 C C . TRP A 1 343 ? 6.893 18.814 -11.989 1.00 97.56 343 TRP A C 1
ATOM 2681 O O . TRP A 1 343 ? 7.607 19.199 -11.066 1.00 97.56 343 TRP A O 1
ATOM 2691 N N . LEU A 1 344 ? 7.387 18.338 -13.131 1.00 98.44 344 LEU A N 1
ATOM 2692 C CA . LEU A 1 344 ? 8.811 18.278 -13.432 1.00 98.44 344 LEU A CA 1
ATOM 2693 C C . LEU A 1 344 ? 9.089 19.023 -14.732 1.00 98.44 344 LEU A C 1
ATOM 2695 O O . LEU A 1 344 ? 8.271 19.038 -15.652 1.00 98.44 344 LEU A O 1
ATOM 2699 N N . LYS A 1 345 ? 10.264 19.632 -14.816 1.00 97.94 345 LYS A N 1
ATOM 2700 C CA . LYS A 1 345 ? 10.731 20.366 -15.997 1.00 97.94 345 LYS A CA 1
ATOM 2701 C C . LYS A 1 345 ? 12.063 19.799 -16.494 1.00 97.94 345 LYS A C 1
ATOM 2703 O O . LYS A 1 345 ? 12.780 19.151 -15.729 1.00 97.94 345 LYS A O 1
ATOM 2708 N N . PRO A 1 346 ? 12.436 20.063 -17.758 1.00 98.12 346 PRO A N 1
ATOM 2709 C CA . PRO A 1 346 ? 13.747 19.704 -18.278 1.00 98.12 346 PRO A CA 1
ATOM 2710 C C . PRO A 1 346 ? 14.882 20.154 -17.352 1.00 98.12 346 PRO A C 1
ATOM 2712 O O . PRO A 1 346 ? 14.908 21.305 -16.909 1.00 98.12 346 PRO A O 1
ATOM 2715 N N . GLY A 1 347 ? 15.812 19.243 -17.072 1.00 97.62 347 GLY A N 1
ATOM 2716 C CA . GLY A 1 347 ? 16.931 19.448 -16.152 1.00 97.62 347 GLY A CA 1
ATOM 2717 C C . GLY A 1 347 ? 16.665 19.031 -14.701 1.00 97.62 347 GLY A C 1
ATOM 2718 O O . GLY A 1 347 ? 17.630 18.848 -13.958 1.00 97.62 347 GLY A O 1
ATOM 2719 N N . ASP A 1 348 ? 15.408 18.819 -14.293 1.00 98.44 348 ASP A N 1
ATOM 2720 C CA . ASP A 1 348 ? 15.130 18.154 -13.016 1.00 98.44 348 ASP A CA 1
ATOM 2721 C C . ASP A 1 348 ? 15.666 16.715 -13.057 1.00 98.44 348 ASP A C 1
ATOM 2723 O O . ASP A 1 348 ? 15.720 16.086 -14.116 1.00 98.44 348 ASP A O 1
ATOM 2727 N N . SER A 1 349 ? 16.071 16.179 -11.905 1.00 97.94 349 SER A N 1
ATOM 2728 C CA . SER A 1 349 ? 16.630 14.826 -11.813 1.00 97.94 349 SER A CA 1
ATOM 2729 C C . SER A 1 349 ? 15.939 13.980 -10.752 1.00 97.94 349 SER A C 1
ATOM 2731 O O . SER A 1 349 ? 15.594 14.473 -9.672 1.00 97.94 349 SER A O 1
ATOM 2733 N N . LEU A 1 350 ? 15.742 12.707 -11.090 1.00 98.31 350 LEU A N 1
ATOM 2734 C CA . LEU A 1 350 ? 15.313 11.638 -10.193 1.00 98.31 350 LEU A CA 1
ATOM 2735 C C . LEU A 1 350 ? 16.531 10.816 -9.782 1.00 98.31 350 LEU A C 1
ATOM 2737 O O . LEU A 1 350 ? 17.452 10.638 -10.582 1.00 98.31 350 LEU A O 1
ATOM 2741 N N . ASP A 1 351 ? 16.492 10.254 -8.582 1.00 97.06 351 ASP A N 1
ATOM 2742 C CA . ASP A 1 351 ? 17.501 9.296 -8.142 1.00 97.06 351 ASP A CA 1
ATOM 2743 C C . ASP A 1 351 ? 17.216 7.906 -8.728 1.00 97.06 351 ASP A C 1
ATOM 2745 O O . ASP A 1 351 ? 16.060 7.461 -8.760 1.00 97.06 351 ASP A O 1
ATOM 2749 N N . SER A 1 352 ? 18.278 7.214 -9.145 1.00 95.19 352 SER A N 1
ATOM 2750 C CA . SER A 1 352 ? 18.277 5.810 -9.579 1.00 95.19 352 SER A CA 1
ATOM 2751 C C . SER A 1 352 ? 18.979 4.916 -8.543 1.00 95.19 352 SER A C 1
ATOM 2753 O O . SER A 1 352 ? 19.798 5.381 -7.747 1.00 95.19 352 SER A O 1
ATOM 2755 N N . VAL A 1 353 ? 18.655 3.620 -8.513 1.00 93.25 353 VAL A N 1
ATOM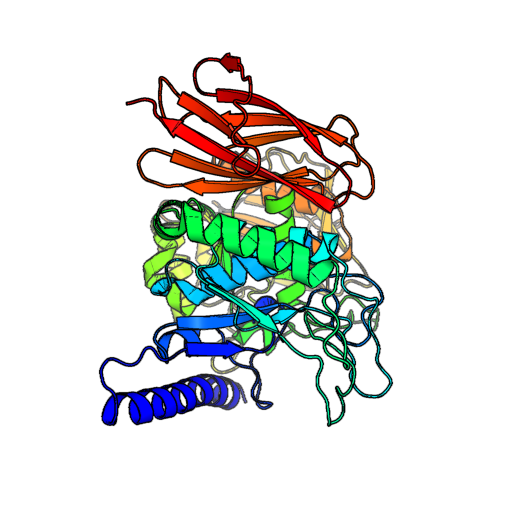 2756 C CA . VAL A 1 353 ? 19.198 2.648 -7.544 1.00 93.25 353 VAL A CA 1
ATOM 2757 C C . VAL A 1 353 ? 19.615 1.339 -8.231 1.00 93.25 353 VAL A C 1
ATOM 2759 O O . VAL A 1 353 ? 18.984 0.910 -9.194 1.00 93.25 353 VAL A O 1
ATOM 2762 N N . PHE A 1 354 ? 20.668 0.692 -7.713 1.00 91.94 354 PHE A N 1
ATOM 2763 C CA . PHE A 1 354 ? 21.325 -0.537 -8.204 1.00 91.94 354 PHE A CA 1
ATOM 2764 C C . PHE A 1 354 ? 22.004 -0.455 -9.571 1.00 91.94 354 PHE A C 1
ATOM 2766 O O . PHE A 1 354 ? 23.181 -0.804 -9.684 1.00 91.94 354 PHE A O 1
ATOM 2773 N N . PHE A 1 355 ? 21.282 -0.016 -10.592 1.00 93.12 355 PHE A N 1
ATOM 2774 C CA . PHE A 1 355 ? 21.775 0.122 -11.954 1.00 93.12 355 PHE A CA 1
ATOM 2775 C C . PHE A 1 355 ? 20.897 1.089 -12.757 1.00 93.12 355 PHE A C 1
ATOM 2777 O O . PHE A 1 355 ? 19.793 1.458 -12.340 1.00 93.12 355 PHE A O 1
ATOM 2784 N N . GLU A 1 356 ? 21.392 1.438 -13.939 1.00 95.94 356 GLU A N 1
ATOM 2785 C CA . GLU A 1 356 ? 20.661 2.152 -14.980 1.00 95.94 356 GLU A CA 1
ATOM 2786 C C . GLU A 1 356 ? 20.529 1.258 -16.222 1.00 95.94 356 GLU A C 1
ATOM 2788 O O . GLU A 1 356 ? 21.519 0.786 -16.786 1.00 95.94 356 GLU A O 1
ATOM 2793 N N . GLU A 1 357 ? 19.287 0.988 -16.618 1.00 97.69 357 GLU A N 1
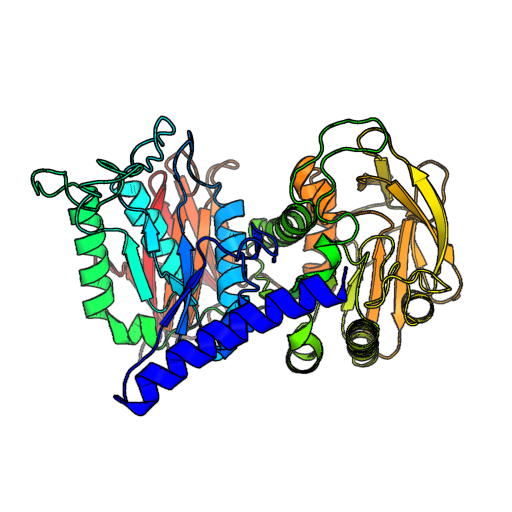ATOM 2794 C CA . GLU A 1 357 ? 18.920 0.289 -17.850 1.00 97.69 357 GLU A CA 1
ATOM 2795 C C . GLU A 1 357 ? 18.715 1.328 -18.958 1.00 97.69 357 GLU A C 1
ATOM 2797 O O . GLU A 1 357 ? 17.669 1.972 -19.051 1.00 97.69 357 GLU A O 1
ATOM 2802 N N . CYS A 1 358 ? 19.732 1.509 -19.798 1.00 98.12 358 CYS A N 1
ATOM 2803 C CA . CYS A 1 358 ? 19.639 2.345 -20.988 1.00 98.12 358 CYS A CA 1
ATOM 2804 C C . CYS A 1 358 ? 18.782 1.656 -22.052 1.00 98.12 358 CYS A C 1
ATOM 2806 O O . CYS A 1 358 ? 18.956 0.464 -22.322 1.00 98.12 358 CYS A O 1
ATOM 2808 N N . LEU A 1 359 ? 17.914 2.425 -22.706 1.00 98.62 359 LEU A N 1
ATOM 2809 C CA . LEU A 1 359 ? 16.905 1.922 -23.634 1.00 98.62 359 LEU A CA 1
ATOM 2810 C C . LEU A 1 359 ? 17.199 2.347 -25.080 1.00 98.62 359 LEU A C 1
ATOM 2812 O O . LEU A 1 359 ? 17.500 3.506 -25.363 1.00 98.62 359 LEU A O 1
ATOM 2816 N N . GLU A 1 360 ? 17.055 1.409 -26.013 1.00 98.50 360 GLU A N 1
ATOM 2817 C CA . GLU A 1 360 ? 17.017 1.658 -27.455 1.00 98.50 360 GLU A CA 1
ATOM 2818 C C . GLU A 1 360 ? 15.556 1.777 -27.896 1.00 98.50 360 GLU A C 1
ATOM 2820 O O . GLU A 1 360 ? 14.748 0.885 -27.636 1.00 98.50 360 GLU A O 1
ATOM 2825 N N . ILE A 1 361 ? 15.212 2.863 -28.587 1.00 98.56 361 ILE A N 1
ATOM 2826 C CA . ILE A 1 361 ? 13.859 3.090 -29.105 1.00 98.56 361 ILE A CA 1
ATOM 2827 C C . ILE A 1 361 ? 13.622 2.234 -30.350 1.00 98.56 361 ILE A C 1
ATOM 2829 O O . ILE A 1 361 ? 14.381 2.307 -31.315 1.00 98.56 361 ILE A O 1
ATOM 2833 N N . THR A 1 362 ? 12.544 1.453 -30.342 1.00 98.38 362 THR A N 1
ATOM 2834 C CA . THR A 1 362 ? 12.182 0.518 -31.420 1.00 98.38 362 THR A CA 1
ATOM 2835 C C . THR A 1 362 ? 10.885 0.902 -32.136 1.00 98.38 362 THR A C 1
ATOM 2837 O O . THR A 1 362 ? 10.654 0.440 -33.254 1.00 98.38 362 THR A O 1
ATOM 2840 N N . ASP A 1 363 ? 10.065 1.788 -31.554 1.00 97.75 363 ASP A N 1
ATOM 2841 C CA . ASP A 1 363 ? 8.882 2.375 -32.197 1.00 97.75 363 ASP A CA 1
ATOM 2842 C C . ASP A 1 363 ? 9.001 3.905 -32.275 1.00 97.75 363 ASP A C 1
ATOM 2844 O O . ASP A 1 363 ? 9.253 4.589 -31.287 1.00 97.75 363 ASP A O 1
ATOM 2848 N N . ARG A 1 364 ? 8.734 4.466 -33.457 1.00 96.94 364 ARG A N 1
ATOM 2849 C CA . ARG A 1 364 ? 8.693 5.917 -33.714 1.00 96.94 364 ARG A CA 1
ATOM 2850 C C . ARG A 1 364 ? 7.646 6.682 -32.895 1.00 96.94 364 ARG A C 1
ATOM 2852 O O . ARG A 1 364 ? 7.692 7.908 -32.867 1.00 96.94 364 ARG A O 1
ATOM 2859 N N . LYS A 1 365 ? 6.650 5.995 -32.329 1.00 97.56 365 LYS A N 1
ATOM 2860 C CA . LYS A 1 365 ? 5.630 6.597 -31.456 1.00 97.56 365 LYS A CA 1
ATOM 2861 C C . LYS A 1 365 ? 6.108 6.751 -30.013 1.00 97.56 365 LYS A C 1
ATOM 2863 O O . LYS A 1 365 ? 5.494 7.521 -29.272 1.00 97.56 365 LYS A O 1
ATOM 2868 N N . ALA A 1 366 ? 7.150 6.022 -29.618 1.00 98.38 366 ALA A N 1
ATOM 2869 C CA . ALA A 1 366 ? 7.725 6.132 -28.291 1.00 98.38 366 ALA A CA 1
ATOM 2870 C C . ALA A 1 366 ? 8.515 7.442 -28.157 1.00 98.38 366 ALA A C 1
ATOM 2872 O O . ALA A 1 366 ? 9.152 7.913 -29.101 1.00 98.38 366 ALA A O 1
ATOM 2873 N N . GLN A 1 367 ? 8.453 8.045 -26.976 1.00 98.62 367 GLN A N 1
ATOM 2874 C CA . GLN A 1 367 ? 9.086 9.320 -26.660 1.00 98.62 367 GLN A CA 1
ATOM 2875 C C . GLN A 1 367 ? 9.990 9.158 -25.443 1.00 98.62 367 GLN A C 1
ATOM 2877 O O . GLN A 1 367 ? 9.578 8.611 -24.420 1.00 98.62 367 GLN A O 1
ATOM 2882 N N . VAL A 1 368 ? 11.214 9.674 -25.541 1.00 98.69 368 VAL A N 1
ATOM 2883 C CA . VAL A 1 368 ? 12.163 9.709 -24.423 1.00 98.69 368 VAL A CA 1
ATOM 2884 C C . VAL A 1 368 ? 11.776 10.852 -23.493 1.00 98.69 368 VAL A C 1
ATOM 2886 O O . VAL A 1 368 ? 11.783 12.009 -23.896 1.00 98.69 368 VAL A O 1
ATOM 2889 N N . LEU A 1 369 ? 11.408 10.542 -22.257 1.00 98.75 369 LEU A N 1
ATOM 2890 C CA . LEU A 1 369 ? 11.059 11.532 -21.238 1.00 98.75 369 LEU A CA 1
ATOM 2891 C C . LEU A 1 369 ? 12.277 11.963 -20.423 1.00 98.75 369 LEU A C 1
ATOM 2893 O O . LEU A 1 369 ? 12.417 13.140 -20.085 1.00 98.75 369 LEU A O 1
ATOM 2897 N N . ALA A 1 370 ? 13.192 11.035 -20.155 1.00 98.69 370 ALA A N 1
ATOM 2898 C CA . ALA A 1 370 ? 14.384 11.286 -19.361 1.00 98.69 370 ALA A CA 1
ATOM 2899 C C . ALA A 1 370 ? 15.571 10.450 -19.843 1.00 98.69 370 ALA A C 1
ATOM 2901 O O . ALA A 1 370 ? 15.402 9.396 -20.467 1.00 98.69 370 ALA A O 1
ATOM 2902 N N . GLN A 1 371 ? 16.768 10.939 -19.549 1.00 98.38 371 GLN A N 1
ATOM 2903 C CA . GLN A 1 371 ? 18.035 10.386 -20.008 1.00 98.38 371 GLN A CA 1
ATOM 2904 C C . GLN A 1 371 ? 19.042 10.290 -18.860 1.00 98.38 371 GLN A C 1
ATOM 2906 O O . GLN A 1 371 ? 18.872 10.920 -17.817 1.00 98.38 371 GLN A O 1
ATOM 2911 N N . SER A 1 372 ? 20.094 9.506 -19.053 1.00 95.38 372 SER A N 1
ATOM 2912 C CA . SER A 1 372 ? 21.305 9.553 -18.234 1.00 95.38 372 SER A CA 1
ATOM 2913 C C . SER A 1 372 ? 22.077 10.860 -18.463 1.00 95.38 372 SER A C 1
ATOM 2915 O O . SER A 1 372 ? 21.811 11.608 -19.408 1.00 95.38 372 SER A O 1
ATOM 2917 N N . GLU A 1 373 ? 23.095 11.118 -17.637 1.00 90.31 373 GLU A N 1
ATOM 2918 C CA . GLU A 1 373 ? 23.989 12.275 -17.812 1.00 90.31 373 GLU A CA 1
ATOM 2919 C C . GLU A 1 373 ? 24.772 12.234 -19.146 1.00 90.31 373 GLU A C 1
ATOM 2921 O O . GLU A 1 373 ? 25.121 13.287 -19.677 1.00 90.31 373 GLU A O 1
ATOM 2926 N N . ASP A 1 374 ? 25.001 11.047 -19.730 1.00 90.50 374 ASP A N 1
ATOM 2927 C CA . ASP A 1 374 ? 25.607 10.860 -21.063 1.00 90.50 374 ASP A CA 1
ATOM 2928 C C . ASP A 1 374 ? 24.580 10.818 -22.218 1.00 90.50 374 ASP A C 1
ATOM 2930 O O . ASP A 1 374 ? 24.934 10.504 -23.357 1.00 90.50 374 ASP A O 1
ATOM 2934 N N . GLY A 1 375 ? 23.312 11.156 -21.951 1.00 94.75 375 GLY A N 1
ATOM 2935 C CA . GLY A 1 375 ? 22.264 11.333 -22.963 1.00 94.75 375 GLY A CA 1
ATOM 2936 C C . GLY A 1 375 ? 21.588 10.045 -23.448 1.00 94.75 375 GLY A C 1
ATOM 2937 O O . GLY A 1 375 ? 20.850 10.078 -24.434 1.00 94.75 375 GLY A O 1
ATOM 2938 N N . GLN A 1 376 ? 21.809 8.907 -22.786 1.00 97.00 376 GLN A N 1
ATOM 2939 C CA . GLN A 1 376 ? 21.128 7.652 -23.120 1.00 97.00 376 GLN A CA 1
ATOM 2940 C C . GLN A 1 376 ? 19.693 7.651 -22.576 1.00 97.00 376 GLN A C 1
ATOM 2942 O O . GLN A 1 376 ? 19.484 8.069 -21.439 1.00 97.00 376 GLN A O 1
ATOM 2947 N N . PRO A 1 377 ? 18.685 7.167 -23.326 1.00 98.44 377 PRO A N 1
ATOM 2948 C CA . PRO A 1 377 ? 17.315 7.068 -22.823 1.00 98.44 377 PRO A CA 1
ATOM 2949 C C . PRO A 1 377 ? 17.208 6.197 -21.565 1.00 98.44 377 PRO A C 1
ATOM 2951 O O . PRO A 1 377 ? 17.643 5.048 -21.573 1.00 98.44 377 PRO A O 1
ATOM 2954 N N . LEU A 1 378 ? 16.590 6.735 -20.509 1.00 98.38 378 LEU A N 1
ATOM 2955 C CA . LEU A 1 378 ? 16.305 6.028 -19.249 1.00 98.38 378 LEU A CA 1
ATOM 2956 C C . LEU A 1 378 ? 14.824 6.056 -18.867 1.00 98.38 378 LEU A C 1
ATOM 2958 O O . LEU A 1 378 ? 14.400 5.289 -18.015 1.00 98.38 378 LEU A O 1
ATOM 2962 N N . MET A 1 379 ? 14.016 6.927 -19.465 1.00 98.81 379 MET A N 1
ATOM 2963 C CA . MET A 1 379 ? 12.568 6.908 -19.281 1.00 98.81 379 MET A CA 1
ATOM 2964 C C . MET A 1 379 ? 11.896 7.084 -20.627 1.00 98.81 379 MET A C 1
ATOM 2966 O O . MET A 1 379 ? 12.187 8.045 -21.341 1.00 98.81 379 MET A O 1
ATOM 2970 N N . VAL A 1 380 ? 10.993 6.171 -20.962 1.00 98.88 380 VAL A N 1
ATOM 2971 C CA . VAL A 1 380 ? 10.303 6.142 -22.253 1.00 98.88 380 VAL A CA 1
ATOM 2972 C C . VAL A 1 380 ? 8.811 6.000 -22.013 1.00 98.88 380 VAL A C 1
ATOM 2974 O O . VAL A 1 380 ? 8.396 5.205 -21.175 1.00 98.88 380 VAL A O 1
ATOM 2977 N N . ILE A 1 381 ? 8.011 6.765 -22.753 1.00 98.81 381 ILE A N 1
ATOM 2978 C CA . ILE A 1 381 ? 6.558 6.605 -22.832 1.00 98.81 381 ILE A CA 1
ATOM 2979 C C . ILE A 1 381 ? 6.154 6.221 -24.252 1.00 98.81 381 ILE A C 1
ATOM 2981 O O . ILE A 1 381 ? 6.661 6.791 -25.216 1.00 98.81 381 ILE A O 1
ATOM 2985 N N . SER A 1 382 ? 5.203 5.303 -24.392 1.00 98.75 382 SER A N 1
ATOM 2986 C CA . SER A 1 382 ? 4.663 4.896 -25.688 1.00 98.75 382 SER A CA 1
ATOM 2987 C C . SER A 1 382 ? 3.142 4.715 -25.634 1.00 98.75 382 SER A C 1
ATOM 2989 O O . SER A 1 382 ? 2.621 4.175 -24.653 1.00 98.75 382 SER A O 1
ATOM 2991 N N . PRO A 1 383 ? 2.392 5.170 -26.656 1.00 98.56 383 PRO A N 1
ATOM 2992 C CA . PRO A 1 383 ? 0.993 4.802 -26.822 1.00 98.56 383 PRO A CA 1
ATOM 2993 C C . PRO A 1 383 ? 0.864 3.382 -27.394 1.00 98.56 383 PRO A C 1
ATOM 2995 O O . PRO A 1 383 ? 1.510 3.046 -28.388 1.00 98.56 383 PRO A O 1
ATOM 2998 N N . TYR A 1 384 ? -0.040 2.573 -26.837 1.00 98.50 384 TYR A N 1
ATOM 2999 C CA . TYR A 1 384 ? -0.309 1.217 -27.323 1.00 98.50 384 TYR A CA 1
ATOM 3000 C C . TYR A 1 384 ? -1.793 0.858 -27.172 1.00 98.50 384 TYR A C 1
ATOM 3002 O O . TYR A 1 384 ? -2.391 1.029 -26.112 1.00 98.50 384 TYR A O 1
ATOM 3010 N N . GLY A 1 385 ? -2.416 0.384 -28.255 1.00 98.19 385 GLY A N 1
ATOM 3011 C CA . GLY A 1 385 ? -3.870 0.215 -28.317 1.00 98.19 385 GLY A CA 1
ATOM 3012 C C . GLY A 1 385 ? -4.604 1.521 -27.990 1.00 98.19 385 GLY A C 1
ATOM 3013 O O . GLY A 1 385 ? -4.410 2.525 -28.677 1.00 98.19 385 GLY A O 1
ATOM 3014 N N . LYS A 1 386 ? -5.457 1.500 -26.960 1.00 98.56 386 LYS A N 1
ATOM 3015 C CA . LYS A 1 386 ? -6.170 2.683 -26.446 1.00 98.56 386 LYS A CA 1
ATOM 3016 C C . LYS A 1 386 ? -5.464 3.362 -25.265 1.00 98.56 386 LYS A C 1
ATOM 3018 O O . LYS A 1 386 ? -5.930 4.412 -24.834 1.00 98.56 386 LYS A O 1
ATOM 3023 N N . GLY A 1 387 ? -4.417 2.746 -24.717 1.00 98.62 387 GLY A N 1
ATOM 3024 C CA . GLY A 1 387 ? -3.728 3.184 -23.507 1.00 98.62 387 GLY A CA 1
ATOM 3025 C C . GLY A 1 387 ? -2.296 3.638 -23.766 1.00 98.62 387 GLY A C 1
ATOM 3026 O O . GLY A 1 387 ? -1.890 3.912 -24.902 1.00 98.62 387 GLY A O 1
ATOM 3027 N N . GLN A 1 388 ? -1.530 3.753 -22.684 1.00 98.56 388 GLN A N 1
ATOM 3028 C CA . GLN A 1 388 ? -0.147 4.233 -22.707 1.00 98.56 388 GLN A CA 1
ATOM 3029 C C . GLN A 1 388 ? 0.696 3.489 -21.673 1.00 98.56 388 GLN A C 1
ATOM 3031 O O . GLN A 1 388 ? 0.203 3.116 -20.609 1.00 98.56 388 GLN A O 1
ATOM 3036 N N . ALA A 1 389 ? 1.976 3.296 -21.970 1.00 98.88 389 ALA A N 1
ATOM 3037 C CA . ALA A 1 389 ? 2.911 2.633 -21.074 1.00 98.88 389 ALA A CA 1
ATOM 3038 C C . ALA A 1 389 ? 4.191 3.455 -20.909 1.00 98.88 389 ALA A C 1
ATOM 3040 O O . ALA A 1 389 ? 4.699 4.022 -21.876 1.00 98.88 389 ALA A O 1
ATOM 3041 N N . ILE A 1 390 ? 4.697 3.510 -19.680 1.00 98.94 390 ILE A N 1
ATOM 3042 C CA . ILE A 1 390 ? 5.943 4.159 -19.284 1.00 98.94 390 ILE A CA 1
ATOM 3043 C C . ILE A 1 390 ? 6.876 3.087 -18.727 1.00 98.94 390 ILE A C 1
ATOM 3045 O O . ILE A 1 390 ? 6.462 2.281 -17.894 1.00 98.94 390 ILE A O 1
ATOM 3049 N N . ILE A 1 391 ? 8.139 3.116 -19.140 1.00 98.88 391 ILE A N 1
ATOM 3050 C CA . ILE A 1 391 ? 9.225 2.404 -18.467 1.00 98.88 391 ILE A CA 1
ATOM 3051 C C . ILE A 1 391 ? 10.226 3.403 -17.909 1.00 98.88 391 ILE A C 1
ATOM 3053 O O . ILE A 1 391 ? 10.543 4.404 -18.558 1.00 98.88 391 ILE A O 1
ATOM 3057 N N . VAL A 1 392 ? 10.731 3.112 -16.714 1.00 98.81 392 VAL A N 1
ATOM 3058 C CA . VAL A 1 392 ? 11.897 3.782 -16.143 1.00 98.81 392 VAL A CA 1
ATOM 3059 C C . VAL A 1 392 ? 12.998 2.754 -15.948 1.00 98.81 392 VAL A C 1
ATOM 3061 O O . VAL A 1 392 ? 12.800 1.768 -15.248 1.00 98.81 392 VAL A O 1
ATOM 3064 N N . GLY A 1 393 ? 14.171 3.013 -16.512 1.00 98.19 393 GLY A N 1
ATOM 3065 C CA . GLY A 1 393 ? 15.369 2.185 -16.427 1.00 98.19 393 GLY A CA 1
ATOM 3066 C C . GLY A 1 393 ? 16.051 2.212 -15.057 1.00 98.19 393 GLY A C 1
ATOM 3067 O O . GLY A 1 393 ? 17.269 2.102 -14.971 1.00 98.19 393 GLY A O 1
ATOM 3068 N N . SER A 1 394 ? 15.290 2.396 -13.976 1.00 97.44 394 SER A N 1
ATOM 3069 C CA . SER A 1 394 ? 15.714 2.116 -12.602 1.00 97.44 394 SER A CA 1
ATOM 3070 C C . SER A 1 394 ? 14.502 1.813 -11.703 1.00 97.44 394 SER A C 1
ATOM 3072 O O . SER A 1 394 ? 13.357 1.853 -12.157 1.00 97.44 394 SER A O 1
ATOM 3074 N N . PHE A 1 395 ? 14.736 1.525 -10.421 1.00 96.88 395 PHE A N 1
ATOM 3075 C CA . PHE A 1 395 ? 13.689 1.277 -9.422 1.00 96.88 395 PHE A CA 1
ATOM 3076 C C . PHE A 1 395 ? 13.355 2.558 -8.646 1.00 96.88 395 PHE A C 1
ATOM 3078 O O . PHE A 1 395 ? 13.793 2.753 -7.510 1.00 96.88 395 PHE A O 1
ATOM 3085 N N . VAL A 1 396 ? 12.614 3.470 -9.278 1.00 97.69 396 VAL A N 1
ATOM 3086 C CA . VAL A 1 396 ? 12.265 4.793 -8.732 1.00 97.69 396 VAL A CA 1
ATOM 3087 C C . VAL A 1 396 ? 11.501 4.748 -7.405 1.00 97.69 396 VAL A C 1
ATOM 3089 O O . VAL A 1 396 ? 11.668 5.662 -6.593 1.00 97.69 396 VAL A O 1
ATOM 3092 N N . GLY A 1 397 ? 10.708 3.704 -7.157 1.00 97.38 397 GLY A N 1
ATOM 3093 C CA . GLY A 1 397 ? 10.041 3.446 -5.884 1.00 97.38 397 GLY A CA 1
ATOM 3094 C C . GLY A 1 397 ? 11.051 3.162 -4.777 1.00 97.38 397 GLY A C 1
ATOM 3095 O O . GLY A 1 397 ? 11.044 3.833 -3.746 1.00 97.38 397 GLY A O 1
ATOM 3096 N N . SER A 1 398 ? 11.978 2.229 -5.012 1.00 96.44 398 SER A N 1
ATOM 3097 C CA . SER A 1 398 ? 13.047 1.905 -4.054 1.00 96.44 398 SER A CA 1
ATOM 3098 C C . SER A 1 398 ? 13.971 3.109 -3.835 1.00 96.44 398 SER A C 1
ATOM 3100 O O . SER A 1 398 ? 14.244 3.478 -2.691 1.00 96.44 398 SER A O 1
ATOM 3102 N N . ALA A 1 399 ? 14.358 3.812 -4.902 1.00 96.00 399 ALA A N 1
ATOM 3103 C CA . ALA A 1 399 ? 15.152 5.034 -4.797 1.00 96.00 399 ALA A CA 1
ATOM 3104 C C . ALA A 1 399 ? 14.453 6.098 -3.933 1.00 96.00 399 ALA A C 1
ATOM 3106 O O . ALA A 1 399 ? 15.069 6.684 -3.043 1.00 96.00 399 ALA A O 1
ATOM 3107 N N . TYR A 1 400 ? 13.145 6.308 -4.107 1.00 97.38 400 TYR A N 1
ATOM 3108 C CA . TYR A 1 400 ? 12.395 7.243 -3.268 1.00 97.38 400 TYR A CA 1
ATOM 3109 C C . TYR A 1 400 ? 12.260 6.772 -1.814 1.00 97.38 400 TYR A C 1
ATOM 3111 O O . TYR A 1 400 ? 12.281 7.590 -0.887 1.00 97.38 400 TYR A O 1
ATOM 3119 N N . HIS A 1 401 ? 12.148 5.461 -1.586 1.00 95.94 401 HIS A N 1
ATOM 3120 C CA . HIS A 1 401 ? 12.160 4.896 -0.241 1.00 95.94 401 HIS A CA 1
ATOM 3121 C C . HIS A 1 401 ? 13.467 5.217 0.494 1.00 95.94 401 HIS A C 1
ATOM 3123 O O . HIS A 1 401 ? 13.430 5.646 1.650 1.00 95.94 401 HIS A O 1
ATOM 3129 N N . HIS A 1 402 ? 14.602 5.040 -0.177 1.00 93.31 402 HIS A N 1
ATOM 3130 C CA . HIS A 1 402 ? 15.921 5.104 0.453 1.00 93.31 402 HIS A CA 1
ATOM 3131 C C . HIS A 1 402 ? 16.529 6.503 0.465 1.00 93.31 402 HIS A C 1
ATOM 3133 O O . HIS A 1 402 ? 17.103 6.915 1.472 1.00 93.31 402 HIS A O 1
ATOM 3139 N N . PHE A 1 403 ? 16.378 7.261 -0.620 1.00 93.75 403 PHE A N 1
ATOM 3140 C CA . PHE A 1 403 ? 17.085 8.531 -0.816 1.00 93.75 403 PHE A CA 1
ATOM 3141 C C . PHE A 1 403 ? 16.202 9.763 -0.621 1.00 93.75 403 PHE A C 1
ATOM 3143 O O . PHE A 1 403 ? 16.718 10.856 -0.400 1.00 93.75 403 PHE A O 1
ATOM 3150 N N . ARG A 1 404 ? 14.870 9.595 -0.628 1.00 93.25 404 ARG A N 1
ATOM 3151 C CA . ARG A 1 404 ? 13.884 10.659 -0.348 1.00 93.25 404 ARG A CA 1
ATOM 3152 C C . ARG A 1 404 ? 13.986 11.882 -1.269 1.00 93.25 404 ARG A C 1
ATOM 3154 O O . ARG A 1 404 ? 13.493 12.944 -0.896 1.00 93.25 404 ARG A O 1
ATOM 3161 N N . ASN A 1 405 ? 14.562 11.743 -2.467 1.00 97.06 405 ASN A N 1
ATOM 3162 C CA . ASN A 1 405 ? 14.552 12.808 -3.468 1.00 97.06 405 ASN A CA 1
ATOM 3163 C C . ASN A 1 405 ? 13.089 13.204 -3.783 1.00 97.06 405 ASN A C 1
ATOM 3165 O O . ASN A 1 405 ? 12.316 12.355 -4.247 1.00 97.06 405 ASN A O 1
ATOM 3169 N N . PRO A 1 406 ? 12.681 14.469 -3.534 1.00 97.38 406 PRO A N 1
ATOM 3170 C CA . PRO A 1 406 ? 11.311 14.921 -3.764 1.00 97.38 406 PRO A CA 1
ATOM 3171 C C . PRO A 1 406 ? 10.841 14.719 -5.204 1.00 97.38 406 PRO A C 1
ATOM 3173 O O . PRO A 1 406 ? 9.661 14.443 -5.418 1.00 97.38 406 PRO A O 1
ATOM 3176 N N . ASN A 1 407 ? 11.748 14.793 -6.181 1.00 98.50 407 ASN A N 1
ATOM 3177 C CA . ASN A 1 407 ? 11.402 14.648 -7.589 1.00 98.50 407 ASN A CA 1
ATOM 3178 C C . ASN A 1 407 ? 10.934 13.229 -7.927 1.00 98.50 407 ASN A C 1
ATOM 3180 O O . ASN A 1 407 ? 10.031 13.089 -8.747 1.00 98.50 407 ASN A O 1
ATOM 3184 N N . ASN A 1 408 ? 11.449 12.180 -7.268 1.00 98.56 408 ASN A N 1
ATOM 3185 C CA . ASN A 1 408 ? 10.912 10.822 -7.436 1.00 98.56 408 ASN A CA 1
ATOM 3186 C C . ASN A 1 408 ? 9.444 10.756 -6.981 1.00 98.56 408 ASN A C 1
ATOM 3188 O O . ASN A 1 408 ? 8.604 10.173 -7.666 1.00 98.56 408 ASN A O 1
ATOM 3192 N N . GLY A 1 409 ? 9.120 11.403 -5.856 1.00 97.94 409 GLY A N 1
ATOM 3193 C CA . GLY A 1 409 ? 7.745 11.519 -5.370 1.00 97.94 409 GLY A CA 1
ATOM 3194 C C . GLY A 1 409 ? 6.859 12.365 -6.293 1.00 97.94 409 GLY A C 1
ATOM 3195 O O . GLY A 1 409 ? 5.713 11.994 -6.543 1.00 97.94 409 GLY A O 1
ATOM 3196 N N . LEU A 1 410 ? 7.388 13.470 -6.834 1.00 98.31 410 LEU A N 1
ATOM 3197 C CA . LEU A 1 410 ? 6.686 14.321 -7.802 1.00 98.31 410 LEU A CA 1
ATOM 3198 C C . LEU A 1 410 ? 6.427 13.598 -9.127 1.00 98.31 410 LEU A C 1
ATOM 3200 O O . LEU A 1 410 ? 5.344 13.748 -9.679 1.00 98.31 410 LEU A O 1
ATOM 3204 N N . PHE A 1 411 ? 7.370 12.788 -9.611 1.00 98.75 411 PHE A N 1
ATOM 3205 C CA . PHE A 1 411 ? 7.166 11.943 -10.784 1.00 98.75 411 PHE A CA 1
ATOM 3206 C C . PHE A 1 411 ? 6.008 10.968 -10.553 1.00 98.75 411 PHE A C 1
ATOM 3208 O O . PHE A 1 411 ? 5.021 11.003 -11.283 1.00 98.75 411 PHE A O 1
ATOM 3215 N N . LEU A 1 412 ? 6.103 10.140 -9.507 1.00 98.50 412 LEU A N 1
ATOM 3216 C CA . LEU A 1 412 ? 5.122 9.089 -9.229 1.00 98.50 412 LEU A CA 1
ATOM 3217 C C . LEU A 1 412 ? 3.717 9.659 -9.015 1.00 98.50 412 LEU A C 1
ATOM 3219 O O . LEU A 1 412 ? 2.765 9.219 -9.655 1.00 98.50 412 LEU A O 1
ATOM 3223 N N . ALA A 1 413 ? 3.581 10.667 -8.153 1.00 97.31 413 ALA A N 1
ATOM 3224 C CA . ALA A 1 413 ? 2.277 11.254 -7.875 1.00 97.31 413 ALA A CA 1
ATOM 3225 C C . ALA A 1 413 ? 1.784 12.203 -8.979 1.00 97.31 413 ALA A C 1
ATOM 3227 O O . ALA A 1 413 ? 0.574 12.369 -9.131 1.00 97.31 413 ALA A O 1
ATOM 3228 N N . GLY A 1 414 ? 2.679 12.765 -9.796 1.00 97.94 414 GLY A N 1
ATOM 3229 C CA . GLY A 1 414 ? 2.316 13.566 -10.966 1.00 97.94 414 GLY A CA 1
ATOM 3230 C C . GLY A 1 414 ? 1.561 12.754 -12.020 1.00 97.94 414 GLY A C 1
ATOM 3231 O O . GLY A 1 414 ? 0.719 13.303 -12.728 1.00 97.94 414 GLY A O 1
ATOM 3232 N N . LEU A 1 415 ? 1.763 11.431 -12.070 1.00 98.62 415 LEU A N 1
ATOM 3233 C CA . LEU A 1 415 ? 0.978 10.542 -12.935 1.00 98.62 415 LEU A CA 1
ATOM 3234 C C . LEU A 1 415 ? -0.513 10.539 -12.576 1.00 98.62 415 LEU A C 1
ATOM 3236 O O . LEU A 1 415 ? -1.350 10.399 -13.466 1.00 98.62 415 LEU A O 1
ATOM 3240 N N . ALA A 1 416 ? -0.866 10.738 -11.301 1.00 98.00 416 ALA A N 1
ATOM 3241 C CA . ALA A 1 416 ? -2.262 10.884 -10.903 1.00 98.00 416 ALA A CA 1
ATOM 3242 C C . ALA A 1 416 ? -2.871 12.164 -11.492 1.00 98.00 416 ALA A C 1
ATOM 3244 O O . ALA A 1 416 ? -3.955 12.108 -12.068 1.00 98.00 416 ALA A O 1
ATOM 3245 N N . GLU A 1 417 ? -2.161 13.297 -11.432 1.00 96.38 417 GLU A N 1
ATO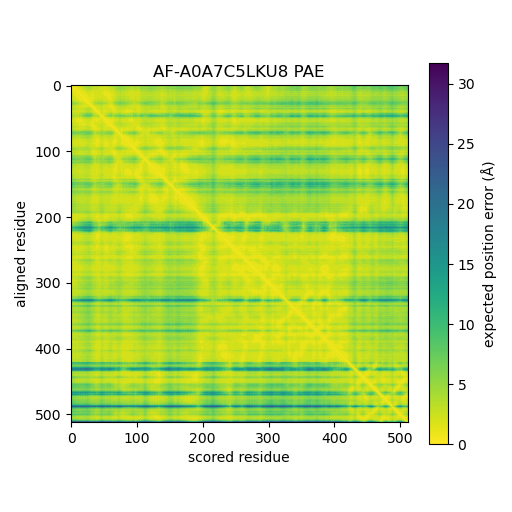M 3246 C CA . GLU A 1 417 ? -2.631 14.555 -12.027 1.00 96.38 417 GLU A CA 1
ATOM 3247 C C . GLU A 1 417 ? -2.743 14.464 -13.550 1.00 96.38 417 GLU A C 1
ATOM 3249 O O . GLU A 1 417 ? -3.759 14.881 -14.108 1.00 96.38 417 GLU A O 1
ATOM 3254 N N . TRP A 1 418 ? -1.749 13.869 -14.213 1.00 98.12 418 TRP A N 1
ATOM 3255 C CA . TRP A 1 418 ? -1.784 13.629 -15.656 1.00 98.12 418 TRP A CA 1
ATOM 3256 C C . TRP A 1 418 ? -3.039 12.862 -16.075 1.00 98.12 418 TRP A C 1
ATOM 3258 O O . TRP A 1 418 ? -3.700 13.206 -17.056 1.00 98.12 418 TRP A O 1
ATOM 3268 N N . LEU A 1 419 ? -3.397 11.848 -15.291 1.00 98.25 419 LEU A N 1
ATOM 3269 C CA . LEU A 1 419 ? -4.592 11.052 -15.511 1.00 98.25 419 LEU A CA 1
ATOM 3270 C C . LEU A 1 419 ? -5.838 11.702 -14.907 1.00 98.25 419 LEU A C 1
ATOM 3272 O O . LEU A 1 419 ? -6.910 11.132 -15.009 1.00 98.25 419 LEU A O 1
ATOM 3276 N N . GLY A 1 420 ? -5.775 12.881 -14.291 1.00 96.56 420 GLY A N 1
ATOM 3277 C CA . GLY A 1 420 ? -6.932 13.527 -13.665 1.00 96.56 420 GLY A CA 1
ATOM 3278 C C . GLY A 1 420 ? -7.533 12.737 -12.495 1.00 96.56 420 GLY A C 1
ATOM 3279 O O . GLY A 1 420 ? -8.725 12.878 -12.219 1.00 96.56 420 GLY A O 1
ATOM 3280 N N . ILE A 1 421 ? -6.735 11.897 -11.839 1.00 96.06 421 ILE A N 1
ATOM 3281 C CA . ILE A 1 421 ? -7.049 11.233 -10.573 1.00 96.06 421 ILE A CA 1
ATOM 3282 C C . ILE A 1 421 ? -6.789 12.258 -9.469 1.00 96.06 421 ILE A C 1
ATOM 3284 O O . ILE A 1 421 ? -5.658 12.706 -9.275 1.00 96.06 421 ILE A O 1
ATOM 3288 N N . LYS A 1 422 ? -7.841 12.680 -8.768 1.00 86.25 422 LYS A N 1
ATOM 3289 C CA . LYS A 1 422 ? -7.763 13.763 -7.778 1.00 86.25 422 LYS A CA 1
ATOM 3290 C C . LYS A 1 422 ? -7.920 13.219 -6.368 1.00 86.25 422 LYS A C 1
ATOM 3292 O O . LYS A 1 422 ? -8.729 12.326 -6.132 1.00 86.25 422 LYS A O 1
ATOM 3297 N N . SER A 1 423 ? -7.209 13.818 -5.413 1.00 86.25 423 SER A N 1
ATOM 3298 C CA . SER A 1 423 ? -7.566 13.631 -4.008 1.00 86.25 423 SER A CA 1
ATOM 3299 C C . SER A 1 423 ? -8.983 14.161 -3.771 1.00 86.25 423 SER A C 1
ATOM 3301 O O . SER A 1 423 ? -9.342 15.236 -4.252 1.00 86.25 423 SER A O 1
ATOM 3303 N N . GLN A 1 424 ? -9.787 13.415 -3.015 1.00 86.44 424 GLN A N 1
ATOM 3304 C CA . GLN A 1 424 ? -11.134 13.843 -2.616 1.00 86.44 424 GLN A CA 1
ATOM 3305 C C . GLN A 1 424 ? -11.121 14.760 -1.382 1.00 86.44 424 GLN A C 1
ATOM 3307 O O . GLN A 1 424 ? -12.174 15.246 -0.959 1.00 86.44 424 GLN A O 1
ATOM 3312 N N . ALA A 1 425 ? -9.944 14.971 -0.786 1.00 91.06 425 ALA A N 1
ATOM 3313 C CA . ALA A 1 425 ? -9.763 15.863 0.343 1.00 91.06 425 ALA A CA 1
ATOM 3314 C C . ALA A 1 425 ? -8.395 16.558 0.328 1.00 91.06 425 ALA A C 1
ATOM 3316 O O . ALA A 1 425 ? -7.384 15.995 -0.089 1.00 91.06 425 ALA A O 1
ATOM 3317 N N . GLU A 1 426 ? -8.365 17.781 0.834 1.00 91.38 426 GLU A N 1
ATOM 3318 C CA . GLU A 1 426 ? -7.166 18.571 1.068 1.00 91.38 426 GLU A CA 1
ATOM 3319 C C . GLU A 1 426 ? -7.041 18.838 2.571 1.00 91.38 426 GLU A C 1
ATOM 3321 O O . GLU A 1 426 ? -8.022 19.156 3.249 1.00 91.38 426 GLU A O 1
ATOM 3326 N N . VAL A 1 427 ? -5.826 18.709 3.098 1.00 91.81 427 VAL A N 1
ATOM 3327 C CA . VAL A 1 427 ? -5.518 19.000 4.499 1.00 91.81 427 VAL A CA 1
ATOM 3328 C C . VAL A 1 427 ? -4.433 20.065 4.534 1.00 91.81 427 VAL A C 1
ATOM 3330 O O . VAL A 1 427 ? -3.333 19.848 4.030 1.00 91.81 427 VAL A O 1
ATOM 3333 N N . LYS A 1 428 ? -4.732 21.212 5.146 1.00 91.69 428 LYS A N 1
ATOM 3334 C CA . LYS A 1 428 ? -3.765 22.292 5.376 1.00 91.69 428 LYS A CA 1
ATOM 3335 C C . LYS A 1 428 ? -3.482 22.391 6.861 1.00 91.69 428 LYS A C 1
ATOM 3337 O O . LYS A 1 428 ? -4.334 22.844 7.621 1.00 91.69 428 LYS A O 1
ATOM 3342 N N . ALA A 1 429 ? -2.302 21.955 7.282 1.00 88.00 429 ALA A N 1
ATOM 3343 C CA . ALA A 1 429 ? -1.855 22.137 8.656 1.00 88.00 429 ALA A CA 1
ATOM 3344 C C . ALA A 1 429 ? -1.211 23.520 8.836 1.00 88.00 429 ALA A C 1
ATOM 3346 O O . ALA A 1 429 ? -0.544 24.029 7.939 1.00 88.00 429 ALA A O 1
ATOM 3347 N N . ALA A 1 430 ? -1.396 24.130 10.008 1.00 83.56 430 ALA A N 1
ATOM 3348 C CA . ALA A 1 430 ? -0.872 25.462 10.316 1.00 83.56 430 ALA A CA 1
ATOM 3349 C C . ALA A 1 430 ? 0.665 25.513 10.385 1.00 83.56 430 ALA A C 1
ATOM 3351 O O . ALA A 1 430 ? 1.251 26.585 10.255 1.00 83.56 430 ALA A O 1
ATOM 3352 N N . ARG A 1 431 ? 1.318 24.367 10.611 1.00 78.25 431 ARG A N 1
ATOM 3353 C CA . ARG A 1 431 ? 2.777 24.228 10.585 1.00 78.25 431 ARG A CA 1
ATOM 3354 C C . ARG A 1 431 ? 3.166 23.307 9.439 1.00 78.25 431 ARG A C 1
ATOM 3356 O O . ARG A 1 431 ? 2.603 22.225 9.309 1.00 78.25 431 ARG A O 1
ATOM 3363 N N . GLU A 1 432 ? 4.175 23.707 8.677 1.00 68.94 432 GLU A N 1
ATOM 3364 C CA . GLU A 1 432 ? 4.654 22.988 7.488 1.00 68.94 432 GLU A CA 1
ATOM 3365 C C . GLU A 1 432 ? 5.142 21.561 7.805 1.00 68.94 432 GLU A C 1
ATOM 3367 O O . GLU A 1 432 ? 4.937 20.644 7.020 1.00 68.94 432 GLU A O 1
ATOM 3372 N N . ASN A 1 433 ? 5.680 21.345 9.011 1.00 70.75 433 ASN A N 1
ATOM 3373 C CA . ASN A 1 433 ? 6.158 20.033 9.468 1.00 70.75 433 ASN A CA 1
ATOM 3374 C C . ASN A 1 433 ? 5.087 19.187 10.184 1.00 70.75 433 ASN A C 1
ATOM 3376 O O . ASN A 1 433 ? 5.387 18.097 10.674 1.00 70.75 433 ASN A O 1
ATOM 3380 N N . SER A 1 434 ? 3.846 19.671 10.308 1.00 82.00 434 SER A N 1
ATOM 3381 C CA . SER A 1 434 ? 2.762 18.881 10.899 1.00 82.00 434 SER A CA 1
ATOM 3382 C C . SER A 1 434 ? 2.219 17.869 9.896 1.00 82.00 434 SER A C 1
ATOM 3384 O O . SER A 1 434 ? 1.750 18.230 8.822 1.00 82.00 434 SER A O 1
ATOM 3386 N N . MET A 1 435 ? 2.207 16.597 10.285 1.00 88.94 435 MET A N 1
ATOM 3387 C CA . MET A 1 435 ? 1.643 15.524 9.475 1.00 88.94 435 MET A CA 1
ATOM 3388 C C . MET A 1 435 ? 0.221 15.214 9.948 1.00 88.94 435 MET A C 1
ATOM 3390 O O . MET A 1 435 ? 0.031 14.473 10.912 1.00 88.94 435 MET A O 1
ATOM 3394 N N . VAL A 1 436 ? -0.783 15.780 9.278 1.00 93.50 436 VAL A N 1
ATOM 3395 C CA . VAL A 1 436 ? -2.194 15.467 9.546 1.00 93.50 436 VAL A CA 1
ATOM 3396 C C . VAL A 1 436 ? -2.716 14.529 8.468 1.00 93.50 436 VAL A C 1
ATOM 3398 O O . VAL A 1 436 ? -2.815 14.900 7.303 1.00 93.50 436 VAL A O 1
ATOM 3401 N N . GLU A 1 437 ? -3.043 13.302 8.863 1.00 94.75 437 GLU A N 1
ATOM 3402 C CA . GLU A 1 437 ? -3.615 12.297 7.971 1.00 94.75 437 GLU A CA 1
ATOM 3403 C C . GLU A 1 437 ? -5.141 12.326 8.080 1.00 94.75 437 GLU A C 1
ATOM 3405 O O . GLU A 1 437 ? -5.692 12.183 9.174 1.00 94.75 437 GLU A O 1
ATOM 3410 N N . LEU A 1 438 ? -5.823 12.457 6.942 1.00 95.12 438 LEU A N 1
ATOM 3411 C CA . LEU A 1 438 ? -7.270 12.305 6.845 1.00 95.12 438 LEU A CA 1
ATOM 3412 C C . LEU A 1 438 ? -7.614 11.006 6.115 1.00 95.12 438 LEU A C 1
ATOM 3414 O O . LEU A 1 438 ? -7.226 10.794 4.966 1.00 95.12 438 LEU A O 1
ATOM 3418 N N . ARG A 1 439 ? -8.395 10.152 6.770 1.00 95.94 439 ARG A N 1
ATOM 3419 C CA . ARG A 1 439 ? -8.994 8.948 6.183 1.00 95.94 439 ARG A CA 1
ATOM 3420 C C . ARG A 1 439 ? -10.498 8.976 6.400 1.00 95.94 439 ARG A C 1
ATOM 3422 O O . ARG A 1 439 ? -10.993 9.675 7.282 1.00 95.94 439 ARG A O 1
ATOM 3429 N N . TRP A 1 440 ? -11.233 8.217 5.601 1.00 96.50 440 TRP A N 1
ATOM 3430 C CA . TRP A 1 440 ? -12.664 8.054 5.807 1.00 96.50 440 TRP A CA 1
ATOM 3431 C C . TRP A 1 440 ? -13.184 6.734 5.263 1.00 96.50 440 TRP A C 1
ATOM 3433 O O . TRP A 1 440 ? -12.613 6.166 4.327 1.00 96.50 440 TRP A O 1
ATOM 3443 N N . LEU A 1 441 ? -14.294 6.301 5.856 1.00 97.44 441 LEU A N 1
ATOM 3444 C CA . LEU A 1 441 ? -15.152 5.236 5.355 1.00 97.44 441 LEU A CA 1
ATOM 3445 C C . LEU A 1 441 ? -16.465 5.847 4.849 1.00 97.44 441 LEU A C 1
ATOM 3447 O O . LEU A 1 441 ? -16.958 6.820 5.425 1.00 97.44 441 LEU A O 1
ATOM 3451 N N . GLU A 1 442 ? -17.034 5.274 3.797 1.00 96.12 442 GLU A N 1
ATOM 3452 C CA . GLU A 1 442 ? -18.273 5.707 3.150 1.00 96.12 442 GLU A CA 1
ATOM 3453 C C . GLU A 1 442 ? -19.369 4.669 3.358 1.00 96.12 442 GLU A C 1
ATOM 3455 O O . GLU A 1 442 ? -19.168 3.486 3.088 1.00 96.12 442 GLU A O 1
ATOM 3460 N N . GLY A 1 443 ? -20.513 5.124 3.859 1.00 95.62 443 GLY A N 1
ATOM 3461 C CA . GLY A 1 443 ? -21.785 4.418 3.780 1.00 95.62 443 GLY A CA 1
ATOM 3462 C C . GLY A 1 443 ? -22.708 5.087 2.759 1.00 95.62 443 GLY A C 1
ATOM 3463 O O . GLY A 1 443 ? -22.326 6.042 2.087 1.00 95.62 443 GLY A O 1
ATOM 3464 N N . GLU A 1 444 ? -23.944 4.603 2.665 1.00 93.56 444 GLU A N 1
ATOM 3465 C CA . GLU A 1 444 ? -24.924 5.062 1.668 1.00 93.56 444 GLU A CA 1
ATOM 3466 C C . GLU A 1 444 ? -25.273 6.560 1.796 1.00 93.56 444 GLU A C 1
ATOM 3468 O O . GLU A 1 444 ? -25.274 7.296 0.809 1.00 93.56 444 GLU A O 1
ATOM 3473 N N . ASP A 1 445 ? -25.535 7.027 3.021 1.00 94.69 445 ASP A N 1
ATOM 3474 C CA . ASP A 1 445 ? -25.961 8.398 3.343 1.00 94.69 445 ASP A CA 1
ATOM 3475 C C . ASP A 1 445 ? -25.018 9.119 4.329 1.00 94.69 445 ASP A C 1
ATOM 3477 O O . ASP A 1 445 ? -25.379 10.153 4.904 1.00 94.69 445 ASP A O 1
ATOM 3481 N N . TYR A 1 446 ? -23.814 8.582 4.560 1.00 96.31 446 TYR A N 1
ATOM 3482 C CA . TYR A 1 446 ? -22.857 9.133 5.525 1.00 96.31 446 TYR A CA 1
ATOM 3483 C C . TYR A 1 446 ? -21.391 8.803 5.215 1.00 96.31 446 TYR A C 1
ATOM 3485 O O . TYR A 1 446 ? -21.067 7.853 4.506 1.00 96.31 446 TYR A O 1
ATOM 3493 N N . ARG A 1 447 ? -20.482 9.574 5.817 1.00 96.88 447 ARG A N 1
ATOM 3494 C CA . ARG A 1 447 ? -19.051 9.274 5.924 1.00 96.88 447 ARG A CA 1
ATOM 3495 C C . ARG A 1 447 ? -18.606 9.288 7.381 1.00 96.88 447 ARG A C 1
ATOM 3497 O O . ARG A 1 447 ? -19.045 10.135 8.160 1.00 96.88 447 ARG A O 1
ATOM 3504 N N . ILE A 1 448 ? -17.682 8.400 7.726 1.00 98.12 448 ILE A N 1
ATOM 3505 C CA . ILE A 1 448 ? -16.953 8.433 8.998 1.00 98.12 448 ILE A CA 1
ATOM 3506 C C . ILE A 1 448 ? -15.565 8.977 8.701 1.00 98.12 448 ILE A C 1
ATOM 3508 O O . ILE A 1 448 ? -14.820 8.341 7.960 1.00 98.12 448 ILE A O 1
ATOM 3512 N N . LEU A 1 449 ? -15.230 10.146 9.237 1.00 97.56 449 LEU A N 1
ATOM 3513 C CA . LEU A 1 449 ? -13.952 10.815 8.999 1.00 97.56 449 LEU A CA 1
ATOM 3514 C C . LEU A 1 449 ? -13.016 10.574 10.181 1.00 97.56 449 LEU A C 1
ATOM 3516 O O . LEU A 1 449 ? -13.427 10.705 11.331 1.00 97.56 449 LEU A O 1
ATOM 3520 N N . PHE A 1 450 ? -11.754 10.286 9.893 1.00 97.88 450 PHE A N 1
ATOM 3521 C CA . PHE A 1 450 ? -10.700 10.067 10.874 1.00 97.88 450 PHE A CA 1
ATOM 3522 C C . PHE A 1 450 ? -9.568 11.043 10.575 1.00 97.88 450 PHE A C 1
ATOM 3524 O O . PHE A 1 450 ? -8.904 10.924 9.544 1.00 97.88 450 PHE A O 1
ATOM 3531 N N . ALA A 1 451 ? -9.367 12.015 11.459 1.00 97.25 451 ALA A N 1
ATOM 3532 C CA . ALA A 1 451 ? -8.273 12.971 11.363 1.00 97.25 451 ALA A CA 1
ATOM 3533 C C . ALA A 1 451 ? -7.230 12.646 12.432 1.00 97.25 451 ALA A C 1
ATOM 3535 O O . ALA A 1 451 ? -7.509 12.751 13.630 1.00 97.25 451 ALA A O 1
ATOM 3536 N N . PHE A 1 452 ? -6.041 12.241 11.997 1.00 96.69 452 PHE A N 1
ATOM 3537 C CA . PHE A 1 452 ? -4.923 11.878 12.859 1.00 96.69 452 PHE A CA 1
ATOM 3538 C C . PHE A 1 452 ? -3.856 12.961 12.815 1.00 96.69 452 PHE A C 1
ATOM 3540 O O . PHE A 1 452 ? -3.434 13.364 11.733 1.00 96.69 452 PHE A O 1
ATOM 3547 N N . ASN A 1 453 ? -3.344 13.362 13.973 1.00 94.94 453 ASN A N 1
ATOM 3548 C CA . ASN A 1 453 ? -2.074 14.071 14.047 1.00 94.94 453 ASN A CA 1
ATOM 3549 C C . ASN A 1 453 ? -0.950 13.047 14.214 1.00 94.94 453 ASN A C 1
ATOM 3551 O O . ASN A 1 453 ? -0.778 12.451 15.276 1.00 94.94 453 ASN A O 1
ATOM 3555 N N . ARG A 1 454 ? -0.203 12.825 13.136 1.00 92.56 454 ARG A N 1
ATOM 3556 C CA . ARG A 1 454 ? 0.957 11.929 13.078 1.00 92.56 454 ARG A CA 1
ATOM 3557 C C . ARG A 1 454 ? 2.263 12.622 13.476 1.00 92.56 454 ARG A C 1
ATOM 3559 O O . ARG A 1 454 ? 3.309 11.981 13.454 1.00 92.56 454 ARG A O 1
ATOM 3566 N N . GLY A 1 455 ? 2.210 13.919 13.781 1.00 89.69 455 GLY A N 1
ATOM 3567 C CA . GLY A 1 455 ? 3.345 14.706 14.242 1.00 89.69 455 GLY A CA 1
ATOM 3568 C C . GLY A 1 455 ? 3.554 14.639 15.756 1.00 89.69 455 GLY A C 1
ATOM 3569 O O . GLY A 1 455 ? 2.722 14.134 16.512 1.00 89.69 455 GLY A O 1
ATOM 3570 N N . GLU A 1 456 ? 4.683 15.195 16.189 1.00 87.88 456 GLU A N 1
ATOM 3571 C CA . GLU A 1 456 ? 5.089 15.275 17.600 1.00 87.88 456 GLU A CA 1
ATOM 3572 C C . GLU A 1 456 ? 4.577 16.543 18.301 1.00 87.88 456 GLU A C 1
ATOM 3574 O O . GLU A 1 456 ? 4.674 16.669 19.519 1.00 87.88 456 GLU A O 1
ATOM 3579 N N . GLU A 1 457 ? 3.995 17.477 17.546 1.00 90.94 457 GLU A N 1
ATOM 3580 C CA . GLU A 1 457 ? 3.499 18.752 18.053 1.00 90.94 457 GLU A CA 1
ATOM 3581 C C . GLU A 1 457 ? 1.992 18.888 17.857 1.00 90.94 457 GLU A C 1
ATOM 3583 O O . GLU A 1 457 ? 1.413 18.401 16.884 1.00 90.94 457 GLU A O 1
ATOM 3588 N N . LYS A 1 458 ? 1.357 19.607 18.783 1.00 94.00 458 LYS A N 1
ATOM 3589 C CA . LYS A 1 458 ? -0.036 20.020 18.660 1.00 94.00 458 LYS A CA 1
ATOM 3590 C C . LYS A 1 458 ? -0.208 20.888 17.415 1.00 94.00 458 LYS A C 1
ATOM 3592 O O . LYS A 1 458 ? 0.578 21.810 17.188 1.00 94.00 458 LYS A O 1
ATOM 3597 N N . THR A 1 459 ? -1.253 20.625 16.633 1.00 94.69 459 THR A N 1
ATOM 3598 C CA . THR A 1 459 ? -1.468 21.335 15.370 1.00 94.69 459 THR A CA 1
ATOM 3599 C C . THR A 1 459 ? -2.929 21.690 15.132 1.00 94.69 459 THR A C 1
ATOM 3601 O O . THR A 1 459 ? -3.842 20.960 15.530 1.00 94.69 459 THR A O 1
ATOM 3604 N N . ARG A 1 460 ? -3.137 22.825 14.461 1.00 95.25 460 ARG A N 1
ATOM 3605 C CA . ARG A 1 460 ? -4.422 23.213 13.878 1.00 95.25 460 ARG A CA 1
ATOM 3606 C C . ARG A 1 460 ? -4.393 22.848 12.402 1.00 95.25 460 ARG A C 1
ATOM 3608 O O . ARG A 1 460 ? -3.413 23.150 11.724 1.00 95.25 460 ARG A O 1
ATOM 3615 N N . ALA A 1 461 ? -5.456 22.231 11.913 1.00 95.12 461 ALA A N 1
ATOM 3616 C CA . ALA A 1 461 ? -5.606 21.894 10.507 1.00 95.12 461 ALA A CA 1
ATOM 3617 C C . ALA A 1 461 ? -6.950 22.380 9.971 1.00 95.12 461 ALA A C 1
ATOM 3619 O O . ALA A 1 461 ? -7.952 22.354 10.685 1.00 95.12 461 ALA A O 1
ATOM 3620 N N . SER A 1 462 ? -6.947 22.786 8.708 1.00 95.19 462 SER A N 1
ATOM 3621 C CA . SER A 1 462 ? -8.140 23.020 7.904 1.00 95.19 462 SER A CA 1
ATOM 3622 C C . SER A 1 462 ? -8.320 21.833 6.969 1.00 95.19 462 SER A C 1
ATOM 3624 O O . SER A 1 462 ? -7.415 21.495 6.201 1.00 95.19 462 SER A O 1
ATOM 3626 N N . ILE A 1 463 ? -9.478 21.187 7.050 1.00 95.00 463 ILE A N 1
ATOM 3627 C CA . ILE A 1 463 ? -9.868 20.087 6.170 1.00 95.00 463 ILE A CA 1
ATOM 3628 C C . ILE A 1 463 ? -10.830 20.635 5.127 1.00 95.00 463 ILE A C 1
ATOM 3630 O O . ILE A 1 463 ? -11.844 21.227 5.492 1.00 95.00 463 ILE A O 1
ATOM 3634 N N . SER A 1 464 ? -10.536 20.380 3.854 1.00 93.75 464 SER A N 1
ATOM 3635 C CA . SER A 1 464 ? -11.462 20.549 2.737 1.00 93.75 464 SER A CA 1
ATOM 3636 C C . SER A 1 464 ? -11.761 19.185 2.125 1.00 93.75 464 SER A C 1
ATOM 3638 O O . SER A 1 464 ? -10.846 18.403 1.893 1.00 93.75 464 SER A O 1
ATOM 3640 N N . MET A 1 465 ? -13.023 18.851 1.876 1.00 92.44 465 MET A N 1
ATOM 3641 C CA . MET A 1 465 ? -13.400 17.558 1.291 1.00 92.44 465 MET A CA 1
ATOM 3642 C C . MET A 1 465 ? -14.590 17.716 0.355 1.00 92.44 465 MET A C 1
ATOM 3644 O O . MET A 1 465 ? -15.513 18.474 0.648 1.00 92.44 465 MET A O 1
ATOM 3648 N N . SER A 1 466 ? -14.604 16.973 -0.750 1.00 89.19 466 SER A N 1
ATOM 3649 C CA . SER A 1 466 ? -15.725 17.000 -1.690 1.00 89.19 466 SER A CA 1
ATOM 3650 C C . SER A 1 466 ? -17.029 16.532 -1.026 1.00 89.19 466 SER A C 1
ATOM 3652 O O . SER A 1 466 ? -17.084 15.470 -0.400 1.00 89.19 466 SER A O 1
ATOM 3654 N N . LEU A 1 467 ? -18.086 17.327 -1.173 1.00 84.06 467 LEU A N 1
ATOM 3655 C CA . LEU A 1 467 ? -19.447 17.053 -0.720 1.00 84.06 467 LEU A CA 1
ATOM 3656 C C . LEU A 1 467 ? -20.152 16.117 -1.699 1.00 84.06 467 LEU A C 1
ATOM 3658 O O . LEU A 1 467 ? -20.288 16.435 -2.877 1.00 84.06 467 LEU A O 1
ATOM 3662 N N . LEU A 1 468 ? -20.662 14.997 -1.185 1.00 83.19 468 LEU A N 1
ATOM 3663 C CA . LEU A 1 468 ? -21.519 14.087 -1.952 1.00 83.19 468 LEU A CA 1
ATOM 3664 C C . LEU A 1 468 ? -23.006 14.449 -1.857 1.00 83.19 468 LEU A C 1
ATOM 3666 O O . LEU A 1 468 ? -23.790 14.100 -2.736 1.00 83.19 468 LEU A O 1
ATOM 3670 N N . TRP A 1 469 ? -23.406 15.140 -0.786 1.00 87.44 469 TRP A N 1
ATOM 3671 C CA . TRP A 1 469 ? -24.809 15.398 -0.477 1.00 87.44 469 TRP A CA 1
ATOM 3672 C C . TRP A 1 469 ? -25.046 16.859 -0.102 1.00 87.44 469 TRP A C 1
ATOM 3674 O O . TRP A 1 469 ? -24.233 17.484 0.581 1.00 87.44 469 TRP A O 1
ATOM 3684 N N . SER A 1 470 ? -26.206 17.384 -0.497 1.00 83.94 470 SER A N 1
ATOM 3685 C CA . SER A 1 470 ? -26.750 18.637 0.026 1.00 83.94 470 SER A CA 1
ATOM 3686 C C . SER A 1 470 ? -27.412 18.409 1.384 1.00 83.94 470 SER A C 1
ATOM 3688 O O . SER A 1 470 ? -28.049 17.377 1.584 1.00 83.94 470 SER A O 1
ATOM 3690 N N . GLY A 1 471 ? -27.336 19.397 2.280 1.00 86.38 471 GLY A N 1
ATOM 3691 C CA . GLY A 1 471 ? -27.989 19.325 3.588 1.00 86.38 471 GLY A CA 1
ATOM 3692 C C . GLY A 1 471 ? -27.345 18.267 4.476 1.00 86.38 471 GLY A C 1
ATOM 3693 O O . GLY A 1 471 ? -27.893 17.195 4.670 1.00 86.38 471 GLY A O 1
ATOM 3694 N N . ILE A 1 472 ? -26.170 18.567 5.017 1.00 92.50 472 ILE A N 1
ATOM 3695 C CA . ILE A 1 472 ? -25.387 17.647 5.850 1.00 92.50 472 ILE A CA 1
ATOM 3696 C C . ILE A 1 472 ? -25.324 18.114 7.307 1.00 92.50 472 ILE A C 1
ATOM 3698 O O . ILE A 1 472 ? -25.534 19.289 7.625 1.00 92.50 472 ILE A O 1
ATOM 3702 N N . GLU A 1 473 ? -25.027 17.181 8.200 1.00 94.50 473 GLU A N 1
ATOM 3703 C CA . GLU A 1 473 ? -24.623 17.427 9.580 1.00 94.50 473 GLU A CA 1
ATOM 3704 C C . GLU A 1 473 ? -23.256 16.787 9.825 1.00 94.50 473 GLU A C 1
ATOM 3706 O O . GLU A 1 473 ? -23.018 15.652 9.415 1.00 94.50 473 GLU A O 1
ATOM 3711 N N . LEU A 1 474 ? -22.369 17.520 10.497 1.00 95.94 474 LEU A N 1
ATOM 3712 C CA . LEU A 1 474 ? -21.073 17.033 10.947 1.00 95.94 474 LEU A CA 1
ATOM 3713 C C . LEU A 1 474 ? -21.059 17.048 12.474 1.00 95.94 474 LEU A C 1
ATOM 3715 O O . LEU A 1 474 ? -21.337 18.081 13.088 1.00 95.94 474 LEU A O 1
ATOM 3719 N N . LYS A 1 475 ? -20.730 15.916 13.091 1.00 96.88 475 LYS A N 1
ATOM 3720 C CA . LYS A 1 475 ? -20.568 15.815 14.545 1.00 96.88 475 LYS A CA 1
ATOM 3721 C C . LYS A 1 475 ? -19.327 15.026 14.921 1.00 96.88 475 LYS A C 1
ATOM 3723 O O . LYS A 1 475 ? -18.917 14.126 14.190 1.00 96.88 475 LYS A O 1
ATOM 3728 N N . ASN A 1 476 ? -18.755 15.337 16.075 1.00 97.25 476 ASN A N 1
ATOM 3729 C CA . ASN A 1 476 ? -17.744 14.497 16.700 1.00 97.25 476 ASN A CA 1
ATOM 3730 C C . ASN A 1 476 ? -18.419 13.209 17.197 1.00 97.25 476 ASN A C 1
ATOM 3732 O O . ASN A 1 476 ? -19.428 13.264 17.896 1.00 97.25 476 ASN A O 1
ATOM 3736 N N . LEU A 1 477 ? -17.903 12.045 16.802 1.00 96.62 477 LEU A N 1
ATOM 3737 C CA . LEU A 1 477 ? -18.508 10.759 17.146 1.00 96.62 477 LEU A CA 1
ATOM 3738 C C . LEU A 1 477 ? -18.281 10.384 18.620 1.00 96.62 477 LEU A C 1
ATOM 3740 O O . LEU A 1 477 ? -19.090 9.659 19.186 1.00 96.62 477 LEU A O 1
ATOM 3744 N N . GLU A 1 478 ? -17.208 10.879 19.241 1.00 94.88 478 GLU A N 1
ATOM 3745 C CA . GLU A 1 478 ? -16.891 10.629 20.652 1.00 94.88 478 GLU A CA 1
ATOM 3746 C C . GLU A 1 478 ? -17.662 11.550 21.603 1.00 94.88 478 GLU A C 1
ATOM 3748 O O . GLU A 1 478 ? -18.141 11.081 22.633 1.00 94.88 478 GLU A O 1
ATOM 3753 N N . THR A 1 479 ? -17.776 12.845 21.279 1.00 95.50 479 THR A N 1
ATOM 3754 C CA . THR A 1 479 ? -18.432 13.839 22.157 1.00 95.50 479 THR A CA 1
ATOM 3755 C C . THR A 1 479 ? -19.888 14.119 21.792 1.00 95.50 479 THR A C 1
ATOM 3757 O O . THR A 1 479 ? -20.594 14.755 22.565 1.00 95.50 479 THR A O 1
ATOM 3760 N N . GLU A 1 480 ? -20.336 13.672 20.616 1.00 95.12 480 GLU A N 1
ATOM 3761 C CA . GLU A 1 480 ? -21.635 13.993 20.003 1.00 95.12 480 GLU A CA 1
ATOM 3762 C C . GLU A 1 480 ? -21.860 15.486 19.700 1.00 95.12 480 GLU A C 1
ATOM 3764 O O . GLU A 1 480 ? -22.918 15.872 19.195 1.00 95.12 480 GLU A O 1
ATOM 3769 N N . GLU A 1 481 ? -20.854 16.330 19.931 1.00 96.50 481 GLU A N 1
ATOM 3770 C CA . GLU A 1 481 ? -20.920 17.761 19.659 1.00 96.50 481 GLU A CA 1
ATOM 3771 C C . GLU A 1 481 ? -20.988 18.032 18.155 1.00 96.50 481 GLU A C 1
ATOM 3773 O O . GLU A 1 481 ? -20.257 17.445 17.347 1.00 96.50 481 GLU A O 1
ATOM 3778 N N . LYS A 1 482 ? -21.857 18.971 17.775 1.00 96.12 482 LYS A N 1
ATOM 3779 C CA . LYS A 1 482 ? -21.952 19.456 16.397 1.00 96.12 482 LYS A CA 1
ATOM 3780 C C . LYS A 1 482 ? -20.707 20.259 16.048 1.00 96.12 482 LYS A C 1
ATOM 3782 O O . LYS A 1 482 ? -20.296 21.135 16.805 1.00 96.12 482 LYS A O 1
ATOM 3787 N N . VAL A 1 483 ? -20.143 19.990 14.877 1.00 95.69 483 VAL A N 1
ATOM 3788 C CA . VAL A 1 483 ? -18.973 20.698 14.358 1.00 95.69 483 VAL A CA 1
ATOM 3789 C C . VAL A 1 483 ? -19.442 21.725 13.339 1.00 95.69 483 VAL A C 1
ATOM 3791 O O . VAL A 1 483 ? -20.107 21.386 12.360 1.00 95.69 483 VAL A O 1
ATOM 3794 N N . SER A 1 484 ? -19.095 22.988 13.573 1.00 93.62 484 SER A N 1
ATOM 3795 C CA . SER A 1 484 ? -19.332 24.061 12.610 1.00 93.62 484 SER A CA 1
ATOM 3796 C C . SER A 1 484 ? -18.449 23.875 11.380 1.00 93.62 484 SER A C 1
ATOM 3798 O O . SER A 1 484 ? -17.257 23.599 11.495 1.00 93.62 484 SER A O 1
ATOM 3800 N N . PHE A 1 485 ? -19.029 24.072 10.204 1.00 94.00 485 PHE A N 1
ATOM 3801 C CA . PHE A 1 485 ? -18.332 24.000 8.927 1.00 94.00 485 PHE A CA 1
ATOM 3802 C C . PHE A 1 485 ? -18.862 25.071 7.976 1.00 94.00 485 PHE A C 1
ATOM 3804 O O . PHE A 1 485 ? -19.984 25.560 8.136 1.00 94.00 485 PHE A O 1
ATOM 3811 N N . SER A 1 486 ? -18.073 25.417 6.967 1.00 92.00 486 SER A N 1
ATOM 3812 C CA . SER A 1 486 ? -18.527 26.181 5.809 1.00 92.00 486 SER A CA 1
ATOM 3813 C C . SER A 1 486 ? -18.619 25.263 4.591 1.00 92.00 486 SER A C 1
ATOM 3815 O O . SER A 1 486 ? -17.945 24.235 4.511 1.00 92.00 486 SER A O 1
ATOM 3817 N N . SER A 1 487 ? -19.486 25.605 3.643 1.00 86.38 487 SER A N 1
ATOM 3818 C CA . SER A 1 487 ? -19.613 24.871 2.385 1.00 86.38 487 SER A CA 1
ATOM 3819 C C . SER A 1 487 ? -19.499 25.827 1.208 1.00 86.38 487 SER A C 1
ATOM 3821 O O . SER A 1 487 ? -20.240 26.811 1.154 1.00 86.38 487 SER A O 1
ATOM 3823 N N . ASP A 1 488 ? -18.622 25.529 0.257 1.00 82.44 488 ASP A N 1
ATOM 3824 C CA . ASP A 1 488 ? -18.450 26.288 -0.979 1.00 82.44 488 ASP A CA 1
ATOM 3825 C C . ASP A 1 488 ? -18.679 25.390 -2.200 1.00 82.44 488 ASP A C 1
ATOM 3827 O O . ASP A 1 488 ? -17.919 24.468 -2.482 1.00 82.44 488 ASP A O 1
ATOM 3831 N N . LYS A 1 489 ? -19.751 25.662 -2.956 1.00 74.31 489 LYS A N 1
ATOM 3832 C CA . LYS A 1 489 ? -20.198 24.869 -4.120 1.00 74.31 489 LYS A CA 1
ATOM 3833 C C . LYS A 1 489 ? -20.333 23.368 -3.803 1.00 74.31 489 LYS A C 1
ATOM 3835 O O . LYS A 1 489 ? -21.420 22.922 -3.456 1.00 74.31 489 LYS A O 1
ATOM 3840 N N . ASN A 1 490 ? -19.222 22.635 -3.904 1.00 83.31 490 ASN A N 1
ATOM 3841 C CA . ASN A 1 490 ? -19.091 21.186 -3.799 1.00 83.31 490 ASN A CA 1
ATOM 3842 C C . ASN A 1 490 ? -18.083 20.742 -2.720 1.00 83.31 490 ASN A C 1
ATOM 3844 O O . ASN A 1 490 ? -17.714 19.573 -2.728 1.00 83.31 490 ASN A O 1
ATOM 3848 N N . HIS A 1 491 ? -17.601 21.617 -1.830 1.00 90.00 491 HIS A N 1
ATOM 3849 C CA . HIS A 1 491 ? -16.683 21.222 -0.752 1.00 90.00 491 HIS A CA 1
ATOM 3850 C C . HIS A 1 491 ? -17.191 21.617 0.634 1.00 90.00 491 HIS A C 1
ATOM 3852 O O . HIS A 1 491 ? -17.885 22.616 0.822 1.00 90.00 491 HIS A O 1
ATOM 3858 N N . LEU A 1 492 ? -16.859 20.764 1.598 1.00 92.88 492 LEU A N 1
ATOM 3859 C CA . LEU A 1 492 ? -17.022 20.942 3.031 1.00 92.88 492 LEU A CA 1
ATOM 3860 C C . LEU A 1 492 ? -15.690 21.421 3.590 1.00 92.88 492 LEU A C 1
ATOM 3862 O O . LEU A 1 492 ? -14.687 20.743 3.378 1.00 92.88 492 LEU A O 1
ATOM 3866 N N . ASN A 1 493 ? -15.697 22.511 4.353 1.00 94.56 493 ASN A N 1
ATOM 3867 C CA . ASN A 1 493 ? -14.504 23.038 5.001 1.00 94.56 493 ASN A CA 1
ATOM 3868 C C . ASN A 1 493 ? -14.729 23.175 6.508 1.00 94.56 493 ASN A C 1
ATOM 3870 O O . ASN A 1 493 ? -15.709 23.786 6.942 1.00 94.56 493 ASN A O 1
ATOM 3874 N N . PHE A 1 494 ? -13.825 22.627 7.314 1.00 95.38 494 PHE A N 1
ATOM 3875 C CA . PHE A 1 494 ? -13.852 22.802 8.765 1.00 95.38 494 PHE A CA 1
ATOM 3876 C C . PHE A 1 494 ? -12.444 22.780 9.353 1.00 95.38 494 PHE A C 1
ATOM 3878 O O . PHE A 1 494 ? -11.533 22.150 8.815 1.00 95.38 494 PHE A O 1
ATOM 3885 N N . ASP A 1 495 ? -12.294 23.467 10.480 1.00 95.56 495 ASP A N 1
ATOM 3886 C CA . ASP A 1 495 ? -11.047 23.519 11.227 1.00 95.56 495 ASP A CA 1
ATOM 3887 C C . ASP A 1 495 ? -11.112 22.602 12.442 1.00 95.56 495 ASP A C 1
ATOM 3889 O O . ASP A 1 495 ? -12.161 22.431 13.068 1.00 95.56 495 ASP A O 1
ATOM 3893 N N . LEU A 1 496 ? -9.961 22.067 12.824 1.00 95.06 496 LEU A N 1
ATOM 3894 C CA . LEU A 1 496 ? -9.810 21.317 14.057 1.00 95.06 496 LEU A CA 1
ATOM 3895 C C . LEU A 1 496 ? -8.423 21.501 14.655 1.00 95.06 496 LEU A C 1
ATOM 3897 O O . LEU A 1 496 ? -7.456 21.834 13.971 1.00 95.06 496 LEU A O 1
ATOM 3901 N N . GLU A 1 497 ? -8.343 21.233 15.950 1.00 95.06 497 GLU A N 1
ATOM 3902 C CA . GLU A 1 497 ? -7.101 21.183 16.703 1.00 95.06 497 GLU A CA 1
ATOM 3903 C C . GLU A 1 497 ? -6.898 19.767 17.251 1.00 95.06 497 GLU A C 1
ATOM 3905 O O . GLU A 1 497 ? -7.821 19.160 17.811 1.00 95.06 497 GLU A O 1
ATOM 3910 N N . ILE A 1 498 ? -5.698 19.223 17.053 1.00 94.25 498 ILE A N 1
ATOM 3911 C CA . ILE A 1 498 ? -5.376 17.837 17.392 1.00 94.25 498 ILE A CA 1
ATOM 3912 C C . ILE A 1 498 ? -4.036 17.796 18.132 1.00 94.25 498 ILE A C 1
ATOM 3914 O O . ILE A 1 498 ? -3.019 18.293 17.643 1.00 94.25 498 ILE A O 1
ATOM 3918 N N . GLU A 1 499 ? -4.041 17.183 19.315 1.00 93.88 499 GLU A N 1
ATOM 3919 C CA . GLU A 1 499 ? -2.834 16.907 20.105 1.00 93.88 499 GLU A CA 1
ATOM 3920 C C . GLU A 1 499 ? -1.882 15.946 19.364 1.00 93.88 499 GLU A C 1
ATOM 3922 O O . GLU A 1 499 ? -2.346 15.211 18.487 1.00 93.88 499 GLU A O 1
ATOM 3927 N N . PRO A 1 500 ? -0.573 15.923 19.681 1.00 90.25 500 PRO A N 1
ATOM 3928 C CA . PRO A 1 500 ? 0.361 14.935 19.133 1.00 90.25 500 PRO A CA 1
ATOM 3929 C C . PRO A 1 500 ? -0.163 13.510 19.309 1.00 90.25 500 PRO A C 1
ATOM 3931 O O . PRO A 1 500 ? -0.701 13.187 20.368 1.00 90.25 500 PRO A O 1
ATOM 3934 N N . GLN A 1 501 ? -0.023 12.662 18.286 1.00 87.25 501 GLN A N 1
ATOM 3935 C CA . GLN A 1 501 ? -0.554 11.282 18.275 1.00 87.25 501 GLN A CA 1
ATOM 3936 C C . GLN A 1 501 ? -2.081 11.194 18.498 1.00 87.25 501 GLN A C 1
ATOM 3938 O O . GLN A 1 501 ? -2.645 10.113 18.670 1.00 87.25 501 GLN A O 1
ATOM 3943 N N . GLY A 1 502 ? -2.776 12.332 18.478 1.00 93.31 502 GLY A N 1
ATOM 3944 C CA . GLY A 1 502 ? -4.208 12.420 18.671 1.00 93.31 502 GLY A CA 1
ATOM 3945 C C . GLY A 1 502 ? -4.983 12.009 17.425 1.00 93.31 502 GLY A C 1
ATOM 3946 O O . GLY A 1 502 ? -4.530 12.140 16.288 1.00 93.31 502 GLY A O 1
ATOM 3947 N N . VAL A 1 503 ? -6.217 11.573 17.654 1.00 96.69 503 VAL A N 1
ATOM 3948 C CA . VAL A 1 503 ? -7.203 11.291 16.610 1.00 96.69 503 VAL A CA 1
ATOM 3949 C C . VAL A 1 503 ? -8.539 11.917 16.980 1.00 96.69 503 VAL A C 1
ATOM 3951 O O . VAL A 1 503 ? -8.917 11.970 18.162 1.00 96.69 503 VAL A O 1
ATOM 3954 N N . ARG A 1 504 ? -9.234 12.421 15.963 1.00 97.25 504 ARG A N 1
ATOM 3955 C CA . ARG A 1 504 ? -10.629 12.856 16.025 1.00 97.25 504 ARG A CA 1
ATOM 3956 C C . ARG A 1 504 ? -11.441 12.053 15.021 1.00 97.25 504 ARG A C 1
ATOM 3958 O O . ARG A 1 504 ? -11.041 11.930 13.863 1.00 97.25 504 ARG A O 1
ATOM 3965 N N . VAL A 1 505 ? -12.575 11.532 15.478 1.00 98.12 505 VAL A N 1
ATOM 3966 C CA . VAL A 1 505 ? -13.510 10.768 14.651 1.00 98.12 505 VAL A CA 1
ATOM 3967 C C . VAL A 1 505 ? -14.788 11.572 14.492 1.00 98.12 505 VAL A C 1
ATOM 3969 O O . VAL A 1 505 ? -15.390 11.990 15.481 1.00 98.12 505 VAL A O 1
ATOM 3972 N N . PHE A 1 506 ? -15.207 11.793 13.253 1.00 97.94 506 PHE A N 1
ATOM 3973 C CA . PHE A 1 506 ? -16.403 12.560 12.930 1.00 97.94 506 PHE A CA 1
ATOM 3974 C C . PHE A 1 506 ? -17.390 11.719 12.136 1.00 97.94 506 PHE A C 1
ATOM 3976 O O . PHE A 1 506 ? -17.000 10.892 11.314 1.00 97.94 506 PHE A O 1
ATOM 3983 N N . LEU A 1 507 ? -18.675 11.981 12.342 1.00 97.44 507 LEU A N 1
ATOM 3984 C CA . LEU A 1 507 ? -19.741 11.485 11.489 1.00 97.44 507 LEU A CA 1
ATOM 3985 C C . LEU A 1 507 ? -20.285 12.640 10.658 1.00 97.44 507 LEU A C 1
ATOM 3987 O O . LEU A 1 507 ? -20.856 13.588 11.202 1.00 97.44 507 LEU A O 1
ATOM 3991 N N . LEU A 1 508 ? -20.111 12.531 9.346 1.00 95.75 508 LEU A N 1
ATOM 3992 C CA . LEU A 1 508 ? -20.746 13.379 8.353 1.00 95.75 508 LEU A CA 1
ATOM 3993 C C . LEU A 1 508 ? -21.967 12.642 7.808 1.00 95.75 508 LEU A C 1
ATOM 3995 O O . LEU A 1 508 ? -21.805 11.599 7.184 1.00 95.75 508 LEU A O 1
ATOM 3999 N N . ARG A 1 509 ? -23.174 13.162 8.006 1.00 95.00 509 ARG A N 1
ATOM 4000 C CA . ARG A 1 509 ? -24.409 12.493 7.579 1.00 95.00 509 ARG A CA 1
ATOM 4001 C C . ARG A 1 509 ? -25.305 13.417 6.770 1.00 95.00 509 ARG A C 1
ATOM 4003 O O . ARG A 1 509 ? -25.425 14.600 7.090 1.00 95.00 509 ARG A O 1
ATOM 4010 N N . LYS A 1 510 ? -25.959 12.876 5.744 1.00 92.88 510 LYS A N 1
ATOM 4011 C CA . LYS A 1 510 ? -27.032 13.560 5.019 1.00 92.88 510 LYS A CA 1
ATOM 4012 C C . LYS A 1 510 ? -28.242 13.753 5.944 1.00 92.88 510 LYS A C 1
ATOM 4014 O O . LYS A 1 510 ? -28.706 12.805 6.573 1.00 92.88 510 LYS A O 1
ATOM 4019 N N . LYS A 1 511 ? -28.753 14.979 6.041 1.00 86.06 511 LYS A N 1
ATOM 4020 C CA . LYS A 1 511 ? -30.019 15.270 6.720 1.00 86.06 511 LYS A CA 1
ATOM 4021 C C . LYS A 1 511 ? -31.153 14.691 5.878 1.00 86.06 511 LYS A C 1
ATOM 4023 O O . LYS A 1 511 ? -31.192 14.916 4.668 1.00 86.06 511 LYS A O 1
ATOM 4028 N N . ILE A 1 512 ? -32.010 13.914 6.532 1.00 68.75 512 ILE A N 1
ATOM 4029 C CA . ILE A 1 512 ? -33.232 13.350 5.947 1.00 68.75 512 ILE A CA 1
ATOM 4030 C C . ILE A 1 512 ? -34.294 14.441 5.878 1.00 68.75 512 ILE A C 1
ATOM 4032 O O . ILE A 1 512 ? -34.414 15.189 6.878 1.00 68.75 512 ILE A O 1
#

Secondary structure (DSSP, 8-state):
-HHHHHHHHHHHHHHHHHHHHHHHHH-TTPPPEEEESS-GGGS---TTS---HHHHTTSSSEEEEEE-TT-TT-SSPPPHHHHHHHHHHHHHHTGGGTSEEEEEEE-S--EETTEEPPPP-HHHHHHHHHHHHHTTEEEEEEE-SSPP-SSTTTT---SS-TT----HHHHHHHHHHHHHHHTHHHHHH-BPPPPSEEEEE-GGGGGTTTT--B-TTS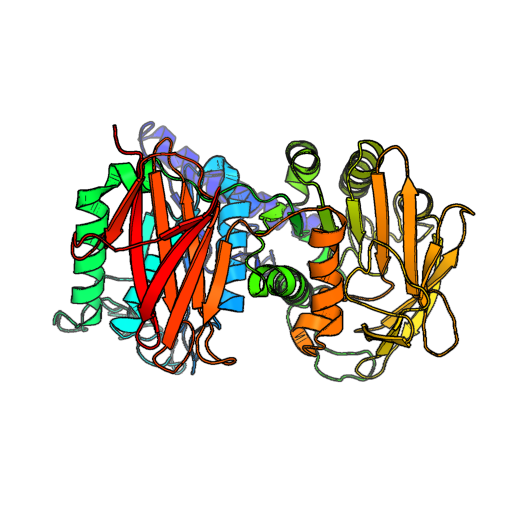-B--S-HHHHHHHHHHHHHHTTT---EEEEGGGHHHHGGG-SEEEE-STTB--HHHHHHHHHHHHTT-EEEE-TTTTSB-TTSPBPSSSSTTTHHHHHTEEEEEEEE-SS-EEEEE-S--TT-TT--TT-EEEE-SEEEEEEE--TT-EEEEE-TTS-EEEEEEEETTEEEEEESS-HHHHHHHH--HHHHHHHHHHHHHTT---SEEEEESSTT--EEEEEEE-SSEEEEEEEE-SSS-EEEEEEEE--SSSEEEEETTT-PBPP-EEETTEEEEEEEE-TT-EEEEEEEE--

Nearest PDB structures (foldseek):
  6t6g-assembly1_AAA  TM=8.029E-01  e=2.166E-31  Bacteroides salyersiae
  6t75-assembly1_AAA  TM=8.090E-01  e=1.045E-30  Bacteroides salyersiae
  5xb7-assembly1_C  TM=8.206E-01  e=1.592E-29  Bifidobacterium animalis subsp. lactis
  5xb7-assembly2_F  TM=7.932E-01  e=4.467E-30  Bifidobacterium animalis subsp. lactis
  5xb7-assembly1_D  TM=8.124E-01  e=1.495E-28  Bifidobacterium animalis subsp. lactis

Radius of gyration: 23.55 Å; Cα contacts (8 Å, |Δi|>4): 1243; chains: 1; bounding box: 63×57×72 Å

Solvent-accessible surface area (backbone atoms only — not comparable to full-atom values): 25637 Å² total; per-residue (Å²): 108,61,67,56,54,52,48,46,43,52,46,54,20,49,54,47,27,52,54,39,50,58,48,34,74,79,39,69,87,59,86,42,70,50,58,43,87,45,40,50,61,83,57,63,64,46,92,88,70,44,56,44,54,52,57,40,34,73,30,38,74,41,39,27,23,22,48,55,55,34,38,52,54,24,86,57,62,58,52,72,63,59,49,48,44,37,45,40,36,44,30,40,40,18,62,92,57,72,19,24,34,31,60,24,32,64,25,33,24,20,35,49,70,91,30,55,21,51,73,53,45,34,58,52,44,54,40,50,56,51,48,43,48,41,59,25,40,78,44,82,35,64,37,32,63,57,24,37,89,62,73,64,35,44,74,20,29,7,37,24,41,89,89,62,48,82,34,68,36,36,53,43,48,52,52,52,50,52,55,46,63,76,44,40,68,65,61,72,63,28,34,52,72,86,44,51,29,30,39,43,45,57,77,57,10,54,81,48,67,15,51,43,33,49,26,89,75,68,42,80,70,50,64,44,35,40,40,40,14,52,43,20,50,46,43,31,27,50,81,60,56,34,61,59,36,37,37,46,56,89,47,40,82,83,47,47,88,69,28,57,34,40,34,33,56,55,28,33,25,41,39,57,72,54,45,48,43,53,52,51,40,20,40,74,44,21,34,37,39,37,22,32,54,28,25,33,23,36,69,87,71,46,68,45,97,48,34,32,15,76,63,41,22,70,42,34,15,28,32,70,66,47,80,42,84,33,67,74,64,44,55,40,31,29,66,46,77,48,68,65,33,71,76,54,49,57,73,43,59,29,53,25,33,59,33,42,36,29,46,40,79,76,34,94,74,33,42,70,43,18,16,36,92,89,67,45,35,30,22,35,37,11,71,28,80,65,15,32,27,34,41,31,20,22,34,44,27,33,21,30,53,68,68,58,47,64,49,33,32,40,46,63,36,20,40,34,56,53,69,68,55,71,51,64,47,49,74,48,50,78,46,93,84,50,44,67,49,76,41,43,28,41,39,97,61,35,36,42,39,35,42,32,24,74,24,90,56,68,43,44,34,41,39,37,31,64,51,91,62,78,61,66,46,42,24,32,66,86,78,64,46,75,53,78,65,52,74,59,102,53,32,41,34,38,72,52,76,37,48,45,48,28,73,49,50,31,41,37,33,52,61,128

Mean predicted aligned error: 4.24 Å

Foldseek 3Di:
DLVVLVVLQLVLLVVLLVVQVVVCVVPVPDFDEEEEAFQCLVPARDPVSHYDLLSNLVRGQAYAYADDQFAFQAAGGPAPLRVLLSLLAQQQSNVSVLAHEHPEYWAWWHFAQPGTTDTDALLNLQLPVVVRLLSGYPYYQYPDQAQACDDRRHQGTHQAGNVRHHHSNVVSNVLVVVLCVVVVCVSNQWHFDDAQEEEEDESVLQVPCQQPQAAPQRHGQHGRLSSQLSSLLSVLQQLQLHDYHYHYLVCLQPCLLSHQEYEYFSQQEEALVSVVSVLVSLLVAHEYEYEAQHQQAHSVGDGAPWPVHNCVCVQQQKTFDDKAADHAKFWWFFCADDLLQVPDHGGDIAIFPNIFGFIDGRDPQKDQGTAGPVRTGQWIKHRHNNHIYIYGRGSLSSSCSRVVDVSSSSSSNSNCVSSVNDNQKDKDKPDPPWDWGWGWIDHDFKIKIKIWGSDQAKIKMKMKGFAPDDAKWKAFSSVRHTFDWDDDPGIIIGMDIAGHSGMTIMMIGHDD